Protein AF-A0A955PSD8-F1 (afdb_monomer_lite)

Structure (mmCIF, N/CA/C/O backbone):
data_AF-A0A955PSD8-F1
#
_entry.id   AF-A0A955PSD8-F1
#
loop_
_atom_site.group_PDB
_atom_site.id
_atom_site.type_symbol
_atom_site.label_atom_id
_atom_site.label_alt_id
_atom_site.label_comp_id
_atom_site.label_asym_id
_atom_site.label_entity_id
_atom_site.label_seq_id
_atom_site.pdbx_PDB_ins_code
_atom_site.Cartn_x
_atom_site.Cartn_y
_atom_site.Cartn_z
_atom_site.occupancy
_atom_site.B_iso_or_equiv
_atom_site.auth_seq_id
_atom_site.auth_comp_id
_atom_site.auth_asym_id
_atom_site.auth_atom_id
_atom_site.pdbx_PDB_model_num
ATOM 1 N N . THR A 1 1 ? -25.213 -19.215 15.672 1.00 67.38 1 THR A N 1
ATOM 2 C CA . THR A 1 1 ? -23.769 -19.024 15.917 1.00 67.38 1 THR A CA 1
ATOM 3 C C . THR A 1 1 ? -23.087 -19.105 14.577 1.00 67.38 1 THR A C 1
ATOM 5 O O . THR A 1 1 ? -23.352 -20.063 13.866 1.00 67.38 1 THR A O 1
ATOM 8 N N . LEU A 1 2 ? -22.331 -18.077 14.195 1.00 78.50 2 LEU A N 1
ATOM 9 C CA . LEU A 1 2 ? -21.588 -18.073 12.931 1.00 78.50 2 LEU A CA 1
ATOM 10 C C . LEU A 1 2 ? -20.444 -19.087 13.005 1.00 78.50 2 LEU A C 1
ATOM 12 O O . LEU A 1 2 ? -19.857 -19.261 14.077 1.00 78.50 2 LEU A O 1
ATOM 16 N N . SER A 1 3 ? -20.160 -19.769 11.896 1.00 90.25 3 SER A N 1
ATOM 17 C CA . SER A 1 3 ? -18.979 -20.624 11.782 1.00 90.25 3 SER A CA 1
ATOM 18 C C . SER A 1 3 ? -17.701 -19.768 11.772 1.00 90.25 3 SER A C 1
ATOM 20 O O . SER A 1 3 ? -17.752 -18.563 11.522 1.00 90.25 3 SER A O 1
ATOM 22 N N . THR A 1 4 ? -16.535 -20.363 12.049 1.00 86.88 4 THR A N 1
ATOM 23 C CA . THR A 1 4 ? -15.252 -19.648 11.906 1.00 86.88 4 THR A CA 1
ATOM 24 C C . THR A 1 4 ? -15.038 -19.163 10.474 1.00 86.88 4 THR A C 1
ATOM 26 O O . THR A 1 4 ? -14.509 -18.073 10.285 1.00 86.88 4 THR A O 1
ATOM 29 N N . ASP A 1 5 ? -15.485 -19.931 9.481 1.00 91.19 5 ASP A N 1
ATOM 30 C CA . ASP A 1 5 ? -15.382 -19.540 8.076 1.00 91.19 5 ASP A CA 1
ATOM 31 C C . ASP A 1 5 ? -16.287 -18.344 7.765 1.00 91.19 5 ASP A C 1
ATOM 33 O O . ASP A 1 5 ? -15.807 -17.381 7.175 1.00 91.19 5 ASP A O 1
ATOM 37 N N . ASP A 1 6 ? -17.519 -18.324 8.289 1.00 92.44 6 ASP A N 1
ATOM 38 C CA . ASP A 1 6 ? -18.436 -17.187 8.121 1.00 92.44 6 ASP A CA 1
ATOM 39 C C . ASP A 1 6 ? -17.861 -15.905 8.751 1.00 92.44 6 ASP A C 1
ATOM 41 O O . ASP A 1 6 ? -18.087 -14.799 8.264 1.00 92.44 6 ASP A O 1
ATOM 45 N N . LEU A 1 7 ? -17.134 -16.029 9.870 1.00 92.19 7 LEU A N 1
ATOM 46 C CA . LEU A 1 7 ? -16.470 -14.891 10.512 1.00 92.19 7 LEU A CA 1
ATOM 47 C C . LEU A 1 7 ? -15.300 -14.369 9.674 1.00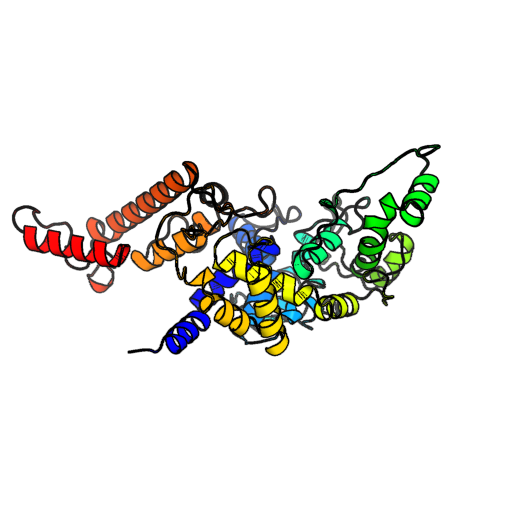 92.19 7 LEU A C 1
ATOM 49 O O . LEU A 1 7 ? -15.106 -13.157 9.610 1.00 92.19 7 LEU A O 1
ATOM 53 N N . ILE A 1 8 ? -14.538 -15.262 9.036 1.00 93.12 8 ILE A N 1
ATOM 54 C CA . ILE A 1 8 ? -13.445 -14.876 8.136 1.00 93.12 8 ILE A CA 1
ATOM 55 C C . ILE A 1 8 ? -14.005 -14.196 6.886 1.00 93.12 8 ILE A C 1
ATOM 57 O O . ILE A 1 8 ? -13.482 -13.158 6.495 1.00 93.12 8 ILE A O 1
ATOM 61 N N . ASP A 1 9 ? -15.083 -14.725 6.304 1.00 92.06 9 ASP A N 1
ATOM 62 C CA . ASP A 1 9 ? -15.763 -14.120 5.151 1.00 92.06 9 ASP A CA 1
ATOM 63 C C . ASP A 1 9 ? -16.210 -12.700 5.475 1.00 92.06 9 ASP A C 1
ATOM 65 O O . ASP A 1 9 ? -15.810 -11.745 4.815 1.00 92.06 9 ASP A O 1
ATOM 69 N N . ARG A 1 10 ? -16.947 -12.545 6.581 1.00 92.31 10 ARG A N 1
ATOM 70 C CA . ARG A 1 10 ? -17.401 -11.232 7.043 1.00 92.31 10 ARG A CA 1
ATOM 71 C C . ARG A 1 10 ? -16.252 -10.267 7.309 1.00 92.31 10 ARG A C 1
ATOM 73 O O . ARG A 1 10 ? -16.415 -9.085 7.056 1.00 92.31 10 ARG A O 1
ATOM 80 N N . TYR A 1 11 ? -15.126 -10.748 7.837 1.00 90.25 11 TYR A N 1
ATOM 81 C CA . TYR A 1 11 ? -13.941 -9.922 8.069 1.00 90.25 11 TYR A CA 1
ATOM 82 C C . TYR A 1 11 ? -13.300 -9.446 6.758 1.00 90.25 11 TYR A C 1
ATOM 84 O O . TYR A 1 11 ? -12.910 -8.287 6.668 1.00 90.25 11 TYR A O 1
ATOM 92 N N . LEU A 1 12 ? -13.194 -10.318 5.751 1.00 91.94 12 LEU A N 1
ATOM 93 C CA . LEU A 1 12 ? -12.554 -10.006 4.467 1.00 91.94 12 LEU A CA 1
ATOM 94 C C . LEU A 1 12 ? -13.450 -9.199 3.511 1.00 91.94 12 LEU A C 1
ATOM 96 O O . LEU A 1 12 ? -12.930 -8.589 2.575 1.00 91.94 12 LEU A O 1
ATOM 100 N N . ASP A 1 13 ? -14.764 -9.201 3.742 1.00 90.81 13 ASP A N 1
ATOM 101 C CA . ASP A 1 13 ? -15.753 -8.446 2.962 1.00 90.81 13 ASP A CA 1
ATOM 102 C C . ASP A 1 13 ? -16.192 -7.131 3.629 1.00 90.81 13 ASP A C 1
ATOM 104 O O . ASP A 1 13 ? -16.971 -6.379 3.046 1.00 90.81 13 ASP A O 1
ATOM 108 N N . ASP A 1 14 ? -15.701 -6.834 4.836 1.00 89.94 14 ASP A N 1
ATOM 109 C CA . ASP A 1 14 ? -16.001 -5.587 5.543 1.00 89.94 14 ASP A CA 1
ATOM 110 C C . ASP A 1 14 ? -15.347 -4.387 4.842 1.00 89.94 14 ASP A C 1
ATOM 112 O O . ASP A 1 14 ? -14.150 -4.397 4.566 1.00 89.94 14 ASP A O 1
ATOM 116 N N . GLU A 1 15 ? -16.088 -3.308 4.594 1.00 86.31 15 GLU A N 1
ATOM 117 C CA . GLU A 1 15 ? -15.533 -2.116 3.935 1.00 86.31 15 GLU A CA 1
ATOM 118 C C . GLU A 1 15 ? -14.378 -1.486 4.728 1.00 86.31 15 GLU A C 1
ATOM 120 O O . GLU A 1 15 ? -13.398 -1.013 4.147 1.00 86.31 15 GLU A O 1
ATOM 125 N N . ARG A 1 16 ? -14.414 -1.577 6.064 1.00 83.88 16 ARG A N 1
ATOM 126 C CA . ARG A 1 16 ? -13.328 -1.102 6.938 1.00 83.88 16 ARG A CA 1
ATOM 127 C C . ARG A 1 16 ? -12.046 -1.905 6.735 1.00 83.88 16 ARG A C 1
ATOM 129 O O . ARG A 1 16 ? -10.949 -1.392 6.957 1.00 83.88 16 ARG A O 1
ATOM 136 N N . PHE A 1 17 ? -12.155 -3.158 6.286 1.00 86.31 17 PHE A N 1
ATOM 137 C CA . PHE A 1 17 ? -10.991 -3.957 5.921 1.00 86.31 17 PHE A CA 1
ATOM 138 C C . PHE A 1 17 ? -10.273 -3.368 4.704 1.00 86.31 17 PHE A C 1
ATOM 140 O O . PHE A 1 17 ? -9.043 -3.357 4.677 1.00 86.31 17 PHE A O 1
ATOM 147 N N . TYR A 1 18 ? -11.004 -2.804 3.737 1.00 86.94 18 TYR A N 1
ATOM 148 C CA . TYR A 1 18 ? -10.400 -2.188 2.557 1.00 86.94 18 TYR A CA 1
ATOM 149 C C . TYR A 1 18 ? -9.597 -0.930 2.892 1.00 86.94 18 TYR A C 1
ATOM 151 O O . TYR A 1 18 ? -8.554 -0.719 2.275 1.00 86.94 18 TYR A O 1
ATOM 159 N N . HIS A 1 19 ? -9.998 -0.136 3.889 1.00 83.31 19 HIS A N 1
ATOM 160 C CA . HIS A 1 19 ? -9.171 0.977 4.380 1.00 83.31 19 HIS A CA 1
ATOM 161 C C . HIS A 1 19 ? -7.833 0.479 4.933 1.00 83.31 19 HIS A C 1
ATOM 163 O O . HIS A 1 19 ? -6.774 0.973 4.553 1.00 83.31 19 HIS A O 1
ATOM 169 N N . ARG A 1 20 ? -7.852 -0.608 5.714 1.00 88.19 20 ARG A N 1
ATOM 170 C CA . ARG A 1 20 ? -6.625 -1.236 6.222 1.00 88.19 20 ARG A CA 1
ATOM 171 C C . ARG A 1 20 ? -5.693 -1.729 5.110 1.00 88.19 20 ARG A C 1
ATOM 173 O O . ARG A 1 20 ? -4.477 -1.762 5.304 1.00 88.19 20 ARG A O 1
ATOM 180 N N . LEU A 1 21 ? -6.231 -2.110 3.949 1.00 90.62 21 LEU A N 1
ATOM 181 C CA . LEU A 1 21 ? -5.410 -2.514 2.805 1.00 90.62 21 LEU A CA 1
ATOM 182 C C . LEU A 1 21 ? -4.532 -1.379 2.277 1.00 90.62 21 LEU A C 1
ATOM 184 O O . LEU A 1 21 ? -3.450 -1.681 1.782 1.00 90.62 21 LEU A O 1
ATOM 188 N N . LEU A 1 22 ? -4.947 -0.114 2.403 1.00 90.62 22 LEU A N 1
ATOM 189 C CA . LEU A 1 22 ? -4.124 1.030 1.996 1.00 90.62 22 LEU A CA 1
ATOM 190 C C . LEU A 1 22 ? -2.846 1.091 2.829 1.00 90.62 22 LEU A C 1
ATOM 192 O O . LEU A 1 22 ? -1.756 1.158 2.269 1.00 90.62 22 LEU A O 1
ATOM 196 N N . TRP A 1 23 ? -2.962 0.955 4.151 1.00 89.44 23 TRP A N 1
ATOM 197 C CA . TRP A 1 23 ? -1.804 0.963 5.047 1.00 89.44 23 TRP A CA 1
ATOM 198 C C . TRP A 1 23 ? -0.890 -0.241 4.813 1.00 89.44 23 TRP A C 1
ATOM 200 O O . TRP A 1 23 ? 0.327 -0.089 4.779 1.00 89.44 23 TRP A O 1
ATOM 210 N N . ILE A 1 24 ? -1.467 -1.429 4.587 1.00 91.69 24 ILE A N 1
ATOM 211 C CA . ILE A 1 24 ? -0.695 -2.631 4.235 1.00 91.69 24 ILE A CA 1
ATOM 212 C C . ILE A 1 24 ? 0.040 -2.434 2.904 1.00 91.69 24 ILE A C 1
ATOM 214 O O . ILE A 1 24 ? 1.204 -2.809 2.788 1.00 91.69 24 ILE A O 1
ATOM 218 N N . ALA A 1 25 ? -0.625 -1.866 1.896 1.00 93.75 25 ALA A N 1
ATOM 219 C CA . ALA A 1 25 ? -0.018 -1.575 0.603 1.00 93.75 25 ALA A CA 1
ATOM 220 C C . ALA A 1 25 ? 1.124 -0.561 0.749 1.00 93.75 25 ALA A C 1
ATOM 222 O O . ALA A 1 25 ? 2.202 -0.725 0.169 1.00 93.75 25 ALA A O 1
ATOM 223 N N . ASN A 1 26 ? 0.915 0.461 1.575 1.00 92.88 26 ASN A N 1
ATOM 224 C CA . ASN A 1 26 ? 1.884 1.520 1.776 1.00 92.88 26 ASN A CA 1
ATOM 225 C C . ASN A 1 26 ? 3.161 1.026 2.473 1.00 92.88 26 ASN A C 1
ATOM 227 O O . ASN A 1 26 ? 4.227 1.563 2.188 1.00 92.88 26 ASN A O 1
ATOM 231 N N . ASP A 1 27 ? 3.111 -0.072 3.246 1.00 90.06 27 ASP A N 1
ATOM 232 C CA . ASP A 1 27 ? 4.296 -0.673 3.891 1.00 90.06 27 ASP A CA 1
ATOM 233 C C . ASP A 1 27 ? 5.377 -1.096 2.884 1.00 90.06 27 ASP A C 1
ATOM 235 O O . ASP A 1 27 ? 6.525 -1.370 3.249 1.00 90.06 27 ASP A O 1
ATOM 239 N N . PHE A 1 28 ? 5.017 -1.200 1.604 1.00 90.75 28 PHE A N 1
ATOM 240 C CA . PHE A 1 28 ? 5.953 -1.531 0.542 1.00 90.75 28 PHE A CA 1
ATOM 241 C C . PHE A 1 28 ? 5.915 -0.593 -0.659 1.00 90.75 28 PHE A C 1
ATOM 243 O O . PHE A 1 28 ? 6.935 -0.492 -1.340 1.00 90.75 28 PHE A O 1
ATOM 250 N N . PHE A 1 29 ? 4.805 0.103 -0.911 1.00 93.44 29 PHE A N 1
ATOM 251 C CA . PHE A 1 29 ? 4.760 1.151 -1.928 1.00 93.44 29 PHE A CA 1
ATOM 252 C C . PHE A 1 29 ? 5.408 2.453 -1.466 1.00 93.44 29 PHE A C 1
ATOM 254 O O . PHE A 1 29 ? 6.065 3.088 -2.285 1.00 93.44 29 PHE A O 1
ATOM 261 N N . LEU A 1 30 ? 5.283 2.810 -0.181 1.00 92.00 30 LEU A N 1
ATOM 262 C CA . LEU A 1 30 ? 5.828 4.035 0.414 1.00 92.00 30 LEU A CA 1
ATOM 263 C C . LEU A 1 30 ? 5.440 5.292 -0.380 1.00 92.00 30 LEU A C 1
ATOM 265 O O . LEU A 1 30 ? 6.282 6.161 -0.619 1.00 92.00 30 LEU A O 1
ATOM 269 N N . THR A 1 31 ? 4.189 5.347 -0.844 1.00 91.06 31 THR A N 1
ATOM 270 C CA . THR A 1 31 ? 3.674 6.427 -1.694 1.00 91.06 31 THR A CA 1
ATOM 271 C C . THR A 1 31 ? 2.659 7.325 -1.009 1.00 91.06 31 THR A C 1
ATOM 273 O O . THR A 1 31 ? 2.415 8.382 -1.558 1.00 91.06 31 THR A O 1
ATOM 276 N N . GLU A 1 32 ? 2.123 6.982 0.168 1.00 85.25 32 GLU A N 1
ATOM 277 C CA . GLU A 1 32 ? 1.126 7.802 0.897 1.00 85.25 32 GLU A CA 1
ATOM 278 C C . GLU A 1 32 ? 1.527 9.277 1.024 1.00 85.25 32 GLU A C 1
ATOM 280 O O . GLU A 1 32 ? 0.676 10.153 0.935 1.00 85.25 32 GLU A O 1
ATOM 285 N N . ARG A 1 33 ? 2.828 9.560 1.166 1.00 75.44 33 ARG A N 1
ATOM 286 C CA . ARG A 1 33 ? 3.358 10.921 1.131 1.00 75.44 33 ARG A CA 1
ATOM 287 C C . ARG A 1 33 ? 4.103 11.190 -0.172 1.00 75.44 33 ARG A C 1
ATOM 289 O O . ARG A 1 33 ? 5.203 10.669 -0.385 1.00 75.44 33 ARG A O 1
ATOM 296 N N . ILE A 1 34 ? 3.543 12.049 -1.017 1.00 75.75 34 ILE A N 1
ATOM 297 C CA . ILE A 1 34 ? 4.226 12.608 -2.188 1.00 75.75 34 ILE A CA 1
ATOM 298 C C . ILE A 1 34 ? 4.418 14.098 -1.965 1.00 75.75 34 ILE A C 1
ATOM 300 O O . ILE A 1 34 ? 3.450 14.847 -1.930 1.00 75.75 34 ILE A O 1
ATOM 304 N N . ASP A 1 35 ? 5.673 14.530 -1.875 1.00 68.38 35 ASP A N 1
ATOM 305 C CA . ASP A 1 35 ? 5.969 15.953 -1.942 1.00 68.38 35 ASP A CA 1
ATOM 306 C C . ASP A 1 35 ? 5.868 16.395 -3.400 1.00 68.38 35 ASP A C 1
ATOM 308 O O . ASP A 1 35 ? 6.478 15.795 -4.295 1.00 68.38 35 ASP A O 1
ATOM 312 N N . VAL A 1 36 ? 5.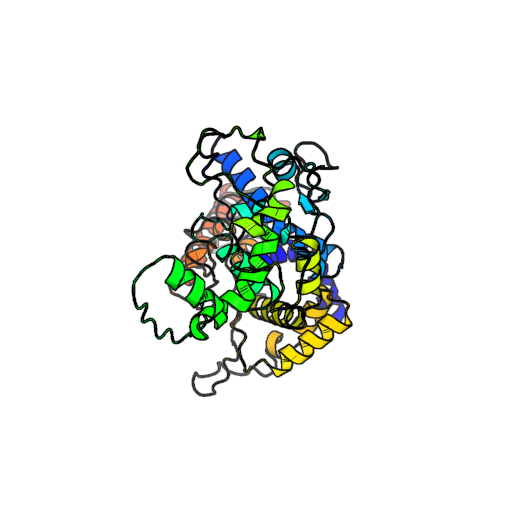120 17.469 -3.640 1.00 67.12 36 VAL A N 1
ATOM 313 C CA . VAL A 1 36 ? 4.987 18.079 -4.964 1.00 67.12 36 VAL A CA 1
ATOM 314 C C . VAL A 1 36 ? 5.682 19.448 -4.954 1.00 67.12 36 VAL A C 1
ATOM 316 O O . VAL A 1 36 ? 5.037 20.483 -5.088 1.00 67.12 36 VAL A O 1
ATOM 319 N N . PRO A 1 37 ? 7.026 19.496 -4.812 1.00 59.47 37 PRO A N 1
ATOM 320 C CA . PRO A 1 37 ? 7.764 20.738 -4.554 1.00 59.47 37 PRO A CA 1
ATOM 321 C C . PRO A 1 37 ? 7.639 21.785 -5.668 1.00 59.47 37 PRO A C 1
ATOM 323 O O . PRO A 1 37 ? 7.927 22.953 -5.448 1.00 59.47 37 PRO A O 1
ATOM 326 N N . PHE A 1 38 ? 7.214 21.387 -6.871 1.00 60.03 38 PHE A N 1
ATOM 327 C CA . PHE A 1 38 ? 6.959 22.304 -7.987 1.00 60.03 38 PHE A CA 1
ATOM 328 C C . PHE A 1 38 ? 5.650 23.095 -7.846 1.00 60.03 38 PHE A C 1
ATOM 330 O O . PHE A 1 38 ? 5.445 24.047 -8.594 1.00 60.03 38 PHE A O 1
ATOM 337 N N . PHE A 1 39 ? 4.779 22.691 -6.918 1.00 62.19 39 PHE A N 1
ATOM 338 C CA . PHE A 1 39 ? 3.471 23.298 -6.668 1.00 62.19 39 PHE A CA 1
ATOM 339 C C . PHE A 1 39 ? 3.352 23.890 -5.264 1.00 62.19 39 PHE A C 1
ATOM 341 O O . PHE A 1 39 ? 2.296 24.432 -4.946 1.00 62.19 39 PHE A O 1
ATOM 348 N N . GLN A 1 40 ? 4.430 23.846 -4.471 1.00 57.59 40 GLN A N 1
ATOM 349 C CA . GLN A 1 40 ? 4.555 24.661 -3.266 1.00 57.59 40 GLN A CA 1
ATOM 350 C C . GLN A 1 40 ? 4.348 26.118 -3.700 1.00 57.59 40 GLN A C 1
ATOM 352 O O . GLN A 1 40 ? 5.059 26.598 -4.582 1.00 57.59 40 GLN A O 1
ATOM 357 N N . ASP A 1 41 ? 3.319 26.774 -3.163 1.00 63.78 41 ASP A N 1
ATOM 358 C CA . ASP A 1 41 ? 2.820 28.118 -3.519 1.00 63.78 41 ASP A CA 1
ATOM 359 C C . ASP A 1 41 ? 1.849 28.225 -4.718 1.00 63.78 41 ASP A C 1
ATOM 361 O O . ASP A 1 41 ? 1.321 29.311 -4.981 1.00 63.78 41 ASP A O 1
ATOM 365 N N . ALA A 1 42 ? 1.567 27.145 -5.457 1.00 64.56 42 ALA A N 1
ATOM 366 C CA . ALA A 1 42 ? 0.576 27.171 -6.545 1.00 64.56 42 ALA A CA 1
ATOM 367 C C . ALA A 1 42 ? -0.872 27.104 -6.025 1.00 64.56 42 ALA A C 1
ATOM 369 O O . ALA A 1 42 ? -1.807 27.522 -6.716 1.00 64.56 42 ALA A O 1
ATOM 370 N N . PHE A 1 43 ? -1.047 26.594 -4.805 1.00 66.31 43 PHE A N 1
ATOM 371 C CA . PHE A 1 43 ? -2.327 26.297 -4.176 1.00 66.31 43 PHE A CA 1
ATOM 372 C C . PHE A 1 43 ? -2.316 26.729 -2.700 1.00 66.31 43 PHE A C 1
ATOM 374 O O . PHE A 1 43 ? -1.241 26.837 -2.117 1.00 66.31 43 PHE A O 1
ATOM 381 N N . PRO A 1 44 ? -3.479 27.007 -2.079 1.00 69.00 44 PRO A N 1
ATOM 382 C CA . PRO A 1 44 ? -3.564 27.134 -0.625 1.00 69.00 44 PRO A CA 1
ATOM 383 C C . PRO A 1 44 ? -3.148 25.825 0.064 1.00 69.00 44 PRO A C 1
ATOM 385 O O . PRO A 1 44 ? -3.491 24.759 -0.444 1.00 69.00 44 PRO A O 1
ATOM 388 N N . ASP A 1 45 ? -2.500 25.914 1.229 1.00 68.81 45 ASP A N 1
ATOM 389 C CA . ASP A 1 45 ? -1.935 24.773 1.976 1.00 68.81 45 ASP A CA 1
ATOM 390 C C . ASP A 1 45 ? -2.911 23.588 2.132 1.00 68.81 45 ASP A C 1
ATOM 392 O O . ASP A 1 45 ? -2.553 22.444 1.872 1.00 68.81 45 ASP A O 1
ATOM 396 N N . GLU A 1 46 ? -4.173 23.858 2.488 1.00 64.88 46 GLU A N 1
ATOM 397 C CA . GLU A 1 46 ? -5.214 22.826 2.652 1.00 64.88 46 GLU A CA 1
ATOM 398 C C . GLU A 1 46 ? -5.465 22.034 1.357 1.00 64.88 46 GLU A C 1
ATOM 400 O O . GLU A 1 46 ? -5.635 20.817 1.378 1.00 64.88 46 GLU A O 1
ATOM 405 N N . MET A 1 47 ? -5.442 22.720 0.213 1.00 70.88 47 MET A N 1
ATOM 406 C CA . MET A 1 47 ? -5.639 22.097 -1.093 1.00 70.88 47 MET A CA 1
ATOM 407 C C . MET A 1 47 ? -4.375 21.369 -1.565 1.00 70.88 47 MET A C 1
ATOM 409 O O . MET A 1 47 ? -4.474 20.359 -2.257 1.00 70.88 47 MET A O 1
ATOM 413 N N . GLU A 1 48 ? -3.186 21.850 -1.186 1.00 75.81 48 GLU A N 1
ATOM 414 C CA . GLU A 1 48 ? -1.922 21.152 -1.448 1.00 75.81 48 GLU A CA 1
ATOM 415 C C . GLU A 1 48 ? -1.883 19.796 -0.734 1.00 75.81 48 GLU A C 1
ATOM 417 O O . GLU A 1 48 ? -1.505 18.794 -1.339 1.00 75.81 48 GLU A O 1
ATOM 422 N N . ASP A 1 49 ? -2.338 19.748 0.516 1.00 76.75 49 ASP A N 1
ATOM 423 C CA . ASP A 1 49 ? -2.416 18.526 1.310 1.00 76.75 49 ASP A CA 1
ATOM 424 C C . ASP A 1 49 ? -3.405 17.495 0.741 1.00 76.75 49 ASP A C 1
ATOM 426 O O . ASP A 1 49 ? -3.077 16.308 0.651 1.00 76.75 49 ASP A O 1
ATOM 430 N N . GLU A 1 50 ? -4.599 17.935 0.327 1.00 79.69 50 GLU A N 1
ATOM 431 C CA . GLU A 1 50 ? -5.597 17.070 -0.317 1.00 79.69 50 GLU A CA 1
ATOM 432 C C . GLU A 1 50 ? -5.058 16.489 -1.632 1.00 79.69 50 GLU A C 1
ATOM 434 O O . GLU A 1 50 ? -5.148 15.282 -1.880 1.00 79.69 50 GLU A O 1
ATOM 439 N N . ILE A 1 51 ? -4.433 17.337 -2.457 1.00 84.31 51 ILE A N 1
ATOM 440 C CA . ILE A 1 51 ? -3.789 16.909 -3.699 1.00 84.31 51 ILE A CA 1
ATOM 441 C C . ILE A 1 51 ? -2.683 15.905 -3.378 1.00 84.31 51 ILE A C 1
ATOM 443 O O . ILE A 1 51 ? -2.690 14.812 -3.935 1.00 84.31 51 ILE A O 1
ATOM 447 N N . ALA A 1 52 ? -1.757 16.222 -2.472 1.00 83.50 52 ALA A N 1
ATOM 448 C CA . ALA A 1 52 ? -0.633 15.354 -2.128 1.00 83.50 52 ALA A CA 1
ATOM 449 C C . ALA A 1 52 ? -1.089 13.969 -1.639 1.00 83.50 52 ALA A C 1
ATOM 451 O O . ALA A 1 52 ? -0.515 12.957 -2.056 1.00 83.50 52 ALA A O 1
ATOM 452 N N . ALA A 1 53 ? -2.143 13.917 -0.817 1.00 84.69 53 ALA A N 1
ATOM 453 C CA . ALA A 1 53 ? -2.757 12.671 -0.371 1.00 84.69 53 ALA A CA 1
ATOM 454 C C . ALA A 1 53 ? -3.343 11.878 -1.550 1.00 84.69 53 ALA A C 1
ATOM 456 O O . ALA A 1 53 ? -2.988 10.715 -1.750 1.00 84.69 53 ALA A O 1
ATOM 457 N N . SER A 1 54 ? -4.164 12.518 -2.388 1.00 90.44 54 SER A N 1
ATOM 458 C CA . SER A 1 54 ? -4.766 11.882 -3.567 1.00 90.44 54 SER A CA 1
ATOM 459 C C . SER A 1 54 ? -3.700 11.371 -4.555 1.00 90.44 54 SER A C 1
ATOM 461 O O . SER A 1 54 ? -3.752 10.225 -5.010 1.00 90.44 54 SER A O 1
ATOM 463 N N . LEU A 1 55 ? -2.641 12.149 -4.812 1.00 89.94 55 LEU A N 1
ATOM 464 C CA . LEU A 1 55 ? -1.494 11.703 -5.609 1.00 89.94 55 LEU A CA 1
ATOM 465 C C . LEU A 1 55 ? -0.850 10.455 -4.995 1.00 89.94 55 LEU A C 1
ATOM 467 O O . LEU A 1 55 ? -0.627 9.465 -5.698 1.00 89.94 55 LEU A O 1
ATOM 471 N N . GLY A 1 56 ? -0.547 10.491 -3.698 1.00 90.50 56 GLY A N 1
ATOM 472 C CA . GLY A 1 56 ? 0.131 9.407 -2.991 1.00 90.50 56 GLY A CA 1
ATOM 473 C C . GLY A 1 56 ? -0.650 8.102 -2.917 1.00 90.50 56 GLY A C 1
ATOM 474 O O . GLY A 1 56 ? -0.066 7.008 -2.937 1.00 90.50 56 GLY A O 1
ATOM 475 N N . GLU A 1 57 ? -1.973 8.211 -2.896 1.00 93.00 57 GLU A N 1
ATOM 476 C CA . GLU A 1 57 ? -2.880 7.081 -2.812 1.00 93.00 57 GLU A CA 1
ATOM 477 C C . GLU A 1 57 ? -3.071 6.335 -4.138 1.00 93.00 57 GLU A C 1
ATOM 479 O O . GLU A 1 57 ? -3.475 5.177 -4.083 1.00 93.00 57 GLU A O 1
ATOM 484 N N . GLU A 1 58 ? -2.721 6.891 -5.308 1.00 95.06 58 GLU A N 1
ATOM 485 C CA . GLU A 1 58 ? -2.951 6.238 -6.617 1.00 95.06 58 GLU A CA 1
ATOM 486 C C . GLU A 1 58 ? -2.500 4.751 -6.654 1.00 95.06 58 GLU A C 1
ATOM 488 O O . GLU A 1 58 ? -3.320 3.877 -6.979 1.00 95.06 58 GLU A O 1
ATOM 493 N N . PRO A 1 59 ? -1.258 4.380 -6.260 1.00 96.19 59 PRO A N 1
ATOM 494 C CA . PRO A 1 59 ? -0.840 2.974 -6.254 1.00 96.19 59 PRO A CA 1
ATOM 495 C C . PRO A 1 59 ? -1.561 2.138 -5.187 1.00 96.19 59 PRO A C 1
ATOM 497 O O . PRO A 1 59 ? -1.857 0.958 -5.407 1.00 96.19 59 PRO A O 1
ATOM 500 N N . LEU A 1 60 ? -1.860 2.746 -4.035 1.00 95.88 60 LEU A N 1
ATOM 501 C CA . LEU A 1 60 ? -2.524 2.101 -2.899 1.00 95.88 60 LEU A CA 1
ATOM 502 C C . LEU A 1 60 ? -3.984 1.781 -3.235 1.00 95.88 60 LEU A C 1
ATOM 504 O O . LEU A 1 60 ? -4.495 0.709 -2.910 1.00 95.88 60 LEU A O 1
ATOM 508 N N . ARG A 1 61 ? -4.643 2.682 -3.958 1.00 96.25 61 ARG A N 1
ATOM 509 C CA . ARG A 1 61 ? -6.027 2.553 -4.399 1.00 96.25 61 ARG A CA 1
ATOM 510 C C . ARG A 1 61 ? -6.161 1.529 -5.507 1.00 96.25 61 ARG A C 1
ATOM 512 O O . ARG A 1 61 ? -7.142 0.793 -5.503 1.00 96.25 61 ARG A O 1
ATOM 519 N N . LEU A 1 62 ? -5.169 1.368 -6.389 1.00 97.75 62 LEU A N 1
ATOM 520 C CA . LEU A 1 62 ? -5.173 0.234 -7.323 1.00 97.75 62 LEU A CA 1
ATOM 521 C C . LEU A 1 62 ? -5.061 -1.097 -6.576 1.00 97.75 62 LEU A C 1
ATOM 523 O O . LEU A 1 62 ? -5.778 -2.040 -6.913 1.00 97.75 62 LEU A O 1
ATOM 527 N N . PHE A 1 63 ? -4.200 -1.178 -5.557 1.00 97.75 63 PHE A N 1
ATOM 528 C CA . PHE A 1 63 ? -4.125 -2.359 -4.697 1.00 97.75 63 PHE A CA 1
ATOM 529 C C . PHE A 1 63 ? -5.483 -2.654 -4.053 1.00 97.75 63 PHE A C 1
ATOM 531 O O . PHE A 1 63 ? -6.007 -3.756 -4.205 1.00 97.75 63 PHE A O 1
ATOM 538 N N . GLN A 1 64 ? -6.089 -1.655 -3.407 1.00 96.38 64 GLN A N 1
ATOM 539 C CA . GLN A 1 64 ? -7.411 -1.766 -2.793 1.00 96.38 64 GLN A CA 1
ATOM 540 C C . GLN A 1 64 ? -8.478 -2.203 -3.810 1.00 96.38 64 GLN A C 1
ATOM 542 O O . GLN A 1 64 ? -9.222 -3.142 -3.538 1.00 96.38 64 GLN A O 1
ATOM 547 N N . TYR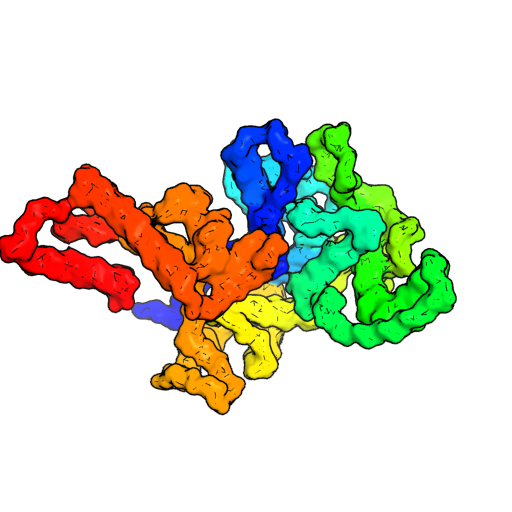 A 1 65 ? -8.516 -1.579 -4.992 1.00 96.75 65 TYR A N 1
ATOM 548 C CA . TYR A 1 65 ? -9.480 -1.863 -6.056 1.00 96.75 65 TYR A CA 1
ATOM 549 C C . TYR A 1 65 ? -9.396 -3.313 -6.535 1.00 96.75 65 TYR A C 1
ATOM 551 O O . TYR A 1 65 ? -10.422 -3.975 -6.688 1.00 96.75 65 TYR A O 1
ATOM 559 N N . LEU A 1 66 ? -8.182 -3.827 -6.760 1.00 97.56 66 LEU A N 1
ATOM 560 C CA . LEU A 1 66 ? -7.989 -5.216 -7.177 1.00 97.56 66 LEU A CA 1
ATOM 561 C C . LEU A 1 66 ? -8.535 -6.191 -6.128 1.00 97.56 66 LEU A C 1
ATOM 563 O O . LEU A 1 66 ? -9.163 -7.181 -6.487 1.00 97.56 66 LEU A O 1
ATOM 567 N N . VAL A 1 67 ? -8.343 -5.901 -4.842 1.00 96.56 67 VAL A N 1
ATOM 568 C CA . VAL A 1 67 ? -8.790 -6.783 -3.755 1.00 96.56 67 VAL A CA 1
ATOM 569 C C . VAL A 1 67 ? -10.297 -6.687 -3.522 1.00 96.56 67 VAL A C 1
ATOM 571 O O . VAL A 1 67 ? -10.950 -7.717 -3.355 1.00 96.56 67 VAL A O 1
ATOM 574 N N . SER A 1 68 ? -10.869 -5.481 -3.533 1.00 94.75 68 SER A N 1
ATOM 575 C CA . SER A 1 68 ? -12.306 -5.276 -3.310 1.00 94.75 68 SER A CA 1
ATOM 576 C C . SER A 1 68 ? -13.167 -5.857 -4.434 1.00 94.75 68 SER A C 1
ATOM 578 O O . SER A 1 68 ? -14.281 -6.306 -4.177 1.00 94.75 68 SER A O 1
ATOM 580 N N . HIS A 1 69 ? -12.628 -5.930 -5.654 1.00 95.31 69 HIS A N 1
ATOM 581 C CA . HIS A 1 69 ? -13.291 -6.522 -6.821 1.00 95.31 69 HIS A CA 1
ATOM 582 C C . HIS A 1 69 ? -12.902 -7.984 -7.076 1.00 95.31 69 HIS A C 1
ATOM 584 O O . HIS A 1 69 ? -13.269 -8.530 -8.117 1.00 95.31 69 HIS A O 1
ATOM 590 N N . ASP A 1 70 ? -12.152 -8.605 -6.161 1.00 96.12 70 ASP A N 1
ATOM 591 C CA . ASP A 1 70 ? -11.669 -9.982 -6.283 1.00 96.12 70 ASP A CA 1
ATOM 592 C C . ASP A 1 70 ? -10.987 -10.255 -7.641 1.00 96.12 70 ASP A C 1
ATOM 594 O O . ASP A 1 70 ? -11.323 -11.174 -8.392 1.00 96.12 70 ASP A O 1
ATOM 598 N N . LEU A 1 71 ? -10.030 -9.393 -7.989 1.00 97.94 71 LEU A N 1
ATOM 599 C CA . LEU A 1 71 ? -9.191 -9.469 -9.183 1.00 97.94 71 LEU A CA 1
ATOM 600 C C . LEU A 1 71 ? -7.783 -9.992 -8.828 1.00 97.94 71 LEU A C 1
ATOM 602 O O . LEU A 1 71 ? -7.347 -9.872 -7.679 1.00 97.94 71 LEU A O 1
ATOM 606 N N . PRO A 1 72 ? -7.033 -10.557 -9.797 1.00 98.25 72 PRO A N 1
ATOM 607 C CA . PRO A 1 72 ? -5.666 -11.006 -9.549 1.00 98.25 72 PRO A CA 1
ATOM 608 C C . PRO A 1 72 ? -4.771 -9.829 -9.140 1.00 98.25 72 PRO A C 1
ATOM 610 O O . PRO A 1 72 ? -4.721 -8.813 -9.842 1.00 98.25 72 PRO A O 1
ATOM 613 N N . ILE A 1 73 ? -3.981 -9.973 -8.068 1.00 98.00 73 ILE A N 1
ATOM 614 C CA . ILE A 1 73 ? -3.083 -8.887 -7.634 1.00 98.00 73 ILE A CA 1
ATOM 615 C C . ILE A 1 73 ? -1.936 -8.637 -8.627 1.00 98.00 73 ILE A C 1
ATOM 617 O O . ILE A 1 73 ? -1.290 -7.592 -8.584 1.00 98.00 73 ILE A O 1
ATOM 621 N N . THR A 1 74 ? -1.691 -9.551 -9.573 1.00 98.44 74 THR A N 1
ATOM 622 C CA . THR A 1 74 ? -0.779 -9.320 -10.709 1.00 98.44 74 THR A CA 1
ATOM 623 C C . THR A 1 74 ? -1.193 -8.105 -11.548 1.00 98.44 74 THR A C 1
ATOM 625 O O . THR A 1 74 ? -0.354 -7.513 -12.235 1.00 98.44 74 THR A O 1
ATOM 628 N N . GLY A 1 75 ? -2.450 -7.654 -11.429 1.00 98.50 75 GLY A N 1
ATOM 629 C CA . GLY A 1 75 ? -2.934 -6.370 -11.933 1.00 98.50 75 GLY A CA 1
ATOM 630 C C . GLY A 1 75 ? -2.108 -5.165 -11.465 1.00 98.50 75 GLY A C 1
ATOM 631 O O . GLY A 1 75 ? -1.984 -4.203 -12.215 1.00 98.50 75 GLY A O 1
ATOM 632 N N . LEU A 1 76 ? -1.427 -5.234 -10.315 1.00 98.12 76 LEU A N 1
ATOM 633 C CA . LEU A 1 76 ? -0.499 -4.185 -9.868 1.00 98.12 76 LEU A CA 1
ATOM 634 C C . LEU A 1 76 ? 0.591 -3.864 -10.897 1.00 98.12 76 LEU A C 1
ATOM 636 O O . LEU A 1 76 ? 1.054 -2.730 -10.962 1.00 98.12 76 LEU A O 1
ATOM 640 N N . ALA A 1 77 ? 1.004 -4.851 -11.693 1.00 98.25 77 ALA A N 1
ATOM 641 C CA . ALA A 1 77 ? 2.010 -4.683 -12.736 1.00 98.25 77 ALA A CA 1
ATOM 642 C C . ALA A 1 77 ? 1.416 -4.725 -14.152 1.00 98.25 77 ALA A C 1
ATOM 644 O O . ALA A 1 77 ? 2.097 -4.357 -15.104 1.00 98.25 77 ALA A O 1
ATOM 645 N N . THR A 1 78 ? 0.175 -5.190 -14.324 1.00 98.50 78 THR A N 1
ATOM 646 C CA . THR A 1 78 ? -0.382 -5.543 -15.646 1.00 98.50 78 THR A CA 1
ATOM 647 C C . THR A 1 78 ? -1.721 -4.894 -15.973 1.00 98.50 78 THR A C 1
ATOM 649 O O . THR A 1 78 ? -2.168 -5.012 -17.115 1.00 98.50 78 THR A O 1
ATOM 652 N N . ALA A 1 79 ? -2.364 -4.215 -15.017 1.00 98.44 79 ALA A N 1
ATOM 653 C CA . ALA A 1 79 ? -3.668 -3.607 -15.236 1.00 98.44 79 ALA A CA 1
ATOM 654 C C . ALA A 1 79 ? -3.604 -2.623 -16.418 1.00 98.44 79 ALA A C 1
ATOM 656 O O . ALA A 1 79 ? -2.721 -1.760 -16.449 1.00 98.44 79 ALA A O 1
ATOM 657 N N . PRO A 1 80 ? -4.531 -2.722 -17.387 1.00 97.88 80 PRO A N 1
ATOM 658 C CA . PRO A 1 80 ? -4.582 -1.822 -18.535 1.00 97.88 80 PRO A CA 1
ATOM 659 C C . PRO A 1 80 ? -5.291 -0.495 -18.205 1.00 97.88 80 PRO A C 1
ATOM 661 O O . PRO A 1 80 ? -5.827 0.141 -19.103 1.00 97.88 80 PRO A O 1
ATOM 664 N N . TYR A 1 81 ? -5.326 -0.113 -16.929 1.00 97.81 81 TYR A N 1
ATOM 665 C CA . TYR A 1 81 ? -6.017 1.053 -16.389 1.00 97.81 81 TYR A CA 1
ATOM 666 C C . TYR A 1 81 ? -5.298 1.549 -15.126 1.00 97.81 81 TYR A C 1
ATOM 668 O O . TYR A 1 81 ? -4.515 0.810 -14.521 1.00 97.81 81 TYR A O 1
ATOM 676 N N . THR A 1 82 ? -5.630 2.766 -14.700 1.00 96.56 82 THR A N 1
ATOM 677 C CA . THR A 1 82 ? -5.371 3.279 -13.348 1.00 96.56 82 THR A CA 1
ATOM 678 C C . THR A 1 82 ? -6.690 3.400 -12.577 1.00 96.56 82 THR A C 1
ATOM 680 O O . THR A 1 82 ? -7.765 3.123 -13.120 1.00 96.56 82 THR A O 1
ATOM 683 N N . VAL A 1 83 ? -6.620 3.784 -11.309 1.00 97.25 83 VAL A N 1
ATOM 684 C CA . VAL A 1 83 ? -7.788 4.239 -10.554 1.00 97.25 83 VAL A CA 1
ATOM 685 C C . VAL A 1 83 ? -7.555 5.657 -10.070 1.00 97.25 83 VAL A C 1
ATOM 687 O O . VAL A 1 83 ? -6.438 5.992 -9.687 1.00 97.25 83 VAL A O 1
ATOM 690 N N . ALA A 1 84 ? -8.592 6.482 -10.118 1.00 97.00 84 ALA A N 1
ATOM 691 C CA . ALA A 1 84 ? -8.510 7.884 -9.736 1.00 97.00 84 ALA A CA 1
ATOM 692 C C . ALA A 1 84 ? -9.813 8.351 -9.091 1.00 97.00 84 ALA A C 1
ATOM 694 O O . ALA A 1 84 ? -10.886 7.859 -9.449 1.00 97.00 84 ALA A O 1
ATOM 695 N N . ASP A 1 85 ? -9.698 9.296 -8.165 1.00 95.75 85 ASP A N 1
ATOM 696 C CA . ASP A 1 85 ? -10.773 10.204 -7.770 1.00 95.75 85 ASP A CA 1
ATOM 697 C C . ASP A 1 85 ? -10.783 11.442 -8.697 1.00 95.75 85 ASP A C 1
ATOM 699 O O . ASP A 1 85 ? -9.991 11.545 -9.646 1.00 95.75 85 ASP A O 1
ATOM 703 N N . SER A 1 86 ? -11.684 12.396 -8.444 1.00 94.94 86 SER A N 1
ATOM 704 C CA . SER A 1 86 ? -11.733 13.631 -9.232 1.00 94.94 86 SER A CA 1
ATOM 705 C C . SER A 1 86 ? -10.482 14.501 -9.051 1.00 94.94 86 SER A C 1
ATOM 707 O O . SER A 1 86 ? -10.102 15.190 -10.000 1.00 94.94 86 SER A O 1
ATOM 709 N N . THR A 1 87 ? -9.852 14.498 -7.873 1.00 91.81 87 THR A N 1
ATOM 710 C CA . THR A 1 87 ? -8.689 15.343 -7.553 1.00 91.81 87 THR A CA 1
ATOM 711 C C . THR A 1 87 ? -7.465 14.901 -8.352 1.00 91.81 87 THR A C 1
ATOM 713 O O . THR A 1 87 ? -6.909 15.689 -9.125 1.00 91.81 87 THR A O 1
ATOM 716 N N . LEU A 1 88 ? -7.113 13.615 -8.277 1.00 91.81 88 LEU A N 1
ATOM 717 C CA . LEU A 1 88 ? -6.053 12.998 -9.066 1.00 91.81 88 LEU A CA 1
ATOM 718 C C . LEU A 1 88 ? -6.303 13.173 -10.563 1.00 91.81 88 LEU A C 1
ATOM 720 O O . LEU A 1 88 ? -5.378 13.462 -11.325 1.00 91.81 88 LEU A O 1
ATOM 724 N N . ALA A 1 89 ? -7.552 12.995 -10.997 1.00 93.38 89 ALA A N 1
ATOM 725 C CA . ALA A 1 89 ? -7.868 13.046 -12.410 1.00 93.38 89 ALA A CA 1
ATOM 726 C C . ALA A 1 89 ? -7.753 14.441 -13.016 1.00 93.38 89 ALA A C 1
ATOM 728 O O . ALA A 1 89 ? -7.240 14.576 -14.129 1.00 93.38 89 ALA A O 1
ATOM 729 N N . ASN A 1 90 ? -8.165 15.467 -12.272 1.00 89.31 90 ASN A N 1
ATOM 730 C CA . ASN A 1 90 ? -7.963 16.855 -12.664 1.00 89.31 90 ASN A CA 1
ATOM 731 C C . ASN A 1 90 ? -6.473 17.203 -12.712 1.00 89.31 90 ASN A C 1
ATOM 733 O O . ASN A 1 90 ? -6.029 17.852 -13.658 1.00 89.31 90 ASN A O 1
ATOM 737 N N . PHE A 1 91 ? -5.695 16.729 -11.734 1.00 86.06 91 PHE A N 1
ATOM 738 C CA . PHE A 1 91 ? -4.263 17.008 -11.658 1.00 86.06 91 PHE A CA 1
ATOM 739 C C . PHE A 1 91 ? -3.470 16.351 -12.799 1.00 86.06 91 PHE A C 1
ATOM 741 O O . PHE A 1 91 ? -2.639 16.994 -13.438 1.00 86.06 91 PHE A O 1
ATOM 748 N N . TRP A 1 92 ? -3.755 15.080 -13.097 1.00 86.06 92 TRP A N 1
ATOM 749 C CA . TRP A 1 92 ? -3.037 14.295 -14.106 1.00 86.06 92 TRP A CA 1
ATOM 750 C C . TRP A 1 92 ? -3.744 14.163 -15.453 1.00 86.06 92 TRP A C 1
ATOM 752 O O . TRP A 1 92 ? -3.307 13.366 -16.281 1.00 86.06 92 TRP A O 1
ATOM 762 N N . GLY A 1 93 ? -4.836 14.878 -15.719 1.00 88.75 93 GLY A N 1
ATOM 763 C CA . GLY A 1 93 ? -5.579 14.723 -16.974 1.00 88.75 93 GLY A CA 1
ATOM 764 C C . GLY A 1 93 ? -5.957 13.261 -17.255 1.00 88.75 93 GLY A C 1
ATOM 765 O O . GLY A 1 93 ? -5.590 12.698 -18.293 1.00 88.75 93 GLY A O 1
ATOM 766 N N . ILE A 1 94 ? -6.651 12.637 -16.307 1.00 93.19 94 ILE A N 1
ATOM 767 C CA . ILE A 1 94 ? -7.179 11.269 -16.398 1.00 93.19 94 ILE A CA 1
ATOM 768 C C . ILE A 1 94 ? -8.673 11.342 -16.747 1.00 93.19 94 ILE A C 1
ATOM 770 O O . ILE A 1 94 ? -9.365 12.271 -16.332 1.00 93.19 94 ILE A O 1
ATOM 774 N N . ASP A 1 95 ? -9.188 10.374 -17.507 1.00 94.94 95 ASP A N 1
ATOM 775 C CA . ASP A 1 95 ? -10.613 10.305 -17.850 1.00 94.94 95 ASP A CA 1
ATOM 776 C C . ASP A 1 95 ? -11.474 9.835 -16.659 1.00 94.94 95 ASP A C 1
ATOM 778 O O . ASP A 1 95 ? -11.823 8.667 -16.518 1.00 94.94 95 ASP A O 1
ATOM 782 N N . TYR A 1 96 ? -11.845 10.752 -15.768 1.00 96.50 96 TYR A N 1
ATOM 783 C CA . TYR A 1 96 ? -12.716 10.415 -14.642 1.00 96.50 96 TYR A CA 1
ATOM 784 C C . TYR A 1 96 ? -14.189 10.294 -15.072 1.00 96.50 96 TYR A C 1
ATOM 786 O O . TYR A 1 96 ? -14.744 11.253 -15.611 1.00 96.50 96 TYR A O 1
ATOM 794 N N . PRO A 1 97 ? -14.854 9.141 -14.846 1.00 96.38 97 PRO A N 1
ATOM 795 C CA . PRO A 1 97 ? -16.252 8.947 -15.235 1.00 96.38 97 PRO A CA 1
ATOM 796 C C . PRO A 1 97 ? -17.262 9.409 -14.169 1.00 96.38 97 PRO A C 1
ATOM 798 O O . PRO A 1 97 ? -18.467 9.350 -14.421 1.00 96.38 97 PRO A O 1
ATOM 801 N N . GLY A 1 98 ? -16.798 9.803 -12.978 1.00 94.56 98 GLY A N 1
ATOM 802 C CA . GLY A 1 98 ? -17.639 10.306 -11.891 1.00 94.56 98 GLY A CA 1
ATOM 803 C C . GLY A 1 98 ? -17.940 11.808 -12.008 1.00 94.56 98 GLY A C 1
ATOM 804 O O . GLY A 1 98 ? -17.533 12.454 -12.974 1.00 94.56 98 GLY A O 1
ATOM 805 N N . PRO A 1 99 ? -18.687 12.379 -11.047 1.00 94.25 99 PRO A N 1
ATOM 806 C CA . PRO A 1 99 ? -18.975 13.812 -11.019 1.00 94.25 99 PRO A CA 1
ATOM 807 C C . PRO A 1 99 ? -17.732 14.638 -10.662 1.00 94.25 99 PRO A C 1
ATOM 809 O O . PRO A 1 99 ? -16.883 14.183 -9.899 1.00 94.25 99 PRO A O 1
ATOM 812 N N . ASP A 1 100 ? -17.665 15.881 -11.140 1.00 89.75 100 ASP A N 1
ATOM 813 C CA . ASP A 1 100 ? -16.631 16.834 -10.715 1.00 89.75 100 ASP A CA 1
ATOM 814 C C . ASP A 1 100 ? -16.636 16.982 -9.182 1.00 89.75 100 ASP A C 1
ATOM 816 O O . ASP A 1 100 ? -17.689 17.197 -8.575 1.00 89.75 100 ASP A O 1
ATOM 820 N N . GLY A 1 101 ? -15.464 16.854 -8.555 1.00 88.00 101 GLY A N 1
ATOM 821 C CA . GLY A 1 101 ? -15.318 16.852 -7.094 1.00 88.00 101 GLY A CA 1
ATOM 822 C C . GLY A 1 101 ? -15.723 15.536 -6.416 1.00 88.00 101 GLY A C 1
ATOM 823 O O . GLY A 1 101 ? -15.866 15.495 -5.197 1.00 88.00 101 GLY A O 1
ATOM 824 N N . GLY A 1 102 ? -15.942 14.460 -7.178 1.00 89.69 102 GLY A N 1
ATOM 825 C CA . GLY A 1 102 ? -16.202 13.128 -6.635 1.00 89.69 102 GLY A CA 1
ATOM 826 C C . GLY A 1 102 ? -14.977 12.521 -5.941 1.00 89.69 102 GLY A C 1
ATOM 827 O O . GLY A 1 102 ? -13.882 12.506 -6.502 1.00 89.69 102 GLY A O 1
ATOM 828 N N . SER A 1 103 ? -15.181 11.965 -4.744 1.00 89.81 103 SER A N 1
ATOM 829 C CA . SER A 1 103 ? -14.161 11.258 -3.950 1.00 89.81 103 SER A CA 1
ATOM 830 C C . SER A 1 103 ? -14.113 9.744 -4.211 1.00 89.81 103 SER A C 1
ATOM 832 O O . SER A 1 103 ? -13.307 9.019 -3.627 1.00 89.81 103 SER A O 1
ATOM 834 N N . GLU A 1 104 ? -14.989 9.235 -5.083 1.00 93.00 104 GLU A N 1
ATOM 835 C CA . GLU A 1 104 ? -15.018 7.821 -5.448 1.00 93.00 104 GLU A CA 1
ATOM 836 C C . GLU A 1 104 ? -13.822 7.466 -6.336 1.00 93.00 104 GLU A C 1
ATOM 838 O O . GLU A 1 104 ? -13.607 8.087 -7.378 1.00 93.00 104 GLU A O 1
ATOM 843 N N . TRP A 1 105 ? -13.098 6.410 -5.966 1.00 94.94 105 TRP A N 1
ATOM 844 C CA . TRP A 1 105 ? -11.979 5.877 -6.740 1.00 94.94 105 TRP A CA 1
ATOM 845 C C . TRP A 1 105 ? -12.475 4.932 -7.834 1.00 94.94 105 TRP A C 1
ATOM 847 O O . TRP A 1 105 ? -12.837 3.781 -7.575 1.00 94.94 105 TRP A O 1
ATOM 857 N N . LEU A 1 106 ? -12.482 5.418 -9.073 1.00 97.00 106 LEU A N 1
ATOM 858 C CA . LEU A 1 106 ? -13.037 4.716 -10.230 1.00 97.00 106 LEU A CA 1
ATOM 859 C C . LEU A 1 106 ? -11.935 4.281 -11.195 1.00 97.00 106 LEU A C 1
ATOM 861 O O . LEU A 1 106 ? -10.831 4.814 -11.192 1.00 97.00 106 LEU A O 1
ATOM 865 N N . LYS A 1 107 ? -12.234 3.280 -12.029 1.00 97.69 107 LYS A N 1
ATOM 866 C CA . LYS A 1 107 ? -11.330 2.825 -13.092 1.00 97.69 107 LYS A CA 1
ATOM 867 C C . LYS A 1 107 ? -11.238 3.880 -14.192 1.00 97.69 107 LYS A C 1
ATOM 869 O O . LYS A 1 107 ? -12.258 4.192 -14.805 1.00 97.69 107 LYS A O 1
ATOM 874 N N . CYS A 1 108 ? -10.017 4.310 -14.495 1.00 96.88 108 CYS A N 1
ATOM 875 C CA . CYS A 1 108 ? -9.730 5.370 -15.455 1.00 96.88 108 CYS A CA 1
ATOM 876 C C . CYS A 1 108 ? -8.443 5.090 -16.263 1.00 96.88 108 CYS A C 1
ATOM 878 O O . CYS A 1 108 ? -7.752 4.084 -16.086 1.00 96.88 108 CYS A O 1
ATOM 880 N N . HIS A 1 109 ? -8.093 6.017 -17.143 1.00 96.00 109 HIS A N 1
ATOM 881 C CA . HIS A 1 109 ? -6.985 6.016 -18.078 1.00 96.00 109 HIS A CA 1
ATOM 882 C C . HIS A 1 109 ? -6.416 7.433 -18.225 1.00 96.00 109 HIS A C 1
ATOM 884 O O . HIS A 1 109 ? -7.127 8.416 -18.423 1.00 96.00 109 HIS A O 1
ATOM 890 N N . TYR A 1 110 ? -5.089 7.534 -18.197 1.00 93.62 110 TYR A N 1
ATOM 891 C CA . TYR A 1 110 ? -4.390 8.747 -18.615 1.00 93.62 110 TYR A CA 1
ATOM 892 C C . TYR A 1 110 ? -4.750 9.114 -20.062 1.00 93.62 110 TYR A C 1
ATOM 894 O O . TYR A 1 110 ? -4.737 8.252 -20.946 1.00 93.62 110 TYR A O 1
ATOM 902 N N . MET A 1 111 ? -5.018 10.398 -20.314 1.00 91.25 111 MET A N 1
ATOM 903 C CA . MET A 1 111 ? -5.414 10.895 -21.640 1.00 91.25 111 MET A CA 1
ATOM 904 C C . MET A 1 111 ? -4.232 11.139 -22.599 1.00 91.25 111 MET A C 1
ATOM 906 O O . MET A 1 111 ? -4.425 11.538 -23.747 1.00 91.25 111 MET A O 1
ATOM 910 N N . ASP A 1 112 ? -2.999 10.873 -22.168 1.00 87.31 112 ASP A N 1
ATOM 911 C CA . ASP A 1 112 ? -1.769 11.105 -22.939 1.00 87.31 112 ASP A CA 1
ATOM 912 C C . ASP A 1 112 ? -1.355 9.931 -23.849 1.00 87.31 112 ASP A C 1
ATOM 914 O O . ASP A 1 112 ? -0.265 9.931 -24.422 1.00 87.31 112 ASP A O 1
ATOM 918 N N . ASN A 1 113 ? -2.232 8.936 -24.015 1.00 88.00 113 ASN A N 1
ATOM 919 C CA . ASN A 1 113 ? -2.009 7.726 -24.814 1.00 88.00 113 ASN A CA 1
ATOM 920 C C . ASN A 1 113 ? -0.828 6.849 -24.349 1.00 88.00 113 ASN A C 1
ATOM 922 O O . ASN A 1 113 ? -0.311 6.037 -25.133 1.00 88.00 113 ASN A O 1
ATOM 926 N N . ARG A 1 114 ? -0.404 6.950 -23.081 1.00 91.19 114 ARG A N 1
ATOM 927 C CA . ARG A 1 114 ? 0.562 5.998 -22.519 1.00 91.19 114 ARG A CA 1
ATOM 928 C C . ARG A 1 114 ? -0.019 4.574 -22.472 1.00 91.19 114 ARG A C 1
ATOM 930 O O . ARG A 1 114 ? -1.181 4.383 -22.109 1.00 91.19 114 ARG A O 1
ATOM 937 N N . PRO A 1 115 ? 0.769 3.531 -22.788 1.00 93.56 115 PRO A N 1
ATOM 938 C CA . PRO A 1 115 ? 0.388 2.157 -22.491 1.00 93.56 115 PRO A CA 1
ATOM 939 C C . PRO A 1 115 ? 0.303 1.936 -20.977 1.00 93.56 115 PRO A C 1
ATOM 941 O O . PRO A 1 115 ? 1.263 2.207 -20.254 1.00 93.56 115 PRO A O 1
ATOM 944 N N . HIS A 1 116 ? -0.818 1.393 -20.511 1.00 95.62 116 HIS A N 1
ATOM 945 C CA . HIS A 1 116 ? -1.039 1.094 -19.096 1.00 95.62 116 HIS A CA 1
ATOM 946 C C . HIS A 1 116 ? -0.429 -0.241 -18.674 1.00 95.62 116 HIS A C 1
ATOM 948 O O . HIS A 1 116 ? -0.513 -1.231 -19.402 1.00 95.62 116 HIS A O 1
ATOM 954 N N . SER A 1 117 ? 0.178 -0.260 -17.491 1.00 97.56 117 SER A N 1
ATOM 955 C CA . SER A 1 117 ? 0.814 -1.428 -16.880 1.00 97.56 117 SER A CA 1
ATOM 956 C C . SER A 1 117 ? 0.766 -1.327 -15.349 1.00 97.56 117 SER A C 1
ATOM 958 O O . SER A 1 117 ? 1.796 -1.398 -14.673 1.00 97.56 117 SER A O 1
ATOM 960 N N . GLY A 1 118 ? -0.434 -1.111 -14.804 1.00 97.38 118 GLY A N 1
ATOM 961 C CA . GLY A 1 118 ? -0.659 -0.870 -13.378 1.00 97.38 118 GLY A CA 1
ATOM 962 C C . GLY A 1 118 ? 0.235 0.246 -12.830 1.00 97.38 118 GLY A C 1
ATOM 963 O O . GLY A 1 118 ? 0.403 1.292 -13.460 1.00 97.38 118 GLY A O 1
ATOM 964 N N . VAL A 1 119 ? 0.878 -0.007 -11.689 1.00 96.94 119 VAL A N 1
ATOM 965 C CA . VAL A 1 119 ? 1.755 0.955 -10.998 1.00 96.94 119 VAL A CA 1
ATOM 966 C C . VAL A 1 119 ? 2.930 1.415 -11.861 1.00 96.94 119 VAL A C 1
ATOM 968 O O . VAL A 1 119 ? 3.409 2.536 -11.718 1.00 96.94 119 VAL A O 1
ATOM 971 N N . LEU A 1 120 ? 3.378 0.599 -12.819 1.00 96.56 120 LEU A N 1
ATOM 972 C CA . LEU A 1 120 ? 4.527 0.940 -13.660 1.00 96.56 120 LEU A CA 1
ATOM 973 C C . LEU A 1 120 ? 4.260 2.130 -14.593 1.00 96.56 120 LEU A C 1
ATOM 975 O O . LEU A 1 120 ? 5.217 2.740 -15.068 1.00 96.56 120 LEU A O 1
ATOM 979 N N . SER A 1 121 ? 2.993 2.452 -14.869 1.00 94.88 121 SER A N 1
ATOM 980 C CA . SER A 1 121 ? 2.571 3.573 -15.725 1.00 94.88 121 SER A CA 1
ATOM 981 C C . SER A 1 121 ? 1.959 4.754 -14.961 1.00 94.88 121 SER A C 1
ATOM 983 O O . SER A 1 121 ? 1.591 5.748 -15.589 1.00 94.88 121 SER A O 1
ATOM 985 N N . MET A 1 122 ? 1.847 4.657 -13.634 1.00 93.50 122 MET A N 1
ATOM 986 C CA . MET A 1 122 ? 1.256 5.682 -12.766 1.00 93.50 122 MET A CA 1
ATOM 987 C C . MET A 1 122 ? 2.213 6.840 -12.536 1.00 93.50 122 MET A C 1
ATOM 989 O O . MET A 1 122 ? 3.353 6.608 -12.141 1.00 93.50 122 MET A O 1
ATOM 993 N N . GLN A 1 123 ? 1.765 8.078 -12.740 1.00 88.12 123 GLN A N 1
ATOM 994 C CA . GLN A 1 123 ? 2.603 9.265 -12.588 1.00 88.12 123 GLN A CA 1
ATOM 995 C C . GLN A 1 123 ? 3.052 9.459 -11.133 1.00 88.12 123 GLN A C 1
ATOM 997 O O . GLN A 1 123 ? 4.219 9.792 -10.896 1.00 88.12 123 GLN A O 1
ATOM 1002 N N . SER A 1 124 ? 2.185 9.143 -10.170 1.00 88.69 124 SER A N 1
ATOM 1003 C CA . SER A 1 124 ? 2.475 9.265 -8.742 1.00 88.69 124 SER A CA 1
ATOM 1004 C C . SER A 1 124 ? 3.684 8.439 -8.294 1.00 88.69 124 SER A C 1
ATOM 1006 O O . SER A 1 124 ? 4.520 8.929 -7.535 1.00 88.69 124 SER A O 1
ATOM 1008 N N . PHE A 1 125 ? 3.883 7.231 -8.840 1.00 90.44 125 PHE A N 1
ATOM 1009 C CA . PHE A 1 125 ? 5.076 6.423 -8.542 1.00 90.44 125 PHE A CA 1
ATOM 1010 C C . PHE A 1 125 ? 6.371 7.146 -8.938 1.00 90.44 125 PHE A C 1
ATOM 1012 O O . PHE A 1 125 ? 7.366 7.123 -8.210 1.00 90.44 125 PHE A O 1
ATOM 1019 N N . TYR A 1 126 ? 6.374 7.808 -10.095 1.00 88.00 126 TYR A N 1
ATOM 1020 C CA . TYR A 1 126 ? 7.560 8.511 -10.570 1.00 88.00 126 TYR A CA 1
ATOM 1021 C C . TYR A 1 126 ? 7.812 9.776 -9.758 1.00 88.00 126 TYR A C 1
ATOM 1023 O O . TYR A 1 126 ? 8.986 10.101 -9.560 1.00 88.00 126 TYR A O 1
ATOM 1031 N N . PHE A 1 127 ? 6.750 10.472 -9.322 1.00 84.12 127 PHE A N 1
ATOM 1032 C CA . PHE A 1 127 ? 6.842 11.677 -8.486 1.00 84.12 127 PHE A CA 1
ATOM 1033 C C . PHE A 1 127 ? 7.385 11.347 -7.111 1.00 84.12 127 PHE A C 1
ATOM 1035 O O . PHE A 1 127 ? 8.332 11.992 -6.665 1.00 84.12 127 PHE A O 1
ATOM 1042 N N . ARG A 1 128 ? 6.885 10.264 -6.510 1.00 86.62 128 ARG A N 1
ATOM 1043 C CA . ARG A 1 128 ? 7.415 9.766 -5.247 1.00 86.62 128 ARG A CA 1
AT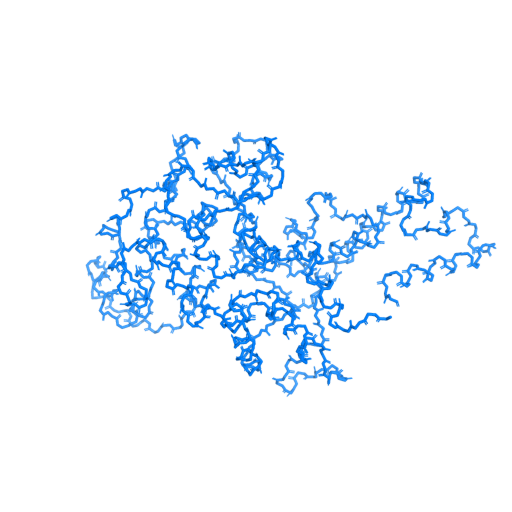OM 1044 C C . ARG A 1 128 ? 8.896 9.420 -5.349 1.00 86.62 128 ARG A C 1
ATOM 1046 O O . ARG A 1 128 ? 9.709 9.838 -4.530 1.00 86.62 128 ARG A O 1
ATOM 1053 N N . PHE A 1 129 ? 9.256 8.634 -6.358 1.00 86.88 129 PHE A N 1
ATOM 1054 C CA . PHE A 1 129 ? 10.616 8.145 -6.522 1.00 86.88 129 PHE A CA 1
ATOM 1055 C C . PHE A 1 129 ? 11.325 8.937 -7.606 1.00 86.88 129 PHE A C 1
ATOM 1057 O O . PHE A 1 129 ? 11.388 8.497 -8.747 1.00 86.88 129 PHE A O 1
ATOM 1064 N N . GLY A 1 130 ? 11.885 10.101 -7.276 1.00 82.06 130 GLY A N 1
ATOM 1065 C CA . GLY A 1 130 ? 12.639 10.925 -8.225 1.00 82.06 130 GLY A CA 1
ATOM 1066 C C . GLY A 1 130 ? 13.818 10.198 -8.899 1.00 82.06 130 GLY A C 1
ATOM 1067 O O . GLY A 1 130 ? 14.352 9.202 -8.407 1.00 82.06 130 GLY A O 1
ATOM 1068 N N . SER A 1 131 ? 14.257 10.710 -10.051 1.00 82.62 131 SER A N 1
ATOM 1069 C CA . SER A 1 131 ? 15.467 10.240 -10.739 1.00 82.62 131 SER A CA 1
ATOM 1070 C C . SER A 1 131 ? 16.318 11.422 -11.193 1.00 82.62 131 SER A C 1
ATOM 1072 O O . SER A 1 131 ? 15.803 12.464 -11.581 1.00 82.62 131 SER A O 1
ATOM 1074 N N . THR A 1 132 ? 17.638 11.239 -11.199 1.00 80.25 132 THR A N 1
ATOM 1075 C CA . THR A 1 132 ? 18.620 12.234 -11.655 1.00 80.25 132 THR A CA 1
ATOM 1076 C C . THR A 1 132 ? 19.364 11.750 -12.898 1.00 80.25 132 THR A C 1
ATOM 1078 O O . THR A 1 132 ? 19.325 10.563 -13.235 1.00 80.25 132 THR A O 1
ATOM 1081 N N . ALA A 1 133 ? 20.106 12.648 -13.555 1.00 76.00 133 ALA A N 1
ATOM 1082 C CA . ALA A 1 133 ? 20.970 12.297 -14.686 1.00 76.00 133 ALA A CA 1
ATOM 1083 C C . ALA A 1 133 ? 22.042 11.245 -14.327 1.00 76.00 133 ALA A C 1
ATOM 1085 O O . ALA A 1 133 ? 22.446 10.462 -15.184 1.00 76.00 133 ALA A O 1
ATOM 1086 N N . ALA A 1 134 ? 22.472 11.194 -13.061 1.00 76.38 134 ALA A N 1
ATOM 1087 C CA . ALA A 1 134 ? 23.409 10.185 -12.569 1.00 76.38 134 ALA A CA 1
ATOM 1088 C C . ALA A 1 134 ? 22.712 8.854 -12.235 1.00 76.38 134 ALA A C 1
ATOM 1090 O O . ALA A 1 134 ? 23.237 7.781 -12.535 1.00 76.38 134 ALA A O 1
ATOM 1091 N N . ASN A 1 135 ? 21.515 8.904 -11.634 1.00 80.56 135 ASN A N 1
ATOM 1092 C CA . ASN A 1 135 ? 20.772 7.702 -11.254 1.00 80.56 135 ASN A CA 1
ATOM 1093 C C . ASN A 1 135 ? 20.156 6.987 -12.466 1.00 80.56 135 ASN A C 1
ATOM 1095 O O . ASN A 1 135 ? 20.088 5.762 -12.458 1.00 80.56 135 ASN A O 1
ATOM 1099 N N . LYS A 1 136 ? 19.758 7.724 -13.512 1.00 84.56 136 LYS A N 1
ATOM 1100 C CA . LYS A 1 136 ? 19.218 7.175 -14.767 1.00 84.56 136 LYS A CA 1
ATOM 1101 C C . LYS A 1 136 ? 18.104 6.138 -14.546 1.00 84.56 136 LYS A C 1
ATOM 1103 O O . LYS A 1 136 ? 18.087 5.122 -15.222 1.00 84.56 136 LYS A O 1
ATOM 1108 N N . GLN A 1 137 ? 17.172 6.378 -13.622 1.00 88.19 137 GLN A N 1
ATOM 1109 C CA . GLN A 1 137 ? 16.070 5.475 -13.243 1.00 88.19 137 GLN A CA 1
ATOM 1110 C C . GLN A 1 137 ? 16.453 4.241 -12.400 1.00 88.19 137 GLN A C 1
ATOM 1112 O O . GLN A 1 137 ? 15.573 3.453 -12.057 1.00 88.19 137 GLN A O 1
ATOM 1117 N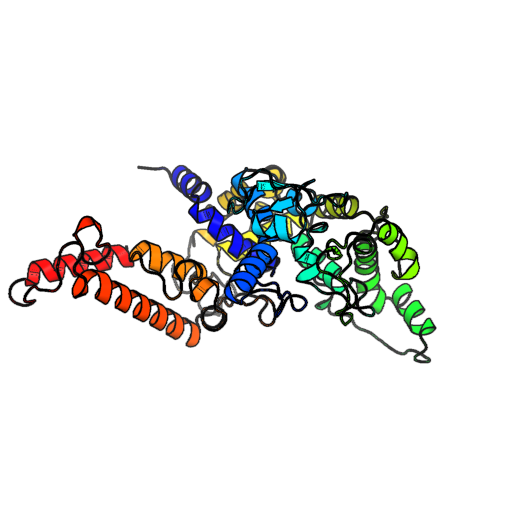 N . ARG A 1 138 ? 17.722 4.039 -12.016 1.00 89.94 138 ARG A N 1
ATOM 1118 C CA . ARG A 1 138 ? 18.155 2.871 -11.213 1.00 89.94 138 ARG A CA 1
ATOM 1119 C C . ARG A 1 138 ? 17.476 2.782 -9.853 1.00 89.94 138 ARG A C 1
ATOM 1121 O O . ARG A 1 138 ? 17.196 1.683 -9.388 1.00 89.94 138 ARG A O 1
ATOM 1128 N N . GLY A 1 139 ? 17.214 3.926 -9.220 1.00 90.50 139 GLY A N 1
ATOM 1129 C CA . GLY A 1 139 ? 16.475 3.995 -7.959 1.00 90.50 139 GLY A CA 1
ATOM 1130 C C . GLY A 1 139 ? 15.059 3.457 -8.134 1.00 90.50 139 GLY A C 1
ATOM 1131 O O . GLY A 1 139 ? 14.648 2.559 -7.407 1.00 90.50 139 GLY A O 1
ATOM 1132 N N . ARG A 1 140 ? 14.359 3.919 -9.176 1.00 92.31 140 ARG A N 1
ATOM 1133 C CA . ARG A 1 140 ? 13.002 3.464 -9.506 1.00 92.31 140 ARG A CA 1
ATOM 1134 C C . ARG A 1 140 ? 12.960 1.976 -9.860 1.00 92.31 140 ARG A C 1
ATOM 1136 O O . ARG A 1 140 ? 12.103 1.252 -9.362 1.00 92.31 140 ARG A O 1
ATOM 1143 N N . ALA A 1 141 ? 13.924 1.502 -10.650 1.00 94.06 141 ALA A N 1
ATOM 1144 C CA . ALA A 1 141 ? 14.061 0.083 -10.967 1.00 94.06 141 ALA A CA 1
ATOM 1145 C C . ALA A 1 141 ? 14.286 -0.764 -9.699 1.00 94.06 141 ALA A C 1
ATOM 1147 O O . ALA A 1 141 ? 13.654 -1.807 -9.552 1.00 94.06 141 ALA A O 1
ATOM 1148 N N . ASN A 1 142 ? 15.112 -0.289 -8.758 1.00 94.19 142 ASN A N 1
ATOM 1149 C CA . ASN A 1 142 ? 15.329 -0.957 -7.473 1.00 94.19 142 ASN A CA 1
ATOM 1150 C C . ASN A 1 142 ? 14.055 -0.965 -6.610 1.00 94.19 142 ASN A C 1
ATOM 1152 O O . ASN A 1 142 ? 13.767 -1.959 -5.954 1.00 94.19 142 ASN A O 1
ATOM 1156 N N . HIS A 1 143 ? 13.256 0.107 -6.617 1.00 93.81 143 HIS A N 1
ATOM 1157 C CA . HIS A 1 143 ? 11.958 0.111 -5.932 1.00 93.81 143 HIS A CA 1
ATOM 1158 C C . HIS A 1 143 ? 10.996 -0.926 -6.523 1.00 93.81 143 HIS A C 1
ATOM 1160 O O . HIS A 1 143 ? 10.410 -1.697 -5.766 1.00 93.81 143 HIS A O 1
ATOM 1166 N N . ILE A 1 144 ? 10.899 -1.028 -7.852 1.00 95.81 144 ILE A N 1
ATOM 1167 C CA . ILE A 1 144 ? 10.084 -2.052 -8.527 1.00 95.81 144 ILE A CA 1
ATOM 1168 C C . ILE A 1 144 ? 10.526 -3.464 -8.114 1.00 95.81 144 ILE A C 1
ATOM 1170 O O . ILE A 1 144 ? 9.697 -4.274 -7.704 1.00 95.81 144 ILE A O 1
ATOM 1174 N N . THR A 1 145 ? 11.823 -3.779 -8.177 1.00 96.12 145 THR A N 1
ATOM 1175 C CA . THR A 1 145 ? 12.308 -5.126 -7.826 1.00 96.12 145 THR A CA 1
ATOM 1176 C C . THR A 1 145 ? 12.152 -5.430 -6.340 1.00 96.12 145 THR A C 1
ATOM 1178 O O . THR A 1 145 ? 11.822 -6.562 -5.984 1.00 96.12 145 THR A O 1
ATOM 1181 N N . ARG A 1 146 ? 12.296 -4.429 -5.462 1.00 94.81 146 ARG A N 1
ATOM 1182 C CA . ARG A 1 146 ? 11.977 -4.565 -4.035 1.00 94.81 146 ARG A CA 1
ATOM 1183 C C . ARG A 1 146 ? 10.509 -4.916 -3.843 1.00 94.81 146 ARG A C 1
ATOM 1185 O O . ARG A 1 146 ? 10.218 -5.911 -3.183 1.00 94.81 146 ARG A O 1
ATOM 1192 N N . ILE A 1 147 ? 9.598 -4.125 -4.410 1.00 95.12 147 ILE A N 1
ATOM 1193 C CA . ILE A 1 147 ? 8.148 -4.292 -4.251 1.00 95.12 147 ILE A CA 1
ATOM 1194 C C . ILE A 1 147 ? 7.727 -5.682 -4.716 1.00 95.12 147 ILE A C 1
ATOM 1196 O O . ILE A 1 147 ? 7.178 -6.449 -3.925 1.00 95.12 147 ILE A O 1
ATOM 1200 N N . PHE A 1 148 ? 8.049 -6.018 -5.964 1.00 97.38 148 PHE A N 1
ATOM 1201 C CA . PHE A 1 148 ? 7.491 -7.183 -6.638 1.00 97.38 148 PHE A CA 1
ATOM 1202 C C . PHE A 1 148 ? 8.271 -8.479 -6.416 1.00 97.38 148 PHE A C 1
ATOM 1204 O O . PHE A 1 148 ? 7.682 -9.541 -6.559 1.00 97.38 148 PHE A O 1
ATOM 1211 N N . LEU A 1 149 ? 9.568 -8.422 -6.089 1.00 96.31 149 LEU A N 1
ATOM 1212 C CA . LEU A 1 149 ? 10.448 -9.604 -6.112 1.00 96.31 149 LEU A CA 1
ATOM 1213 C C . LEU A 1 149 ? 11.264 -9.802 -4.825 1.00 96.31 149 LEU A C 1
ATOM 1215 O O . LEU A 1 149 ? 12.075 -10.724 -4.768 1.00 96.31 149 LEU A O 1
ATOM 1219 N N . ASP A 1 150 ? 11.091 -8.935 -3.817 1.00 93.38 150 ASP A N 1
ATOM 1220 C CA . ASP A 1 150 ? 11.927 -8.876 -2.603 1.00 93.38 150 ASP A CA 1
ATOM 1221 C C . ASP A 1 150 ? 13.433 -8.754 -2.918 1.00 93.38 150 ASP A C 1
ATOM 1223 O O . ASP A 1 150 ? 14.288 -9.234 -2.176 1.00 93.38 150 ASP A O 1
ATOM 1227 N N . ASP A 1 151 ? 13.775 -8.125 -4.050 1.00 92.88 151 ASP A N 1
ATOM 1228 C CA . ASP A 1 151 ? 15.152 -8.006 -4.529 1.00 92.88 151 ASP A CA 1
ATOM 1229 C C . ASP A 1 151 ? 15.646 -6.560 -4.415 1.00 92.88 151 ASP A C 1
ATOM 1231 O O . ASP A 1 151 ? 15.306 -5.699 -5.232 1.00 92.88 151 ASP A O 1
ATOM 1235 N N . ASN A 1 152 ? 16.440 -6.300 -3.370 1.00 91.94 152 ASN A N 1
ATOM 1236 C CA . ASN A 1 152 ? 17.031 -4.995 -3.087 1.00 91.94 152 ASN A CA 1
ATOM 1237 C C . ASN A 1 152 ? 18.496 -4.932 -3.532 1.00 91.94 152 ASN A C 1
ATOM 1239 O O . ASN A 1 152 ? 19.406 -5.315 -2.792 1.00 91.94 152 ASN A O 1
ATOM 1243 N N . HIS A 1 153 ? 18.743 -4.375 -4.715 1.00 89.88 153 HIS A N 1
ATOM 1244 C CA . HIS A 1 153 ? 20.084 -4.191 -5.268 1.00 89.88 153 HIS A CA 1
ATOM 1245 C C . HIS A 1 153 ? 20.971 -3.289 -4.411 1.00 89.88 153 HIS A C 1
ATOM 1247 O O . HIS A 1 153 ? 22.187 -3.460 -4.426 1.00 89.88 153 HIS A O 1
ATOM 1253 N N . PHE A 1 154 ? 20.393 -2.359 -3.645 1.00 86.81 154 PHE A N 1
ATOM 1254 C CA . PHE A 1 154 ? 21.156 -1.403 -2.828 1.00 86.81 154 PHE A CA 1
ATOM 1255 C C . PHE A 1 154 ? 21.603 -1.976 -1.479 1.00 86.81 154 PHE A C 1
ATOM 1257 O O . PHE A 1 154 ? 22.421 -1.367 -0.797 1.00 86.81 154 PHE A O 1
ATOM 1264 N N . GLN A 1 155 ? 21.101 -3.153 -1.103 1.00 85.44 155 GLN A N 1
ATOM 1265 C CA . GLN A 1 155 ? 21.516 -3.874 0.105 1.00 85.44 155 GLN A CA 1
ATOM 1266 C C . GLN A 1 155 ? 22.337 -5.130 -0.209 1.00 85.44 155 GLN A C 1
ATOM 1268 O O . GLN A 1 155 ? 22.664 -5.902 0.693 1.00 85.44 155 GLN A O 1
ATOM 1273 N N . ARG A 1 156 ? 22.696 -5.355 -1.480 1.00 82.56 156 ARG A N 1
ATOM 1274 C CA . ARG A 1 156 ? 23.540 -6.488 -1.859 1.00 82.56 156 ARG A CA 1
ATOM 1275 C C . ARG A 1 156 ? 24.950 -6.292 -1.324 1.00 82.56 156 ARG A C 1
ATOM 1277 O O . ARG A 1 156 ? 25.597 -5.281 -1.585 1.00 82.56 156 ARG A O 1
ATOM 1284 N N . ASN A 1 157 ? 25.448 -7.308 -0.629 1.00 74.94 157 ASN A N 1
ATOM 1285 C CA . ASN A 1 157 ? 26.838 -7.340 -0.211 1.00 74.94 157 ASN A CA 1
ATOM 1286 C C . ASN A 1 157 ? 27.710 -7.715 -1.418 1.00 74.94 157 ASN A C 1
ATOM 1288 O O . ASN A 1 157 ? 27.742 -8.874 -1.832 1.00 74.94 157 ASN A O 1
ATOM 1292 N N . VAL A 1 158 ? 28.366 -6.721 -2.016 1.00 69.25 158 VAL A N 1
ATOM 1293 C CA . VAL A 1 158 ? 29.259 -6.902 -3.165 1.00 69.25 158 VAL A CA 1
ATOM 1294 C C . VAL A 1 158 ? 30.686 -6.536 -2.777 1.00 69.25 158 VAL A C 1
ATOM 1296 O O . VAL A 1 158 ? 30.961 -5.442 -2.287 1.00 69.25 158 VAL A O 1
ATOM 1299 N N . SER A 1 159 ? 31.626 -7.448 -3.016 1.00 67.44 159 SER A N 1
ATOM 1300 C CA . SER A 1 159 ? 33.051 -7.141 -2.908 1.00 67.44 159 SER A CA 1
ATOM 1301 C C . SER A 1 159 ? 33.495 -6.412 -4.172 1.00 67.44 159 SER A C 1
ATOM 1303 O O . SER A 1 159 ? 33.688 -7.021 -5.223 1.00 67.44 159 SER A O 1
ATOM 1305 N N . LEU A 1 160 ? 33.630 -5.092 -4.079 1.00 64.38 160 LEU A N 1
ATOM 1306 C CA . LEU A 1 160 ? 34.155 -4.270 -5.163 1.00 64.38 160 LEU A CA 1
ATOM 1307 C C . LEU A 1 160 ? 35.675 -4.159 -5.013 1.00 64.38 160 LEU A C 1
ATOM 1309 O O . LEU A 1 160 ? 36.179 -3.280 -4.316 1.00 64.38 160 LEU A O 1
ATOM 1313 N N . GLU A 1 161 ? 36.430 -5.033 -5.680 1.00 57.97 161 GLU A N 1
ATOM 1314 C CA . GLU A 1 161 ? 37.856 -4.777 -5.914 1.00 57.97 161 GLU A CA 1
ATOM 1315 C C . GLU A 1 161 ? 37.992 -3.688 -6.984 1.00 57.97 161 GLU A C 1
ATOM 1317 O O . GLU A 1 161 ? 38.102 -3.948 -8.183 1.00 57.97 161 GLU A O 1
ATOM 1322 N N . PHE A 1 162 ? 37.923 -2.432 -6.548 1.00 58.81 162 PHE A N 1
ATOM 1323 C CA . PHE A 1 162 ? 37.969 -1.286 -7.442 1.00 58.81 162 PHE A CA 1
ATOM 1324 C C . PHE A 1 162 ? 39.404 -0.764 -7.566 1.00 58.81 162 PHE A C 1
ATOM 1326 O O . PHE A 1 162 ? 39.888 0.011 -6.744 1.00 58.81 162 PHE A O 1
ATOM 1333 N N . ARG A 1 163 ? 40.107 -1.189 -8.619 1.00 54.78 163 ARG A N 1
ATOM 1334 C CA . ARG A 1 163 ? 41.294 -0.487 -9.125 1.00 54.78 163 ARG A CA 1
ATOM 1335 C C . ARG A 1 163 ? 41.018 -0.033 -10.550 1.00 54.78 163 ARG A C 1
ATOM 1337 O O . ARG A 1 163 ? 41.377 -0.722 -11.501 1.00 54.78 163 ARG A O 1
ATOM 1344 N N . LEU A 1 164 ? 40.380 1.127 -10.701 1.00 56.62 164 LEU A N 1
ATOM 1345 C CA . LEU A 1 164 ? 40.422 1.820 -11.986 1.00 56.62 164 LEU A CA 1
ATOM 1346 C C . LEU A 1 164 ? 41.869 2.239 -12.233 1.00 56.62 164 LEU A C 1
ATOM 1348 O O . LEU A 1 164 ? 42.471 2.917 -11.402 1.00 56.62 164 LEU A O 1
ATOM 1352 N N . ALA A 1 165 ? 42.439 1.806 -13.357 1.00 55.16 165 ALA A N 1
ATOM 1353 C CA . ALA A 1 165 ? 43.801 2.172 -13.728 1.00 55.16 165 ALA A CA 1
ATOM 1354 C C . ALA A 1 165 ? 43.941 3.696 -13.861 1.00 55.16 165 ALA A C 1
ATOM 1356 O O . ALA A 1 165 ? 44.965 4.248 -13.477 1.00 55.16 165 ALA A O 1
ATOM 1357 N N . ASN A 1 166 ? 42.892 4.363 -14.354 1.00 53.88 166 ASN A N 1
ATOM 1358 C CA . ASN A 1 166 ? 42.732 5.809 -14.396 1.00 53.88 166 ASN A CA 1
ATOM 1359 C C . ASN A 1 166 ? 41.229 6.100 -14.222 1.00 53.88 166 ASN A C 1
ATOM 1361 O O . ASN A 1 166 ? 40.413 5.383 -14.785 1.00 53.88 166 ASN A O 1
ATOM 1365 N N . ASN A 1 167 ? 40.821 7.126 -13.472 1.00 60.84 167 ASN A N 1
ATOM 1366 C CA . ASN A 1 167 ? 39.399 7.477 -13.270 1.00 60.84 167 ASN A CA 1
ATOM 1367 C C . ASN A 1 167 ? 38.748 8.092 -14.534 1.00 60.84 167 ASN A C 1
ATOM 1369 O O . ASN A 1 167 ? 38.097 9.133 -14.466 1.00 60.84 167 ASN A O 1
ATOM 1373 N N . ARG A 1 168 ? 38.978 7.507 -15.713 1.00 67.25 168 ARG A N 1
ATOM 1374 C CA . ARG A 1 168 ? 38.383 7.930 -16.980 1.00 67.25 168 ARG A CA 1
ATOM 1375 C C . ARG A 1 168 ? 36.986 7.339 -17.109 1.00 67.25 168 ARG A C 1
ATOM 1377 O O . ARG A 1 168 ? 36.757 6.188 -16.754 1.00 67.25 168 ARG A O 1
ATOM 1384 N N . GLU A 1 169 ? 36.074 8.107 -17.690 1.00 64.94 169 GLU A N 1
ATOM 1385 C CA . GLU A 1 169 ? 34.685 7.693 -17.927 1.00 64.94 169 GLU A CA 1
ATOM 1386 C C . GLU A 1 169 ? 34.584 6.397 -18.755 1.00 64.94 169 GLU A C 1
ATOM 1388 O O . GLU A 1 169 ? 33.772 5.527 -18.454 1.00 64.94 169 GLU A O 1
ATOM 1393 N N . SER A 1 170 ? 35.489 6.197 -19.720 1.00 66.81 170 SER A N 1
ATOM 1394 C CA . SER A 1 170 ? 35.585 4.953 -20.497 1.00 66.81 170 SER A CA 1
ATOM 1395 C C . SER A 1 170 ? 35.936 3.723 -19.654 1.00 66.81 170 SER A C 1
ATOM 1397 O O . SER A 1 170 ? 35.491 2.618 -19.957 1.00 66.81 170 SER A O 1
ATOM 1399 N N . ASP A 1 171 ? 36.742 3.900 -18.605 1.00 69.19 171 ASP A N 1
ATOM 1400 C CA . ASP A 1 171 ? 37.182 2.804 -17.738 1.00 69.19 171 ASP A CA 1
ATOM 1401 C C . ASP A 1 171 ? 36.041 2.394 -16.785 1.00 69.19 171 ASP A C 1
ATOM 1403 O O . ASP A 1 171 ? 35.898 1.214 -16.460 1.00 69.19 171 ASP A O 1
ATOM 1407 N N . LEU A 1 172 ? 35.172 3.346 -16.421 1.00 70.75 172 LEU A N 1
ATOM 1408 C CA . LEU A 1 172 ? 33.927 3.117 -15.680 1.00 70.75 172 LEU A CA 1
ATOM 1409 C C . LEU A 1 172 ? 32.870 2.376 -16.517 1.00 70.75 172 LEU A C 1
ATOM 1411 O O . LEU A 1 172 ? 32.346 1.369 -16.045 1.00 70.75 172 LEU A O 1
ATOM 1415 N N . ASP A 1 173 ? 32.596 2.810 -17.756 1.00 72.06 173 ASP A N 1
ATOM 1416 C CA . ASP A 1 173 ? 31.637 2.124 -18.650 1.00 72.06 173 ASP A CA 1
ATOM 1417 C C . ASP A 1 173 ? 32.087 0.685 -18.976 1.00 72.06 173 ASP A C 1
ATOM 1419 O O . ASP A 1 173 ? 31.286 -0.249 -19.034 1.00 72.06 173 ASP A O 1
ATOM 1423 N N . ASN A 1 174 ? 33.397 0.463 -19.108 1.00 74.44 174 ASN A N 1
ATOM 1424 C CA . ASN A 1 174 ? 33.958 -0.877 -19.263 1.00 74.44 174 ASN A CA 1
ATOM 1425 C C . ASN A 1 174 ? 33.763 -1.716 -17.981 1.00 74.44 174 ASN A C 1
ATOM 1427 O O . ASN A 1 174 ? 33.293 -2.855 -18.038 1.00 74.44 174 ASN A O 1
ATOM 1431 N N . ALA A 1 175 ? 34.031 -1.143 -16.804 1.00 73.56 175 ALA A N 1
ATOM 1432 C CA . ALA A 1 175 ? 33.853 -1.844 -15.536 1.00 73.56 175 ALA A CA 1
ATOM 1433 C C . ALA A 1 175 ? 32.403 -2.316 -15.322 1.00 73.56 175 ALA A C 1
ATOM 1435 O O . ALA A 1 175 ? 32.192 -3.486 -15.008 1.00 73.56 175 ALA A O 1
ATOM 1436 N N . VAL A 1 176 ? 31.392 -1.478 -15.567 1.00 74.75 176 VAL A N 1
ATOM 1437 C CA . VAL A 1 176 ? 29.975 -1.867 -15.378 1.00 74.75 176 VAL A CA 1
ATOM 1438 C C . VAL A 1 176 ? 29.496 -2.959 -16.343 1.00 74.75 176 VAL A C 1
ATOM 1440 O O . VAL A 1 176 ? 28.535 -3.677 -16.051 1.00 74.75 176 VAL A O 1
ATOM 1443 N N . ARG A 1 177 ? 30.190 -3.142 -17.472 1.00 75.56 177 ARG A N 1
ATOM 1444 C CA . ARG A 1 177 ? 29.869 -4.163 -18.481 1.00 75.56 177 ARG A CA 1
ATOM 1445 C C . ARG A 1 177 ? 30.607 -5.482 -18.288 1.00 75.56 177 ARG A C 1
ATOM 1447 O O . ARG A 1 177 ? 30.055 -6.515 -18.662 1.00 75.56 177 ARG A O 1
ATOM 1454 N N . TYR A 1 178 ? 31.822 -5.460 -17.742 1.00 76.25 178 TYR A N 1
ATOM 1455 C CA . TYR A 1 178 ? 32.700 -6.636 -17.741 1.00 76.25 178 TYR A CA 1
ATOM 1456 C C . TYR A 1 178 ? 33.289 -6.990 -16.372 1.00 76.25 178 TYR A C 1
ATOM 1458 O O . TYR A 1 178 ? 33.708 -8.132 -16.186 1.00 76.25 178 TYR A O 1
ATOM 1466 N N . ASN A 1 179 ? 33.310 -6.070 -15.400 1.00 76.12 179 ASN A N 1
ATOM 1467 C CA . ASN A 1 179 ? 33.756 -6.392 -14.047 1.00 76.12 179 ASN A CA 1
ATOM 1468 C C . ASN A 1 179 ? 32.671 -7.225 -13.330 1.00 76.12 179 ASN A C 1
ATOM 1470 O O . ASN A 1 179 ? 31.542 -6.745 -13.186 1.00 76.12 179 ASN A O 1
ATOM 1474 N N . PRO A 1 180 ? 32.985 -8.439 -12.837 1.00 75.12 180 PRO A N 1
ATOM 1475 C CA . PRO A 1 180 ? 32.010 -9.299 -12.162 1.00 75.12 180 PRO A CA 1
ATOM 1476 C C . PRO A 1 180 ? 31.323 -8.647 -10.952 1.00 75.12 180 PRO A C 1
ATOM 1478 O O . PRO A 1 180 ? 30.136 -8.881 -10.730 1.00 75.12 180 PRO A O 1
ATOM 1481 N N . GLY A 1 181 ? 32.033 -7.795 -10.204 1.00 73.31 181 GLY A N 1
ATOM 1482 C CA . GLY A 1 181 ? 31.481 -7.074 -9.055 1.00 73.31 181 GLY A CA 1
ATOM 1483 C C . GLY A 1 181 ? 30.437 -6.030 -9.455 1.00 73.31 181 GLY A C 1
ATOM 1484 O O . GLY A 1 181 ? 29.404 -5.909 -8.802 1.00 73.31 181 GLY A O 1
ATOM 1485 N N . CYS A 1 182 ? 30.648 -5.321 -10.567 1.00 77.12 182 CYS A N 1
ATOM 1486 C CA . CYS A 1 182 ? 29.676 -4.353 -11.083 1.00 77.12 182 CYS A CA 1
ATOM 1487 C C . CYS A 1 182 ? 28.495 -5.046 -11.782 1.00 77.12 182 CYS A C 1
ATOM 1489 O O . CYS A 1 182 ? 27.340 -4.639 -11.623 1.00 77.12 182 CYS A O 1
ATOM 1491 N N . LEU A 1 183 ? 28.763 -6.140 -12.506 1.00 78.31 183 LEU A N 1
ATOM 1492 C CA . LEU A 1 183 ? 27.736 -6.947 -13.167 1.00 78.31 183 LEU A CA 1
ATOM 1493 C C . LEU A 1 183 ? 26.714 -7.523 -12.191 1.00 78.31 183 LEU A C 1
ATOM 1495 O O . LEU A 1 183 ? 25.550 -7.659 -12.570 1.00 78.31 183 LEU A O 1
ATOM 1499 N N . ALA A 1 184 ? 27.117 -7.800 -10.947 1.00 76.19 184 ALA A N 1
ATOM 1500 C CA . ALA A 1 184 ? 26.221 -8.284 -9.903 1.00 76.19 184 ALA A CA 1
ATOM 1501 C C . ALA A 1 184 ? 24.947 -7.433 -9.792 1.00 76.19 184 ALA A C 1
ATOM 1503 O O . ALA A 1 184 ? 23.866 -7.987 -9.623 1.00 76.19 184 ALA A O 1
ATOM 1504 N N . CYS A 1 185 ? 25.043 -6.110 -9.961 1.00 79.50 185 CYS A N 1
ATOM 1505 C CA . CYS A 1 185 ? 23.879 -5.225 -9.981 1.00 79.50 185 CYS A CA 1
ATOM 1506 C C . CYS A 1 185 ? 23.476 -4.835 -11.411 1.00 79.50 185 CYS A C 1
ATOM 1508 O O . CYS A 1 185 ? 22.319 -5.027 -11.795 1.00 79.50 185 CYS A O 1
ATOM 1510 N N . HIS A 1 186 ? 24.422 -4.364 -12.231 1.00 81.81 186 HIS A N 1
ATOM 1511 C CA . HIS A 1 186 ? 24.122 -3.782 -13.546 1.00 81.81 186 HIS A CA 1
ATOM 1512 C C . HIS A 1 186 ? 23.523 -4.787 -14.542 1.00 81.81 186 HIS A C 1
ATOM 1514 O O . HIS A 1 186 ? 22.745 -4.393 -15.407 1.00 81.81 186 HIS A O 1
ATOM 1520 N N . ALA A 1 187 ? 23.813 -6.089 -14.429 1.00 78.31 187 ALA A N 1
ATOM 1521 C CA . ALA A 1 187 ? 23.241 -7.085 -15.341 1.00 78.31 187 ALA A CA 1
ATOM 1522 C C . ALA A 1 187 ? 21.717 -7.232 -15.198 1.00 78.31 187 ALA A C 1
ATOM 1524 O O . ALA A 1 187 ? 21.040 -7.549 -16.173 1.00 78.31 187 ALA A O 1
ATOM 1525 N N . SER A 1 188 ? 21.184 -7.006 -13.994 1.00 81.31 188 SER A N 1
ATOM 1526 C CA . SER A 1 188 ? 19.748 -7.137 -13.711 1.00 81.31 188 SER A CA 1
ATOM 1527 C C . SER A 1 188 ? 19.029 -5.790 -13.691 1.00 81.31 188 SER A C 1
ATOM 1529 O O . SER A 1 188 ? 17.926 -5.689 -14.219 1.00 81.31 188 SER A O 1
ATOM 1531 N N . LEU A 1 189 ? 19.667 -4.748 -13.150 1.00 88.81 189 LEU A N 1
ATOM 1532 C CA . LEU A 1 189 ? 19.035 -3.447 -12.937 1.00 88.81 189 LEU A CA 1
ATOM 1533 C C . LEU A 1 189 ? 18.974 -2.588 -14.214 1.00 88.81 189 LEU A C 1
ATOM 1535 O O . LEU A 1 189 ? 17.931 -2.008 -14.505 1.00 88.81 189 LEU A O 1
ATOM 1539 N N . GLU A 1 190 ? 20.046 -2.547 -15.018 1.00 86.50 190 GLU A N 1
ATOM 1540 C CA . GLU A 1 190 ? 20.103 -1.715 -16.241 1.00 86.50 190 GLU A CA 1
ATOM 1541 C C . GLU A 1 190 ? 19.085 -2.144 -17.300 1.00 86.50 190 GLU A C 1
ATOM 1543 O O . GLU A 1 190 ? 18.539 -1.315 -18.026 1.00 86.50 190 GLU A O 1
ATOM 1548 N N . GLY A 1 191 ? 18.808 -3.447 -17.391 1.00 89.56 191 GLY A N 1
ATOM 1549 C CA . GLY A 1 191 ? 17.796 -3.956 -18.310 1.00 89.56 191 GLY A CA 1
ATOM 1550 C C . GLY A 1 191 ? 16.402 -3.426 -17.970 1.00 89.56 191 GLY A C 1
ATOM 1551 O O . GLY A 1 191 ? 15.644 -3.058 -18.868 1.00 89.56 191 GLY A O 1
ATOM 1552 N N . ILE A 1 192 ? 16.076 -3.350 -16.676 1.00 93.81 192 ILE A N 1
ATOM 1553 C CA . ILE A 1 192 ? 14.782 -2.862 -16.187 1.00 93.81 192 ILE A CA 1
ATOM 1554 C C . ILE A 1 192 ? 14.671 -1.357 -16.433 1.00 93.81 192 ILE A C 1
ATOM 1556 O O . ILE A 1 192 ? 13.662 -0.908 -16.975 1.00 93.81 192 ILE A O 1
ATOM 1560 N N . VAL A 1 193 ? 15.740 -0.607 -16.144 1.00 91.81 193 VAL A N 1
ATOM 1561 C CA . VAL A 1 193 ? 15.861 0.842 -16.378 1.00 91.81 193 VAL A CA 1
ATOM 1562 C C . VAL A 1 193 ? 15.437 1.260 -17.790 1.00 91.81 193 VAL A C 1
ATOM 1564 O O . VAL A 1 193 ? 14.804 2.307 -17.954 1.00 91.81 193 VAL A O 1
ATOM 1567 N N . GLY A 1 194 ? 15.748 0.454 -18.809 1.00 90.19 194 GLY A N 1
ATOM 1568 C CA . GLY A 1 194 ? 15.378 0.738 -20.197 1.00 90.19 194 GLY A CA 1
ATOM 1569 C C . GLY A 1 194 ? 13.868 0.903 -20.420 1.00 90.19 194 GLY A C 1
ATOM 1570 O O . GLY A 1 194 ? 13.463 1.723 -21.238 1.00 90.19 194 GLY A O 1
ATOM 1571 N N . HIS A 1 195 ? 13.031 0.206 -19.645 1.00 92.75 195 HIS A N 1
ATOM 1572 C CA . HIS A 1 195 ? 11.569 0.270 -19.771 1.00 92.75 195 HIS A CA 1
ATOM 1573 C C . HIS A 1 195 ? 10.964 1.569 -19.235 1.00 92.75 195 HIS A C 1
ATOM 1575 O O . HIS A 1 195 ? 9.840 1.923 -19.575 1.00 92.75 195 HIS A O 1
ATOM 1581 N N . MET A 1 196 ? 11.707 2.271 -18.379 1.00 91.19 196 MET A N 1
ATOM 1582 C CA . MET A 1 196 ? 11.225 3.428 -17.622 1.00 91.19 196 MET A CA 1
ATOM 1583 C C . MET A 1 196 ? 11.582 4.757 -18.289 1.00 91.19 196 MET A C 1
ATOM 1585 O O . MET A 1 196 ? 11.188 5.815 -17.813 1.00 91.19 196 MET A O 1
ATOM 1589 N N . GLN A 1 197 ? 12.343 4.730 -19.384 1.00 87.19 197 GLN A N 1
ATOM 1590 C CA . GLN A 1 197 ? 12.799 5.936 -20.080 1.00 87.19 197 GLN A CA 1
ATOM 1591 C C . GLN A 1 197 ? 11.680 6.809 -20.682 1.00 87.19 197 GLN A C 1
ATOM 1593 O O . GLN A 1 197 ? 11.866 8.032 -20.715 1.00 87.19 197 GLN A O 1
ATOM 1598 N N . PRO A 1 198 ? 10.523 6.253 -21.108 1.00 87.62 198 PRO A N 1
ATOM 1599 C CA . PRO A 1 198 ? 9.354 7.056 -21.463 1.00 87.62 198 PRO A CA 1
ATOM 1600 C C . PRO A 1 198 ? 8.824 7.904 -20.309 1.00 87.62 198 PRO A C 1
ATOM 1602 O O . PRO A 1 198 ? 8.323 8.992 -20.556 1.00 87.62 198 PRO A O 1
ATOM 1605 N N . MET A 1 199 ? 8.962 7.432 -19.068 1.00 86.56 199 MET A N 1
ATOM 1606 C CA . MET A 1 199 ? 8.439 8.094 -17.878 1.00 86.56 199 MET A CA 1
ATOM 1607 C C . MET A 1 199 ? 9.480 9.049 -17.304 1.00 86.56 199 MET A C 1
ATOM 1609 O O . MET A 1 199 ? 10.461 8.662 -16.653 1.00 86.56 199 MET A O 1
ATOM 1613 N N . GLN A 1 200 ? 9.275 10.330 -17.566 1.00 71.88 200 GLN A N 1
ATOM 1614 C CA . GLN A 1 200 ? 10.117 11.388 -17.041 1.00 71.88 200 GLN A CA 1
ATOM 1615 C C . GLN A 1 200 ? 9.435 12.133 -15.913 1.00 71.88 200 GLN A C 1
ATOM 1617 O O . GLN A 1 200 ? 8.243 12.016 -15.700 1.00 71.88 200 GLN A O 1
ATOM 1622 N N . ILE A 1 201 ? 10.240 12.856 -15.153 1.00 65.38 201 ILE A N 1
ATOM 1623 C CA . ILE A 1 201 ? 9.804 14.058 -14.452 1.00 65.38 201 ILE A CA 1
ATOM 1624 C C . ILE A 1 201 ? 10.704 15.136 -15.021 1.00 65.38 201 ILE A C 1
ATOM 1626 O O . ILE A 1 201 ? 11.862 14.826 -15.336 1.00 65.38 201 ILE A O 1
ATOM 1630 N N . GLY A 1 202 ? 10.169 16.334 -15.253 1.00 53.62 202 GLY A N 1
ATOM 1631 C CA . GLY A 1 202 ? 10.956 17.463 -15.744 1.00 53.62 202 GLY A CA 1
ATOM 1632 C C . GLY A 1 202 ? 12.285 17.593 -14.981 1.00 53.62 202 GLY A C 1
ATOM 1633 O O . GLY A 1 202 ? 12.404 17.105 -13.850 1.00 53.62 202 GLY A O 1
ATOM 1634 N N . PRO A 1 203 ? 13.335 18.157 -15.602 1.00 41.84 203 PRO A N 1
ATOM 1635 C CA . PRO A 1 203 ? 14.634 18.263 -14.955 1.00 41.84 203 PRO A CA 1
ATOM 1636 C C . PRO A 1 203 ? 14.477 18.937 -13.589 1.00 41.84 203 PRO A C 1
ATOM 1638 O O . PRO A 1 203 ? 13.921 20.027 -13.483 1.00 41.84 203 PRO A O 1
ATOM 1641 N N . VAL A 1 204 ? 14.976 18.270 -12.546 1.00 40.16 204 VAL A N 1
ATOM 1642 C CA . VAL A 1 204 ? 15.102 18.846 -11.205 1.00 40.16 204 VAL A CA 1
ATOM 1643 C C . VAL A 1 204 ? 15.881 20.158 -11.348 1.00 40.16 204 VAL A C 1
ATOM 1645 O O . VAL A 1 204 ? 17.084 20.124 -11.608 1.00 40.16 204 VAL A O 1
ATOM 1648 N N . GLY A 1 205 ? 15.186 21.297 -11.250 1.00 37.84 205 GLY A N 1
ATOM 1649 C CA . GLY A 1 205 ? 15.779 22.636 -11.316 1.00 37.84 205 GLY A CA 1
ATOM 1650 C C . GLY A 1 205 ? 15.281 23.581 -12.417 1.00 37.84 205 GLY A C 1
ATOM 1651 O O . GLY A 1 205 ? 15.782 24.701 -12.461 1.00 37.84 205 GLY A O 1
ATOM 1652 N N . ASP A 1 206 ? 14.329 23.197 -13.276 1.00 40.91 206 ASP A N 1
ATOM 1653 C CA . ASP A 1 206 ? 13.716 24.138 -14.230 1.00 40.91 206 ASP A CA 1
ATOM 1654 C C . ASP A 1 206 ? 12.287 24.500 -13.803 1.00 40.91 206 ASP A C 1
ATOM 1656 O O . ASP A 1 206 ? 11.314 23.844 -14.166 1.00 40.91 206 ASP A O 1
ATOM 1660 N N . SER A 1 207 ? 12.163 25.549 -12.988 1.00 43.16 207 SER A N 1
ATOM 1661 C CA . SER A 1 207 ? 10.890 26.084 -12.482 1.00 43.16 207 SER A CA 1
ATOM 1662 C C . SER A 1 207 ? 10.084 26.850 -13.545 1.00 43.16 207 SER A C 1
ATOM 1664 O O . SER A 1 207 ? 9.244 27.675 -13.194 1.00 43.16 207 SER A O 1
ATOM 1666 N N . THR A 1 208 ? 10.400 26.680 -14.833 1.00 43.53 208 THR A N 1
ATOM 1667 C CA . THR A 1 208 ? 9.779 27.432 -15.936 1.00 43.53 208 THR A CA 1
ATOM 1668 C C . THR A 1 208 ? 8.758 26.629 -16.741 1.00 43.53 208 THR A C 1
ATOM 1670 O O . THR A 1 208 ? 8.123 27.201 -17.626 1.00 43.53 208 THR A O 1
ATOM 1673 N N . GLN A 1 209 ? 8.567 25.337 -16.450 1.00 48.03 209 GLN A N 1
ATOM 1674 C CA . GLN A 1 209 ? 7.538 24.531 -17.115 1.00 48.03 209 GLN A CA 1
ATOM 1675 C C . GLN A 1 209 ? 6.164 24.785 -16.488 1.00 48.03 209 GLN A C 1
ATOM 1677 O O . GLN A 1 209 ? 6.003 24.710 -15.271 1.00 48.03 209 GLN A O 1
ATOM 1682 N N . GLU A 1 210 ? 5.179 25.121 -17.325 1.00 47.09 210 GLU A N 1
ATOM 1683 C CA . GLU A 1 210 ? 3.799 25.338 -16.892 1.00 47.09 210 GLU A CA 1
ATOM 1684 C C . GLU A 1 210 ? 3.171 24.019 -16.414 1.00 47.09 210 GLU A C 1
ATOM 1686 O O . GLU A 1 210 ? 3.488 22.948 -16.927 1.00 47.09 210 GLU A O 1
ATOM 1691 N N . MET A 1 211 ? 2.219 24.096 -15.477 1.00 48.00 211 MET A N 1
ATOM 1692 C CA . MET A 1 211 ? 1.441 22.957 -14.952 1.00 48.00 211 MET A CA 1
ATOM 1693 C C . MET A 1 211 ? 0.883 22.028 -16.054 1.00 48.00 211 MET A C 1
ATOM 1695 O O . MET A 1 211 ? 0.791 20.818 -15.864 1.00 48.00 211 MET A O 1
ATOM 1699 N N . ASN A 1 212 ? 0.588 22.580 -17.236 1.00 48.31 212 ASN A N 1
ATOM 1700 C CA . ASN A 1 212 ? 0.078 21.849 -18.399 1.00 48.31 212 ASN A CA 1
ATOM 1701 C C . ASN A 1 212 ? 1.087 20.869 -19.037 1.00 48.31 212 ASN A C 1
ATOM 1703 O O . ASN A 1 212 ? 0.670 19.989 -19.789 1.00 48.31 212 ASN A O 1
ATOM 1707 N N . ASP A 1 213 ? 2.385 20.980 -18.737 1.00 53.06 213 ASP A N 1
ATOM 1708 C CA . ASP A 1 213 ? 3.429 20.094 -19.271 1.00 53.06 213 ASP A CA 1
ATOM 1709 C C . ASP A 1 213 ? 3.671 18.845 -18.398 1.00 53.06 213 ASP A C 1
ATOM 1711 O O . ASP A 1 213 ? 4.449 17.964 -18.770 1.00 53.06 213 ASP A O 1
ATOM 1715 N N . PHE A 1 214 ? 3.004 18.721 -17.243 1.00 58.81 214 PHE A N 1
ATOM 1716 C CA . PHE A 1 214 ? 3.337 17.712 -16.227 1.00 58.81 214 PHE A CA 1
ATOM 1717 C C . PHE A 1 214 ? 2.742 16.306 -16.436 1.00 58.81 214 PHE A C 1
ATOM 1719 O O . PHE A 1 214 ? 2.860 15.451 -15.558 1.00 58.81 214 PHE A O 1
ATOM 1726 N N . ASN A 1 215 ? 2.236 15.987 -17.631 1.00 58.12 215 ASN A N 1
ATOM 1727 C CA . ASN A 1 215 ? 1.883 14.615 -18.018 1.00 58.12 215 ASN A CA 1
ATOM 1728 C C . ASN A 1 215 ? 3.009 13.961 -18.833 1.00 58.12 215 ASN A C 1
ATOM 1730 O O . ASN A 1 215 ? 3.000 13.882 -20.059 1.00 58.12 215 ASN A O 1
ATOM 1734 N N . VAL A 1 216 ? 4.054 13.538 -18.131 1.00 69.00 216 VAL A N 1
ATOM 1735 C CA . VAL A 1 216 ? 5.416 13.400 -18.680 1.00 69.00 216 VAL A CA 1
ATOM 1736 C C . VAL A 1 216 ? 5.753 11.995 -19.204 1.00 69.00 216 VAL A C 1
ATOM 1738 O O . VAL A 1 216 ? 6.909 11.554 -19.162 1.00 69.00 216 VAL A O 1
ATOM 1741 N N . TYR A 1 217 ? 4.757 11.302 -19.771 1.00 83.56 217 TYR A N 1
ATOM 1742 C CA . TYR A 1 217 ? 5.010 10.155 -20.642 1.00 83.56 217 TYR A CA 1
ATOM 1743 C C . TYR A 1 217 ? 5.450 10.637 -22.030 1.00 83.56 217 TYR A C 1
ATOM 1745 O O . TYR A 1 217 ? 4.730 11.318 -22.755 1.00 83.56 217 TYR A O 1
ATOM 1753 N N . SER A 1 218 ? 6.655 10.248 -22.440 1.00 82.94 218 SER A N 1
ATOM 1754 C CA . SER A 1 218 ? 7.224 10.608 -23.734 1.00 82.94 218 SER A CA 1
ATOM 1755 C C . SER A 1 218 ? 7.291 9.400 -24.661 1.00 82.94 218 SER A C 1
ATOM 1757 O O . SER A 1 218 ? 8.108 8.499 -24.462 1.00 82.94 218 SER A O 1
ATOM 1759 N N . HIS A 1 219 ? 6.533 9.432 -25.761 1.00 80.38 219 HIS A N 1
ATOM 1760 C CA . HIS A 1 219 ? 6.674 8.443 -26.838 1.00 80.38 219 HIS A CA 1
ATOM 1761 C C . HIS A 1 219 ? 8.091 8.429 -27.436 1.00 80.38 219 HIS A C 1
ATOM 1763 O O . HIS A 1 219 ? 8.596 7.369 -27.794 1.00 80.38 219 HIS A O 1
ATOM 1769 N N . GLN A 1 220 ? 8.773 9.580 -27.488 1.00 72.69 220 GLN A N 1
ATOM 1770 C CA . GLN A 1 220 ? 10.182 9.654 -27.906 1.00 72.69 220 GLN A CA 1
ATOM 1771 C C . GLN A 1 220 ? 11.123 9.001 -26.881 1.00 72.69 220 GLN A C 1
ATOM 1773 O O . GLN A 1 220 ? 12.209 8.535 -27.223 1.00 72.69 220 GLN A O 1
ATOM 1778 N N . GLY A 1 221 ? 10.703 8.929 -25.615 1.00 76.94 221 GLY A N 1
ATOM 1779 C CA . GLY A 1 221 ? 11.429 8.247 -24.552 1.00 76.94 221 GLY A CA 1
ATOM 1780 C C . GLY A 1 221 ? 11.532 6.730 -24.733 1.00 76.94 221 GLY A C 1
ATOM 1781 O O . GLY A 1 221 ? 12.401 6.128 -24.108 1.00 76.94 221 GLY A O 1
ATOM 1782 N N . LEU A 1 222 ? 10.741 6.121 -25.628 1.00 80.44 222 LEU A N 1
ATOM 1783 C CA . LEU A 1 222 ? 10.831 4.687 -25.948 1.00 80.44 222 LEU A CA 1
ATOM 1784 C C . LEU A 1 222 ? 12.186 4.286 -26.534 1.00 80.44 222 LEU A C 1
ATOM 1786 O O . LEU A 1 222 ? 12.615 3.160 -26.322 1.00 80.44 222 LEU A O 1
ATOM 1790 N N . GLU A 1 223 ? 12.883 5.199 -27.213 1.00 83.62 223 GLU A N 1
ATOM 1791 C CA . GLU A 1 223 ? 14.223 4.945 -27.765 1.00 83.62 223 GLU A CA 1
ATOM 1792 C C . GLU A 1 223 ? 15.338 5.601 -26.942 1.00 83.62 223 GLU A C 1
ATOM 1794 O O . GLU A 1 223 ? 16.524 5.406 -27.204 1.00 83.62 223 GLU A O 1
ATOM 1799 N N . ARG A 1 224 ? 14.992 6.363 -25.897 1.00 82.31 224 ARG A N 1
ATOM 1800 C CA . ARG A 1 224 ? 15.973 7.097 -25.082 1.00 82.31 224 ARG A CA 1
ATOM 1801 C C . ARG A 1 224 ? 16.925 6.172 -24.324 1.00 82.31 224 ARG A C 1
ATOM 1803 O O . ARG A 1 224 ? 18.045 6.580 -24.015 1.00 82.31 224 ARG A O 1
ATOM 1810 N N . TRP A 1 225 ? 16.534 4.921 -24.078 1.00 82.50 225 TRP A N 1
ATOM 1811 C CA . TRP A 1 225 ? 17.438 3.921 -23.508 1.00 82.50 225 TRP A CA 1
ATOM 1812 C C . TRP A 1 225 ? 18.707 3.750 -24.355 1.00 82.50 225 TRP A C 1
ATOM 1814 O O . TRP A 1 225 ? 19.766 3.519 -23.787 1.00 82.50 225 TRP A O 1
ATOM 1824 N N . GLN A 1 226 ? 18.649 3.958 -25.677 1.00 83.56 226 GLN A N 1
ATOM 1825 C CA . GLN A 1 226 ? 19.821 3.865 -26.558 1.00 83.56 226 GLN A CA 1
ATOM 1826 C C . GLN A 1 226 ? 20.884 4.931 -26.254 1.00 83.56 226 GLN A C 1
ATOM 1828 O O . GLN A 1 226 ? 22.061 4.738 -26.547 1.00 83.56 226 GLN A O 1
ATOM 1833 N N . LEU A 1 227 ? 20.465 6.062 -25.680 1.00 78.25 227 LEU A N 1
ATOM 1834 C CA . LEU A 1 227 ? 21.329 7.200 -25.367 1.00 78.25 227 LEU A CA 1
ATOM 1835 C C . LEU A 1 227 ? 21.784 7.203 -23.906 1.00 78.25 227 LEU A C 1
ATOM 1837 O O . LEU A 1 227 ? 22.852 7.724 -23.593 1.00 78.25 227 LEU A O 1
ATOM 1841 N N . ILE A 1 228 ? 20.952 6.677 -23.002 1.00 75.25 228 ILE A N 1
ATOM 1842 C CA . ILE A 1 228 ? 21.130 6.856 -21.557 1.00 75.25 228 ILE A CA 1
ATOM 1843 C C . ILE A 1 228 ? 21.472 5.544 -20.850 1.00 75.25 228 ILE A C 1
ATOM 1845 O O . ILE A 1 228 ? 22.308 5.559 -19.940 1.00 75.25 228 ILE A O 1
ATOM 1849 N N . SER A 1 229 ? 20.845 4.434 -21.243 1.00 74.88 229 SER A N 1
ATOM 1850 C CA . SER A 1 229 ? 21.011 3.135 -20.588 1.00 74.88 229 SER A CA 1
ATOM 1851 C C . SER A 1 229 ? 22.296 2.451 -21.047 1.00 74.88 229 SER A C 1
ATOM 1853 O O . SER A 1 229 ? 22.671 2.493 -22.215 1.00 74.88 229 SER A O 1
ATOM 1855 N N . GLU A 1 230 ? 22.977 1.777 -20.123 1.00 76.69 230 GLU A N 1
ATOM 1856 C CA . GLU A 1 230 ? 24.235 1.074 -20.427 1.00 76.69 230 GLU A CA 1
ATOM 1857 C C . GLU A 1 230 ? 23.993 -0.282 -21.110 1.00 76.69 230 GLU A C 1
ATOM 1859 O O . GLU A 1 230 ? 24.917 -0.902 -21.647 1.00 76.69 230 GLU A O 1
ATOM 1864 N N . ARG A 1 231 ? 22.741 -0.762 -21.092 1.00 81.62 231 ARG A N 1
ATOM 1865 C CA . ARG A 1 231 ? 22.316 -2.047 -21.654 1.00 81.62 231 ARG A CA 1
ATOM 1866 C C . ARG A 1 231 ? 20.993 -1.914 -22.402 1.00 81.62 231 ARG A C 1
ATOM 1868 O O . ARG A 1 231 ? 20.187 -1.030 -22.124 1.00 81.62 231 ARG A O 1
ATOM 1875 N N . VAL A 1 232 ? 20.766 -2.855 -23.318 1.00 88.38 232 VAL A N 1
ATOM 1876 C CA . VAL A 1 232 ? 19.464 -3.038 -23.969 1.00 88.38 232 VAL A CA 1
ATOM 1877 C C . VAL A 1 232 ? 18.391 -3.415 -22.934 1.00 88.38 232 VAL A C 1
ATOM 1879 O O . VAL A 1 232 ? 18.699 -4.161 -21.990 1.00 88.38 232 VAL A O 1
ATOM 1882 N N . PRO A 1 233 ? 17.138 -2.954 -23.109 1.00 91.44 233 PRO A N 1
ATOM 1883 C CA . PRO A 1 233 ? 16.042 -3.330 -22.235 1.00 91.44 233 PRO A CA 1
ATOM 1884 C C . PRO A 1 233 ? 15.919 -4.848 -22.107 1.00 91.44 233 PRO A C 1
ATOM 1886 O O . PRO A 1 233 ? 15.904 -5.595 -23.088 1.00 91.44 233 PRO A O 1
ATOM 1889 N N . SER A 1 234 ? 15.876 -5.317 -20.867 1.00 92.75 234 SER A N 1
ATOM 1890 C CA . SER A 1 234 ? 15.817 -6.739 -20.537 1.00 92.75 234 SER A CA 1
ATOM 1891 C C . SER A 1 234 ? 15.349 -6.948 -19.100 1.00 92.75 234 SER A C 1
ATOM 1893 O O . SER A 1 234 ? 15.345 -6.028 -18.290 1.00 92.75 234 SER A O 1
ATOM 1895 N N . TYR A 1 235 ? 14.953 -8.168 -18.766 1.00 94.19 235 TYR A N 1
ATOM 1896 C CA . TYR A 1 235 ? 14.542 -8.548 -17.420 1.00 94.19 235 TYR A CA 1
ATOM 1897 C C . TYR A 1 235 ? 15.388 -9.724 -16.953 1.00 94.19 235 TYR A C 1
ATOM 1899 O O . TYR A 1 235 ? 15.238 -10.832 -17.462 1.00 94.19 235 TYR A O 1
ATOM 1907 N N . TYR A 1 236 ? 16.341 -9.471 -16.049 1.00 91.25 236 TYR A N 1
ATOM 1908 C CA . TYR A 1 236 ? 17.323 -10.474 -15.602 1.00 91.25 236 TYR A CA 1
ATOM 1909 C C . TYR A 1 236 ? 17.981 -11.233 -16.777 1.00 91.25 236 TYR A C 1
ATOM 1911 O O . TYR A 1 236 ? 18.153 -12.448 -16.748 1.00 91.25 236 TYR A O 1
ATOM 1919 N N . GLY A 1 237 ? 18.324 -10.504 -17.846 1.00 87.50 237 GLY A N 1
ATOM 1920 C CA . GLY A 1 237 ? 18.921 -11.057 -19.067 1.00 87.50 237 GLY A CA 1
ATOM 1921 C C . GLY A 1 237 ? 17.926 -11.569 -20.116 1.00 87.50 237 GLY A C 1
ATOM 1922 O O . GLY A 1 237 ? 18.330 -11.785 -21.258 1.00 87.50 237 GLY A O 1
ATOM 1923 N N . ARG A 1 238 ? 16.631 -11.702 -19.795 1.00 92.25 238 ARG A N 1
ATOM 1924 C CA . ARG A 1 238 ? 15.575 -11.989 -20.780 1.00 92.25 238 ARG A CA 1
ATOM 1925 C C . ARG A 1 238 ? 15.365 -10.761 -21.677 1.00 92.25 238 ARG A C 1
ATOM 1927 O O . ARG A 1 238 ? 15.037 -9.703 -21.140 1.00 92.25 238 ARG A O 1
ATOM 1934 N N . PRO A 1 239 ? 15.528 -10.859 -23.009 1.00 93.00 239 PRO A N 1
ATOM 1935 C CA . PRO A 1 239 ? 15.325 -9.722 -23.907 1.00 93.00 239 PRO A CA 1
ATOM 1936 C C . PRO A 1 239 ? 13.919 -9.117 -23.802 1.00 93.00 239 PRO A C 1
ATOM 1938 O O . PRO A 1 239 ? 12.946 -9.825 -23.525 1.00 93.00 239 PRO A O 1
ATOM 1941 N N . SER A 1 240 ? 13.815 -7.811 -24.043 1.00 92.94 240 SER A N 1
ATOM 1942 C CA . SER A 1 240 ? 12.558 -7.061 -24.016 1.00 92.94 240 SER A CA 1
ATOM 1943 C C . SER A 1 240 ? 12.513 -6.000 -25.116 1.00 92.94 240 SER A C 1
ATOM 1945 O O . SER A 1 240 ? 13.545 -5.618 -25.662 1.00 92.94 240 SER A O 1
ATOM 1947 N N . ASP A 1 241 ? 11.312 -5.509 -25.416 1.00 91.56 241 ASP A N 1
ATOM 1948 C CA . ASP A 1 241 ? 11.065 -4.407 -26.350 1.00 91.56 241 ASP A CA 1
ATOM 1949 C C . ASP A 1 241 ? 11.109 -3.019 -25.685 1.00 91.56 241 ASP A C 1
ATOM 1951 O O . ASP A 1 241 ? 10.789 -2.021 -26.325 1.00 91.56 241 ASP A O 1
ATOM 1955 N N . GLY A 1 242 ? 11.477 -2.945 -24.400 1.00 89.94 242 GLY A N 1
ATOM 1956 C CA . GLY A 1 242 ? 11.586 -1.684 -23.663 1.00 89.94 242 GLY A CA 1
ATOM 1957 C C . GLY A 1 242 ? 10.249 -1.060 -23.266 1.00 89.94 242 GLY A C 1
ATOM 1958 O O . GLY A 1 242 ? 10.232 0.080 -22.816 1.00 89.94 242 GLY A O 1
ATOM 1959 N N . LYS A 1 243 ? 9.125 -1.778 -23.383 1.00 93.06 243 LYS A N 1
ATOM 1960 C CA . LYS A 1 243 ? 7.815 -1.269 -22.950 1.00 93.06 243 LYS A CA 1
ATOM 1961 C C . LYS A 1 243 ? 7.494 -1.639 -21.507 1.00 93.06 243 LYS A C 1
ATOM 1963 O O . LYS A 1 243 ? 7.700 -2.780 -21.092 1.00 93.06 243 LYS A O 1
ATOM 1968 N N . LEU A 1 244 ? 6.873 -0.712 -20.776 1.00 94.88 244 LEU A N 1
ATOM 1969 C CA . LEU A 1 244 ? 6.368 -0.958 -19.418 1.00 94.88 244 LEU A CA 1
ATOM 1970 C C . LEU A 1 244 ? 5.438 -2.178 -19.359 1.00 94.88 244 LEU A C 1
ATOM 1972 O O . LEU A 1 244 ? 5.577 -2.997 -18.463 1.00 94.88 244 LEU A O 1
ATOM 1976 N N . THR A 1 245 ? 4.582 -2.364 -20.366 1.00 97.00 245 THR A N 1
ATOM 1977 C CA . THR A 1 245 ? 3.665 -3.514 -20.471 1.00 97.00 245 THR A CA 1
ATOM 1978 C C . THR A 1 245 ? 4.379 -4.862 -20.563 1.00 97.00 245 THR A C 1
ATOM 1980 O O . THR A 1 245 ? 3.891 -5.860 -20.031 1.00 97.00 245 THR A O 1
ATOM 1983 N N . THR A 1 246 ? 5.541 -4.917 -21.218 1.00 97.19 246 THR A N 1
ATOM 1984 C CA . THR A 1 246 ? 6.373 -6.127 -21.276 1.00 97.19 246 THR A CA 1
ATOM 1985 C C . THR A 1 246 ? 7.033 -6.391 -19.926 1.00 97.19 246 THR A C 1
ATOM 1987 O O . THR A 1 246 ? 7.010 -7.525 -19.450 1.00 97.19 246 THR A O 1
ATOM 1990 N N . LEU A 1 247 ? 7.556 -5.345 -19.273 1.00 97.25 247 LEU A N 1
ATOM 1991 C CA . LEU A 1 247 ? 8.097 -5.449 -17.915 1.00 97.25 247 LEU A CA 1
ATOM 1992 C C . LEU A 1 247 ? 7.029 -5.921 -16.919 1.00 97.25 247 LEU A C 1
ATOM 1994 O O . LEU A 1 247 ? 7.302 -6.808 -16.117 1.00 97.25 247 LEU A O 1
ATOM 1998 N N . GLY A 1 248 ? 5.815 -5.380 -17.008 1.00 98.12 248 GLY A N 1
ATOM 1999 C CA . GLY A 1 248 ? 4.683 -5.757 -16.171 1.00 98.12 248 GLY A CA 1
ATOM 2000 C C . GLY A 1 248 ? 4.344 -7.239 -16.258 1.00 98.12 248 GLY A C 1
ATOM 2001 O O . GLY A 1 248 ? 4.217 -7.908 -15.235 1.00 98.12 248 GLY A O 1
ATOM 2002 N N . LYS A 1 249 ? 4.290 -7.781 -17.480 1.00 98.31 249 LYS A N 1
ATOM 2003 C CA . LYS A 1 249 ? 4.106 -9.223 -17.707 1.00 98.31 249 LYS A CA 1
ATOM 2004 C C . LYS A 1 249 ? 5.254 -10.039 -17.130 1.00 98.31 249 LYS A C 1
ATOM 2006 O O . LYS A 1 249 ? 5.011 -11.019 -16.445 1.00 98.31 249 LYS A O 1
ATOM 2011 N N . TYR A 1 250 ? 6.499 -9.621 -17.353 1.00 98.12 250 TYR A N 1
ATOM 2012 C CA . TYR A 1 250 ? 7.655 -10.321 -16.793 1.00 98.12 250 TYR A CA 1
ATOM 2013 C C . TYR A 1 250 ? 7.663 -10.338 -15.263 1.00 98.12 250 TYR A C 1
ATOM 2015 O O . TYR A 1 250 ? 8.055 -11.347 -14.694 1.00 98.12 250 TYR A O 1
ATOM 2023 N N . LEU A 1 251 ? 7.216 -9.263 -14.609 1.00 98.12 251 LEU A N 1
ATOM 2024 C CA . LEU A 1 251 ? 7.066 -9.215 -13.155 1.00 98.12 251 LEU A CA 1
ATOM 2025 C C . LEU A 1 251 ? 5.942 -10.130 -12.663 1.00 98.12 251 LEU A C 1
ATOM 2027 O O . LEU A 1 251 ? 6.150 -10.854 -11.698 1.00 98.12 251 LEU A O 1
ATOM 2031 N N . ALA A 1 252 ? 4.781 -10.109 -13.322 1.00 97.69 252 ALA A N 1
ATOM 2032 C CA . ALA A 1 252 ? 3.645 -10.959 -12.967 1.00 97.69 252 ALA A CA 1
ATOM 2033 C C . ALA A 1 252 ? 3.928 -12.457 -13.179 1.00 97.69 252 ALA A C 1
ATOM 2035 O O . ALA A 1 252 ? 3.478 -13.281 -12.390 1.00 97.69 252 ALA A O 1
ATOM 2036 N N . ASP A 1 253 ? 4.693 -12.796 -14.219 1.00 97.38 253 ASP A N 1
ATOM 2037 C CA . ASP A 1 253 ? 5.084 -14.170 -14.548 1.00 97.38 253 ASP A CA 1
ATOM 2038 C C . ASP A 1 253 ? 6.272 -14.676 -13.702 1.00 97.38 253 ASP A C 1
ATOM 2040 O O . ASP A 1 253 ? 6.615 -15.861 -13.768 1.00 97.38 253 ASP A O 1
ATOM 2044 N N . ASP A 1 254 ? 6.957 -13.805 -12.951 1.00 97.62 254 ASP A N 1
ATOM 2045 C CA . ASP A 1 254 ? 8.127 -14.208 -12.172 1.00 97.62 254 ASP A CA 1
ATOM 2046 C C . ASP A 1 254 ? 7.697 -15.019 -10.936 1.00 97.62 254 ASP A C 1
ATOM 2048 O O . ASP A 1 254 ? 6.902 -14.536 -10.128 1.00 97.62 254 ASP A O 1
ATOM 2052 N N . PRO A 1 255 ? 8.245 -16.228 -10.712 1.00 94.50 255 PRO A N 1
ATOM 2053 C CA . PRO A 1 255 ? 7.857 -17.070 -9.579 1.00 94.50 255 PRO A CA 1
ATOM 2054 C C . PRO A 1 255 ? 8.173 -16.449 -8.211 1.00 94.50 255 PRO A C 1
ATOM 2056 O O . PRO A 1 255 ? 7.643 -16.899 -7.198 1.00 94.50 255 PRO A O 1
ATOM 2059 N N . ARG A 1 256 ? 9.033 -15.423 -8.147 1.00 96.62 256 ARG A N 1
ATOM 2060 C CA . ARG A 1 256 ? 9.276 -14.669 -6.912 1.00 96.62 256 ARG A CA 1
ATOM 2061 C C . ARG A 1 256 ? 8.083 -13.795 -6.537 1.00 96.62 256 ARG A C 1
ATOM 2063 O O . ARG A 1 256 ? 7.909 -13.546 -5.352 1.00 96.62 256 ARG A O 1
ATOM 2070 N N . PHE A 1 257 ? 7.249 -13.378 -7.494 1.00 97.88 257 PHE A N 1
ATOM 2071 C CA . PHE A 1 257 ? 6.113 -12.488 -7.247 1.00 97.88 257 PHE A CA 1
ATOM 2072 C C . PHE A 1 257 ? 5.168 -13.031 -6.173 1.00 97.88 257 PHE A C 1
ATOM 2074 O O . PHE A 1 257 ? 4.893 -12.349 -5.183 1.00 97.88 257 PHE A O 1
ATOM 2081 N N . SER A 1 258 ? 4.693 -14.269 -6.336 1.00 97.00 258 SER A N 1
ATOM 2082 C CA . SER A 1 258 ? 3.750 -14.880 -5.393 1.00 97.00 258 SER A CA 1
ATOM 2083 C C . SER A 1 258 ? 4.364 -15.045 -4.007 1.00 97.00 258 SER A C 1
ATOM 2085 O O . SER A 1 258 ? 3.726 -14.693 -3.016 1.00 97.00 258 SER A O 1
ATOM 2087 N N . TYR A 1 259 ? 5.620 -15.488 -3.936 1.00 96.19 259 TYR A N 1
ATOM 2088 C CA . TYR A 1 259 ? 6.333 -15.655 -2.675 1.00 96.19 259 TYR A CA 1
ATOM 2089 C C . TYR A 1 259 ? 6.535 -14.314 -1.958 1.00 96.19 259 TYR A C 1
ATOM 2091 O O . TYR A 1 259 ? 6.293 -14.203 -0.755 1.00 96.19 259 TYR A O 1
ATOM 2099 N N . THR A 1 260 ? 6.936 -13.270 -2.690 1.00 96.38 260 THR A N 1
ATOM 2100 C CA . THR A 1 260 ? 7.115 -11.920 -2.147 1.00 96.38 260 THR A CA 1
ATOM 2101 C C . THR A 1 260 ? 5.798 -11.366 -1.617 1.00 96.38 260 THR A C 1
ATOM 2103 O O . THR A 1 260 ? 5.767 -10.860 -0.496 1.00 96.38 260 THR A O 1
ATOM 2106 N N . MET A 1 261 ? 4.700 -11.488 -2.368 1.00 96.38 261 MET A N 1
ATOM 2107 C CA . MET A 1 261 ? 3.390 -11.023 -1.903 1.00 96.38 261 MET A CA 1
ATOM 2108 C C . MET A 1 261 ? 2.907 -11.814 -0.683 1.00 96.38 261 MET A C 1
ATOM 2110 O O . MET A 1 261 ? 2.466 -11.202 0.289 1.00 96.38 261 MET A O 1
ATOM 2114 N N . ALA A 1 262 ? 3.070 -13.141 -0.670 1.00 96.62 262 ALA A N 1
ATOM 2115 C CA . ALA A 1 262 ? 2.748 -13.978 0.487 1.00 96.62 262 ALA A CA 1
ATOM 2116 C C . ALA A 1 262 ? 3.520 -13.547 1.741 1.00 96.62 262 ALA A C 1
ATOM 2118 O O . ALA A 1 262 ? 2.922 -13.355 2.800 1.00 96.62 262 ALA A O 1
ATOM 2119 N N . LYS A 1 263 ? 4.831 -13.307 1.612 1.00 95.31 263 LYS A N 1
ATOM 2120 C CA . LYS A 1 263 ? 5.681 -12.819 2.705 1.00 95.31 263 LYS A CA 1
ATOM 2121 C C . LYS A 1 263 ? 5.237 -11.450 3.221 1.00 95.31 263 LYS A C 1
ATOM 2123 O O . LYS A 1 263 ? 5.156 -11.262 4.434 1.00 95.31 263 LYS A O 1
ATOM 2128 N N . ARG A 1 264 ? 4.930 -10.509 2.323 1.00 93.88 264 ARG A N 1
ATOM 2129 C CA . ARG A 1 264 ? 4.459 -9.160 2.686 1.00 93.88 264 ARG A CA 1
ATOM 2130 C C . ARG A 1 264 ? 3.133 -9.209 3.433 1.00 93.88 264 ARG A C 1
ATOM 2132 O O . ARG A 1 264 ? 3.019 -8.609 4.497 1.00 93.88 264 ARG A O 1
ATOM 2139 N N . MET A 1 265 ? 2.160 -9.954 2.909 1.00 95.38 265 MET A N 1
ATOM 2140 C CA . MET A 1 265 ? 0.851 -10.086 3.548 1.00 95.38 265 MET A CA 1
ATOM 2141 C C . MET A 1 265 ? 0.951 -10.789 4.895 1.00 95.38 265 MET A C 1
ATOM 2143 O O . MET A 1 265 ? 0.342 -10.331 5.857 1.00 95.38 265 MET A O 1
ATOM 2147 N N . LEU A 1 266 ? 1.753 -11.856 4.995 1.00 94.19 266 LEU A N 1
ATOM 2148 C CA . LEU A 1 266 ? 1.968 -12.536 6.266 1.00 94.19 266 LEU A CA 1
ATOM 2149 C C . LEU A 1 266 ? 2.540 -11.564 7.301 1.00 94.19 266 LEU A C 1
ATOM 2151 O O . LEU A 1 266 ? 1.924 -11.395 8.349 1.00 94.19 266 LEU A O 1
ATOM 2155 N N . GLY A 1 267 ? 3.645 -10.879 6.982 1.00 90.81 267 GLY A N 1
ATOM 2156 C CA . GLY A 1 267 ? 4.299 -9.930 7.890 1.00 90.81 267 GLY A CA 1
ATOM 2157 C C . GLY A 1 267 ? 3.380 -8.795 8.336 1.00 90.81 267 GLY A C 1
ATOM 2158 O O . GLY A 1 267 ? 3.290 -8.506 9.529 1.00 90.81 267 GLY A O 1
ATOM 2159 N N . ALA A 1 268 ? 2.611 -8.225 7.407 1.00 91.00 268 ALA A N 1
ATOM 2160 C CA . ALA A 1 268 ? 1.630 -7.190 7.716 1.00 91.00 268 ALA A CA 1
ATOM 2161 C C . ALA A 1 268 ? 0.482 -7.708 8.606 1.00 91.00 268 ALA A C 1
ATOM 2163 O O . ALA A 1 268 ? -0.003 -7.004 9.489 1.00 91.00 268 ALA A O 1
ATOM 2164 N N . MET A 1 269 ? 0.033 -8.950 8.424 1.00 90.31 269 MET A N 1
ATOM 2165 C CA . MET A 1 269 ? -1.073 -9.512 9.208 1.00 90.31 269 MET A CA 1
ATOM 2166 C C . MET A 1 269 ? -0.638 -10.027 10.584 1.00 90.31 269 MET A C 1
ATOM 2168 O O . MET A 1 269 ? -1.434 -9.986 11.527 1.00 90.31 269 MET A O 1
ATOM 2172 N N . VAL A 1 270 ? 0.604 -10.498 10.724 1.00 87.75 270 VAL A N 1
ATOM 2173 C CA . VAL A 1 270 ? 1.165 -10.876 12.030 1.00 87.75 270 VAL A CA 1
ATOM 2174 C C . VAL A 1 270 ? 1.789 -9.695 12.770 1.00 87.75 270 VAL A C 1
ATOM 2176 O O . VAL A 1 270 ? 1.972 -9.804 13.971 1.00 87.75 270 VAL A O 1
ATOM 2179 N N . GLN A 1 271 ? 2.003 -8.551 12.106 1.00 86.25 271 GLN A N 1
ATOM 2180 C CA . GLN A 1 271 ? 2.689 -7.376 12.664 1.00 86.25 271 GLN A CA 1
ATOM 2181 C C . GLN A 1 271 ? 4.111 -7.717 13.117 1.00 86.25 271 GLN A C 1
ATOM 2183 O O . GLN A 1 271 ? 4.526 -7.413 14.238 1.00 86.25 271 GLN A O 1
ATOM 2188 N N . GLY A 1 272 ? 4.854 -8.373 12.223 1.00 80.00 272 GLY A N 1
ATOM 2189 C CA . GLY A 1 272 ? 6.153 -8.932 12.548 1.00 80.00 272 GLY A CA 1
ATOM 2190 C C . GLY A 1 272 ? 7.073 -9.189 11.377 1.00 80.00 272 GLY A C 1
ATOM 2191 O O . GLY A 1 272 ? 6.675 -9.215 10.211 1.00 80.00 272 GLY A O 1
ATOM 2192 N N . LEU A 1 273 ? 8.337 -9.411 11.732 1.00 74.94 273 LEU A N 1
ATOM 2193 C CA . LEU A 1 273 ? 9.342 -9.872 10.793 1.00 74.94 273 LEU A CA 1
ATOM 2194 C C . LEU A 1 273 ? 9.050 -11.327 10.435 1.00 74.94 273 LEU A C 1
ATOM 2196 O O . LEU A 1 273 ? 8.877 -12.166 11.311 1.00 74.94 273 LEU A O 1
ATOM 2200 N N . VAL A 1 274 ? 9.009 -11.595 9.135 1.00 82.38 274 VAL A N 1
ATOM 2201 C CA . VAL A 1 274 ? 8.921 -12.945 8.584 1.00 82.38 274 VAL A CA 1
ATOM 2202 C C . VAL A 1 274 ? 10.305 -13.325 8.096 1.00 82.38 274 VAL A C 1
ATOM 2204 O O . VAL A 1 274 ? 10.847 -12.670 7.193 1.00 82.38 274 VAL A O 1
ATOM 2207 N N . ASP A 1 275 ? 10.873 -14.369 8.683 1.00 78.50 275 ASP A N 1
ATOM 2208 C CA . ASP A 1 275 ? 12.221 -14.814 8.375 1.00 78.50 275 ASP A CA 1
ATOM 2209 C C . ASP A 1 275 ? 12.248 -16.273 7.882 1.00 78.50 275 ASP A C 1
ATOM 2211 O O . ASP A 1 275 ? 11.277 -16.804 7.338 1.00 78.50 275 ASP A O 1
ATOM 2215 N N . HIS A 1 276 ? 13.421 -16.898 7.925 1.00 80.75 276 HIS A N 1
ATOM 2216 C CA . HIS A 1 276 ? 13.608 -18.287 7.528 1.00 80.75 276 HIS A CA 1
ATOM 2217 C C . HIS A 1 276 ? 12.817 -19.314 8.362 1.00 80.75 276 HIS A C 1
ATOM 2219 O O . HIS A 1 276 ? 12.594 -20.419 7.861 1.00 80.75 276 HIS A O 1
ATOM 2225 N N . HIS A 1 277 ? 12.384 -18.981 9.580 1.00 81.81 277 HIS A N 1
ATOM 2226 C CA . HIS A 1 277 ? 11.593 -19.851 10.448 1.00 81.81 277 HIS A CA 1
ATOM 2227 C C . HIS A 1 277 ? 10.196 -20.125 9.870 1.00 81.81 277 HIS A C 1
ATOM 2229 O O . HIS A 1 277 ? 9.691 -21.241 9.987 1.00 81.81 277 HIS A O 1
ATOM 2235 N N . GLU A 1 278 ? 9.607 -19.166 9.150 1.00 88.19 278 GLU A N 1
ATOM 2236 C CA . GLU A 1 278 ? 8.286 -19.300 8.521 1.00 88.19 278 GLU A CA 1
ATOM 2237 C C . GLU A 1 278 ? 8.346 -19.894 7.107 1.00 88.19 278 GLU A C 1
ATOM 2239 O O . GLU A 1 278 ? 7.339 -19.922 6.396 1.00 88.19 278 GLU A O 1
ATOM 2244 N N . ARG A 1 279 ? 9.509 -20.384 6.661 1.00 90.94 279 ARG A N 1
ATOM 2245 C CA . ARG A 1 279 ? 9.713 -20.831 5.275 1.00 90.94 279 ARG A CA 1
ATOM 2246 C C . ARG A 1 279 ? 8.703 -21.886 4.817 1.00 90.94 279 ARG A C 1
ATOM 2248 O O . ARG A 1 279 ? 8.256 -21.824 3.675 1.00 90.94 279 ARG A O 1
ATOM 2255 N N . GLU A 1 280 ? 8.363 -22.854 5.665 1.00 93.25 280 GLU A N 1
ATOM 2256 C CA . GLU A 1 280 ? 7.397 -23.906 5.314 1.00 93.25 280 GLU A CA 1
ATOM 2257 C C . GLU A 1 280 ? 5.997 -23.328 5.084 1.00 93.25 280 GLU A C 1
ATOM 2259 O O . GLU A 1 280 ? 5.385 -23.602 4.050 1.00 93.25 280 GLU A O 1
ATOM 2264 N N . LEU A 1 281 ? 5.545 -22.451 5.988 1.00 94.38 281 LEU A N 1
ATOM 2265 C CA . LEU A 1 281 ? 4.283 -21.728 5.849 1.00 94.38 281 LEU A CA 1
ATOM 2266 C C . LEU A 1 281 ? 4.287 -20.855 4.588 1.00 94.38 281 LEU A C 1
ATOM 2268 O O . LEU A 1 281 ? 3.321 -20.863 3.837 1.00 94.38 281 LEU A O 1
ATOM 2272 N N . LEU A 1 282 ? 5.379 -20.145 4.297 1.00 96.25 282 LEU A N 1
ATOM 2273 C CA . LEU A 1 282 ? 5.476 -19.322 3.088 1.00 96.25 282 LEU A CA 1
ATOM 2274 C C . LEU A 1 282 ? 5.375 -20.140 1.798 1.00 96.25 282 LEU A C 1
ATOM 2276 O O . LEU A 1 282 ? 4.759 -19.677 0.844 1.00 96.25 282 LEU A O 1
ATOM 2280 N N . VAL A 1 283 ? 5.942 -21.348 1.754 1.00 96.62 283 VAL A N 1
ATOM 2281 C CA . VAL A 1 283 ? 5.808 -22.246 0.593 1.00 96.62 283 VAL A CA 1
ATOM 2282 C C . VAL A 1 283 ? 4.362 -22.718 0.418 1.00 96.62 283 VAL A C 1
ATOM 2284 O O . VAL A 1 283 ? 3.891 -22.855 -0.714 1.00 96.62 283 VAL A O 1
ATOM 2287 N N . GLU A 1 284 ? 3.649 -22.966 1.516 1.00 97.75 284 GLU A N 1
ATOM 2288 C CA . GLU A 1 284 ? 2.222 -23.291 1.480 1.00 97.75 284 GLU A CA 1
ATOM 2289 C C . GLU A 1 284 ? 1.388 -22.102 0.991 1.00 97.75 284 GLU A C 1
ATOM 2291 O O . GLU A 1 284 ? 0.612 -22.251 0.047 1.00 97.75 284 GLU A O 1
ATOM 2296 N N . LEU A 1 285 ? 1.594 -20.918 1.571 1.00 98.06 285 LEU A N 1
ATOM 2297 C CA . LEU A 1 285 ? 0.897 -19.690 1.190 1.00 98.06 285 LEU A CA 1
ATOM 2298 C C . LEU A 1 285 ? 1.163 -19.312 -0.272 1.00 98.06 285 LEU A C 1
ATOM 2300 O O . LEU A 1 285 ? 0.232 -18.964 -0.990 1.00 98.06 285 LEU A O 1
ATOM 2304 N N . ASP A 1 286 ? 2.406 -19.439 -0.739 1.00 97.62 286 ASP A N 1
ATOM 2305 C CA . ASP A 1 286 ? 2.781 -19.247 -2.143 1.00 97.62 286 ASP A CA 1
ATOM 2306 C C . ASP A 1 286 ? 2.017 -20.201 -3.076 1.00 97.62 286 ASP A C 1
ATOM 2308 O O . ASP A 1 286 ? 1.546 -19.791 -4.137 1.00 97.62 286 ASP A O 1
ATOM 2312 N N . ARG A 1 287 ? 1.839 -21.469 -2.675 1.00 98.00 287 ARG A N 1
ATOM 2313 C CA . ARG A 1 287 ? 1.032 -22.432 -3.436 1.00 98.00 287 ARG A CA 1
ATOM 2314 C C . ARG A 1 287 ? -0.435 -22.030 -3.468 1.00 98.00 287 ARG A C 1
ATOM 2316 O O . ARG A 1 287 ? -0.979 -21.939 -4.562 1.00 98.00 287 ARG A O 1
ATOM 2323 N N . VAL A 1 288 ? -1.038 -21.764 -2.307 1.00 98.00 288 VAL A N 1
ATOM 2324 C CA . VAL A 1 288 ? -2.436 -21.310 -2.212 1.00 98.00 288 VAL A CA 1
ATOM 2325 C C . VAL A 1 288 ? -2.659 -20.109 -3.118 1.00 98.00 288 VAL A C 1
ATOM 2327 O O . VAL A 1 288 ? -3.627 -20.074 -3.867 1.00 98.00 288 VAL A O 1
ATOM 2330 N N . PHE A 1 289 ? -1.729 -19.158 -3.091 1.00 97.88 289 PHE A N 1
ATOM 2331 C CA . PHE A 1 289 ? -1.864 -17.921 -3.831 1.00 97.88 289 PHE A CA 1
ATOM 2332 C C . PHE A 1 289 ? -1.775 -18.101 -5.349 1.00 97.88 289 PHE A C 1
ATOM 2334 O O . PHE A 1 289 ? -2.514 -17.466 -6.094 1.00 97.88 289 PHE A O 1
ATOM 2341 N N . ARG A 1 290 ? -0.896 -18.985 -5.830 1.00 97.56 290 ARG A N 1
ATOM 2342 C CA . ARG A 1 290 ? -0.831 -19.334 -7.258 1.00 97.56 290 ARG A CA 1
ATOM 2343 C C . ARG A 1 290 ? -2.051 -20.145 -7.701 1.00 97.56 290 ARG A C 1
ATOM 2345 O O . ARG A 1 290 ? -2.581 -19.895 -8.779 1.00 97.56 290 ARG A O 1
ATOM 2352 N N . ASP A 1 291 ? -2.500 -21.088 -6.875 1.00 98.25 291 ASP A N 1
ATOM 2353 C CA . ASP A 1 291 ? -3.651 -21.950 -7.171 1.00 98.25 291 ASP A CA 1
ATOM 2354 C C . ASP A 1 291 ? -4.973 -21.159 -7.169 1.00 98.25 291 ASP A C 1
ATOM 2356 O O . ASP A 1 291 ? -5.911 -21.533 -7.873 1.00 98.25 291 ASP A O 1
ATOM 2360 N N . SER A 1 292 ? -5.033 -20.043 -6.433 1.00 97.75 292 SER A N 1
ATOM 2361 C CA . SER A 1 292 ? -6.156 -19.102 -6.436 1.00 97.75 292 SER A CA 1
ATOM 2362 C C . SER A 1 292 ? -6.075 -18.034 -7.530 1.00 97.75 292 SER A C 1
ATOM 2364 O O . SER A 1 292 ? -6.755 -17.021 -7.426 1.00 97.75 292 SER A O 1
ATOM 2366 N N . ASP A 1 293 ? -5.244 -18.200 -8.567 1.00 97.69 293 ASP A N 1
ATOM 2367 C CA . ASP A 1 293 ? -5.049 -17.176 -9.611 1.00 97.69 293 ASP A CA 1
ATOM 2368 C C . ASP A 1 293 ? -4.692 -15.799 -9.008 1.00 97.69 293 ASP A C 1
ATOM 2370 O O . ASP A 1 293 ? -5.210 -14.752 -9.393 1.00 97.69 293 ASP A O 1
ATOM 2374 N N . PHE A 1 294 ? -3.819 -15.792 -7.998 1.00 98.31 294 PHE A N 1
ATOM 2375 C CA . PHE A 1 294 ? -3.332 -14.589 -7.323 1.00 98.31 294 PHE A CA 1
ATOM 2376 C C . PHE A 1 294 ? -4.437 -13.730 -6.676 1.00 98.31 294 PHE A C 1
ATOM 2378 O O . PHE A 1 294 ? -4.290 -12.506 -6.569 1.00 98.31 294 PHE A O 1
ATOM 2385 N N . ARG A 1 295 ? -5.539 -14.346 -6.220 1.00 98.00 295 ARG A N 1
ATOM 2386 C CA . ARG A 1 295 ? -6.567 -13.669 -5.411 1.00 98.00 295 ARG A CA 1
ATOM 2387 C C . ARG A 1 295 ? -6.091 -13.454 -3.983 1.00 98.00 295 ARG A C 1
ATOM 2389 O O . ARG A 1 295 ? -5.769 -14.396 -3.256 1.00 98.00 295 ARG A O 1
ATOM 2396 N N . LEU A 1 296 ? -6.037 -12.186 -3.571 1.00 96.88 296 LEU A N 1
ATOM 2397 C CA . LEU A 1 296 ? -5.467 -11.809 -2.278 1.00 96.88 296 LEU A CA 1
ATOM 2398 C C . LEU A 1 296 ? -6.341 -12.254 -1.100 1.00 96.88 296 LEU A C 1
ATOM 2400 O O . LEU A 1 296 ? -5.804 -12.649 -0.067 1.00 96.88 296 LEU A O 1
ATOM 2404 N N . LYS A 1 297 ? -7.672 -12.244 -1.262 1.00 96.25 297 LYS A N 1
ATOM 2405 C CA . LYS A 1 297 ? -8.610 -12.699 -0.225 1.00 96.25 297 LYS A CA 1
ATOM 2406 C C . LYS A 1 297 ? -8.371 -14.164 0.153 1.00 96.25 297 LYS A C 1
ATOM 2408 O O . LYS A 1 297 ? -8.398 -14.490 1.338 1.00 96.25 297 LYS A O 1
ATOM 2413 N N . ASP A 1 298 ? -8.041 -15.027 -0.808 1.00 97.56 298 ASP A N 1
ATOM 2414 C CA . ASP A 1 298 ? -7.715 -16.435 -0.540 1.00 97.56 298 ASP A CA 1
ATOM 2415 C C . ASP A 1 298 ? -6.396 -16.603 0.221 1.00 97.56 298 ASP A C 1
ATOM 2417 O O . ASP A 1 298 ? -6.326 -17.363 1.191 1.00 97.56 298 ASP A O 1
ATOM 2421 N N . LEU A 1 299 ? -5.365 -15.841 -0.155 1.00 97.81 299 LEU A N 1
ATOM 2422 C CA . LEU A 1 299 ? -4.104 -15.797 0.587 1.00 97.81 299 LEU A CA 1
ATOM 2423 C C . LEU A 1 299 ? -4.330 -15.313 2.031 1.00 97.81 299 LEU A C 1
ATOM 2425 O O . LEU A 1 299 ? -3.852 -15.935 2.979 1.00 97.81 299 LEU A O 1
ATOM 2429 N N . MET A 1 300 ? -5.100 -14.241 2.221 1.00 96.25 300 MET A N 1
ATOM 2430 C CA . MET A 1 300 ? -5.415 -13.694 3.545 1.00 96.25 300 MET A CA 1
ATOM 2431 C C . MET A 1 300 ? -6.239 -14.667 4.389 1.00 96.25 300 MET A C 1
ATOM 2433 O O . MET A 1 300 ? -5.956 -14.840 5.574 1.00 96.25 300 MET A O 1
ATOM 2437 N N . ARG A 1 301 ? -7.206 -15.364 3.786 1.00 97.06 301 ARG A N 1
ATOM 2438 C CA . ARG A 1 301 ? -7.949 -16.450 4.437 1.00 97.06 301 ARG A CA 1
ATOM 2439 C C . ARG A 1 301 ? -7.008 -17.547 4.925 1.00 97.06 301 ARG A C 1
ATOM 2441 O O . ARG A 1 301 ? -7.142 -17.990 6.065 1.00 97.06 301 ARG A O 1
ATOM 2448 N N . ALA A 1 302 ? -6.058 -17.977 4.095 1.00 97.31 302 ALA A N 1
ATOM 2449 C CA . ALA A 1 302 ? -5.069 -18.979 4.482 1.00 97.31 302 ALA A CA 1
ATOM 2450 C C . ALA A 1 302 ? -4.169 -18.485 5.626 1.00 97.31 302 ALA A C 1
ATOM 2452 O O . ALA A 1 302 ? -3.949 -19.220 6.589 1.00 97.31 302 ALA A O 1
ATOM 2453 N N . ILE A 1 303 ? -3.743 -17.217 5.593 1.00 95.56 303 ILE A N 1
ATOM 2454 C CA . ILE A 1 303 ? -2.992 -16.592 6.691 1.00 95.56 303 ILE A CA 1
ATOM 2455 C C . ILE A 1 303 ? -3.810 -16.619 7.985 1.00 95.56 303 ILE A C 1
ATOM 2457 O O . ILE A 1 303 ? -3.305 -17.103 8.994 1.00 95.56 303 ILE A O 1
ATOM 2461 N N . VAL A 1 304 ? -5.072 -16.175 7.974 1.00 93.69 304 VAL A N 1
ATOM 2462 C CA . VAL A 1 304 ? -5.924 -16.141 9.180 1.00 93.69 304 VAL A CA 1
ATOM 2463 C C . VAL A 1 304 ? -6.153 -17.536 9.767 1.00 93.69 304 VAL A C 1
ATOM 2465 O O . VAL A 1 304 ? -6.273 -17.683 10.983 1.00 93.69 304 VAL A O 1
ATOM 2468 N N . LYS A 1 305 ? -6.187 -18.570 8.921 1.00 93.44 305 LYS A N 1
ATOM 2469 C CA . LYS A 1 305 ? -6.330 -19.968 9.348 1.00 93.44 305 LYS A CA 1
ATOM 2470 C C . LYS A 1 305 ? -5.033 -20.590 9.870 1.00 93.44 305 LYS A C 1
ATOM 2472 O O . LYS A 1 305 ? -5.116 -21.594 10.577 1.00 93.44 305 LYS A O 1
ATOM 2477 N N . SER A 1 306 ? -3.873 -20.011 9.557 1.00 91.75 306 SER A N 1
ATOM 2478 C CA . SER A 1 306 ? -2.572 -20.545 9.967 1.00 91.75 306 SER A CA 1
ATOM 2479 C C . SER A 1 306 ? -2.394 -20.557 11.488 1.00 91.75 306 SER A C 1
ATOM 2481 O O . SER A 1 306 ? -2.875 -19.674 12.207 1.00 91.75 306 SER A O 1
ATOM 2483 N N . ASP A 1 307 ? -1.644 -21.543 11.977 1.00 87.75 307 ASP A N 1
ATOM 2484 C CA . ASP A 1 307 ? -1.317 -21.668 13.399 1.00 87.75 307 ASP A CA 1
ATOM 2485 C C . ASP A 1 307 ? -0.523 -20.463 13.913 1.00 87.75 307 ASP A C 1
ATOM 2487 O O . ASP A 1 307 ? -0.774 -19.997 15.025 1.00 87.75 307 ASP A O 1
ATOM 2491 N N . LEU A 1 308 ? 0.365 -19.908 13.078 1.00 85.19 308 LEU A N 1
ATOM 2492 C CA . LEU A 1 308 ? 1.138 -18.709 13.397 1.00 85.19 308 LEU A CA 1
ATOM 2493 C C . LEU A 1 308 ? 0.221 -17.508 13.648 1.00 85.19 308 LEU A C 1
ATOM 2495 O O . LEU A 1 308 ? 0.327 -16.850 14.679 1.00 85.19 308 LEU A O 1
ATOM 2499 N N . TYR A 1 309 ? -0.722 -17.234 12.740 1.00 87.94 309 TYR A N 1
ATOM 2500 C CA . TYR A 1 309 ? -1.632 -16.102 12.912 1.00 87.94 309 TYR A CA 1
ATOM 2501 C C . TYR A 1 309 ? -2.559 -16.286 14.117 1.00 87.94 309 TYR A C 1
ATOM 2503 O O . TYR A 1 309 ? -2.856 -15.309 14.810 1.00 87.94 309 TYR A O 1
ATOM 2511 N N . ARG A 1 310 ? -3.021 -17.517 14.356 1.00 84.50 310 ARG A N 1
ATOM 2512 C CA . ARG A 1 310 ? -3.924 -17.872 15.459 1.00 84.50 310 ARG A CA 1
ATOM 2513 C C . ARG A 1 310 ? -3.213 -18.026 16.804 1.00 84.50 310 ARG A C 1
ATOM 2515 O O . ARG A 1 310 ? -3.899 -18.254 17.797 1.00 84.50 310 ARG A O 1
ATOM 2522 N N . ALA A 1 311 ? -1.883 -17.918 16.831 1.00 80.19 311 ALA A N 1
ATOM 2523 C CA . ALA A 1 311 ? -1.056 -18.166 18.008 1.00 80.19 311 ALA A CA 1
ATOM 2524 C C . ALA A 1 311 ? -1.344 -19.542 18.650 1.00 80.19 311 ALA A C 1
ATOM 2526 O O . ALA A 1 311 ? -1.412 -19.687 19.872 1.00 80.19 311 ALA A O 1
ATOM 2527 N N . VAL A 1 312 ? -1.542 -20.576 17.824 1.00 72.12 312 VAL A N 1
ATOM 2528 C CA . VAL A 1 312 ? -1.775 -21.940 18.322 1.00 72.12 312 VAL A CA 1
ATOM 2529 C C . VAL A 1 312 ? -0.513 -22.442 19.022 1.00 72.12 312 VAL A C 1
ATOM 2531 O O . VAL A 1 312 ? 0.578 -22.410 18.462 1.00 72.12 312 VAL A O 1
ATOM 2534 N N . GLY A 1 313 ? -0.671 -22.927 20.256 1.00 59.78 313 GLY A N 1
ATOM 2535 C CA . GLY A 1 313 ? 0.435 -23.470 21.049 1.00 59.78 313 GLY A CA 1
ATOM 2536 C C . GLY A 1 313 ? 1.262 -22.426 21.804 1.00 59.78 313 GLY A C 1
ATOM 2537 O O . GLY A 1 313 ? 2.218 -22.808 22.472 1.00 59.78 313 GLY A O 1
ATOM 2538 N N . VAL A 1 314 ? 0.894 -21.140 21.759 1.00 63.03 314 VAL A N 1
ATOM 2539 C CA . VAL A 1 314 ? 1.513 -20.104 22.600 1.00 63.03 314 VAL A CA 1
ATOM 2540 C C . VAL A 1 314 ? 0.921 -20.189 24.002 1.00 63.03 314 VAL A C 1
ATOM 2542 O O . VAL A 1 314 ? -0.176 -19.699 24.258 1.00 63.03 314 VAL A O 1
ATOM 2545 N N . THR A 1 315 ? 1.620 -20.876 24.903 1.00 54.78 315 THR A N 1
ATOM 2546 C CA . THR A 1 315 ? 1.180 -21.063 26.295 1.00 54.78 315 THR A CA 1
ATOM 2547 C C . THR A 1 315 ? 1.900 -20.146 27.280 1.00 54.78 315 THR A C 1
ATOM 2549 O O . THR A 1 315 ? 1.356 -19.873 28.345 1.00 54.78 315 THR A O 1
ATOM 2552 N N . GLU A 1 316 ? 3.088 -19.648 26.927 1.00 53.41 316 GLU A N 1
ATOM 2553 C CA . GLU A 1 316 ? 3.908 -18.736 27.733 1.00 53.41 316 GLU A CA 1
ATOM 2554 C C . GLU A 1 316 ? 4.649 -17.740 26.823 1.00 53.41 316 GLU A C 1
ATOM 2556 O O . GLU A 1 316 ? 4.774 -17.959 25.616 1.00 53.41 316 GLU A O 1
ATOM 2561 N N . LEU A 1 317 ? 5.128 -16.630 27.398 1.00 52.53 317 LEU A N 1
ATOM 2562 C CA . LEU A 1 317 ? 6.041 -15.709 26.717 1.00 52.53 317 LEU A CA 1
ATOM 2563 C C . LEU A 1 317 ? 7.300 -16.488 26.333 1.00 52.53 317 LEU A C 1
ATOM 2565 O O . LEU A 1 317 ? 8.012 -16.944 27.225 1.00 52.53 317 LEU A O 1
ATOM 2569 N N . ALA A 1 318 ? 7.574 -16.640 25.036 1.00 50.19 318 ALA A N 1
ATOM 2570 C CA . ALA A 1 318 ? 8.832 -17.218 24.583 1.00 50.19 318 ALA A CA 1
ATOM 2571 C C . ALA A 1 318 ? 9.988 -16.415 25.201 1.00 50.19 318 ALA A C 1
ATOM 2573 O O . ALA A 1 318 ? 10.122 -15.213 24.958 1.00 50.19 318 ALA A O 1
ATOM 2574 N N . THR A 1 319 ? 10.783 -17.060 26.052 1.00 46.09 319 THR A N 1
ATOM 2575 C CA . THR A 1 319 ? 12.050 -16.502 26.516 1.00 46.09 319 THR A CA 1
ATOM 2576 C C . THR A 1 319 ? 13.020 -16.480 25.336 1.00 46.09 319 THR A C 1
ATOM 2578 O O . THR A 1 319 ? 12.954 -17.337 24.455 1.00 46.09 319 THR A O 1
ATOM 2581 N N . GLU A 1 320 ? 13.913 -15.489 25.296 1.00 49.59 320 GLU A N 1
ATOM 2582 C CA . GLU A 1 320 ? 14.841 -15.217 24.179 1.00 49.59 320 GLU A CA 1
ATOM 2583 C C . GLU A 1 320 ? 15.701 -16.425 23.729 1.00 49.59 320 GLU A C 1
ATOM 2585 O O . GLU A 1 320 ? 16.309 -16.377 22.662 1.00 49.59 320 GLU A O 1
ATOM 2590 N N . ASP A 1 321 ? 15.739 -17.514 24.503 1.00 43.47 321 ASP A N 1
ATOM 2591 C CA . ASP A 1 321 ? 16.669 -18.637 24.350 1.00 43.47 321 ASP A CA 1
ATOM 2592 C C . ASP A 1 321 ? 16.246 -19.731 23.348 1.00 43.47 321 ASP A C 1
ATOM 2594 O O . ASP A 1 321 ? 17.087 -20.532 22.942 1.00 43.47 321 ASP A O 1
ATOM 2598 N N . GLU A 1 322 ? 14.986 -19.802 22.898 1.00 45.81 322 GLU A N 1
ATOM 2599 C CA . GLU A 1 322 ? 14.552 -20.908 22.015 1.00 45.81 322 GLU A CA 1
ATOM 2600 C C . GLU A 1 322 ? 14.657 -20.624 20.510 1.00 45.81 322 GLU A C 1
ATOM 2602 O O . GLU A 1 322 ? 14.220 -21.438 19.695 1.00 45.81 322 GLU A O 1
ATOM 2607 N N . GLY A 1 323 ? 15.237 -19.489 20.097 1.00 47.03 323 GLY A N 1
ATOM 2608 C CA . GLY A 1 323 ? 15.448 -19.169 18.675 1.00 47.03 323 GLY A CA 1
ATOM 2609 C C . GLY A 1 323 ? 14.162 -19.132 17.838 1.00 47.03 323 GLY A C 1
ATOM 2610 O O . GLY A 1 323 ? 14.213 -19.047 16.618 1.00 47.03 323 GLY A O 1
ATOM 2611 N N . ARG A 1 324 ? 13.003 -19.204 18.490 1.00 45.00 324 ARG A N 1
ATOM 2612 C CA . ARG A 1 324 ? 11.680 -19.113 17.904 1.00 45.00 324 ARG A CA 1
ATOM 2613 C C . ARG A 1 324 ? 11.080 -17.859 18.506 1.00 45.00 324 ARG A C 1
ATOM 2615 O O . ARG A 1 324 ? 10.530 -17.888 19.604 1.00 45.00 324 ARG A O 1
ATOM 2622 N N . LEU A 1 325 ? 11.222 -16.742 17.798 1.00 44.62 325 LEU A N 1
ATOM 2623 C CA . LEU A 1 325 ? 10.400 -15.559 18.027 1.00 44.62 325 LEU A CA 1
ATOM 2624 C C . LEU A 1 325 ? 8.966 -15.940 17.651 1.00 44.62 325 LEU A C 1
ATOM 2626 O O . LEU A 1 325 ? 8.441 -15.587 16.603 1.00 44.62 325 LEU A O 1
ATOM 2630 N N . VAL A 1 326 ? 8.322 -16.724 18.509 1.00 46.56 326 VAL A N 1
ATOM 2631 C CA . VAL A 1 326 ? 6.875 -16.820 18.527 1.00 46.56 326 VAL A CA 1
ATOM 2632 C C . VAL A 1 326 ? 6.447 -15.430 18.945 1.00 46.56 326 VAL A C 1
ATOM 2634 O O . VAL A 1 326 ? 6.525 -15.144 20.132 1.00 46.56 326 VAL A O 1
ATOM 2637 N N . GLN A 1 327 ? 6.134 -14.540 17.994 1.00 53.88 327 GLN A N 1
ATOM 2638 C CA . GLN A 1 327 ? 5.679 -13.185 18.307 1.00 53.88 327 GLN A CA 1
ATOM 2639 C C . GLN A 1 327 ? 4.513 -13.304 19.294 1.00 53.88 327 GLN A C 1
ATOM 2641 O O . GLN A 1 327 ? 3.405 -13.646 18.873 1.00 53.88 327 GLN A O 1
ATOM 2646 N N . PRO A 1 328 ? 4.726 -13.072 20.604 1.00 51.41 328 PRO A N 1
ATOM 2647 C CA . PRO A 1 328 ? 3.688 -13.387 21.570 1.00 51.41 328 PRO A CA 1
ATOM 2648 C C . PRO A 1 328 ? 2.580 -12.332 21.506 1.00 51.41 328 PRO A C 1
ATOM 2650 O O . PRO A 1 328 ? 1.456 -12.592 21.925 1.00 51.41 328 PRO A O 1
ATOM 2653 N N . PHE A 1 329 ? 2.874 -11.165 20.917 1.00 63.66 329 PHE A N 1
ATOM 2654 C CA . PHE A 1 329 ? 1.933 -10.072 20.738 1.00 63.66 329 PHE A CA 1
ATOM 2655 C C . PHE A 1 329 ? 2.106 -9.424 19.372 1.00 63.66 329 PHE A C 1
ATOM 2657 O O . PHE A 1 329 ? 3.203 -9.014 18.993 1.00 63.66 329 PHE A O 1
ATOM 2664 N N . LYS A 1 330 ? 0.984 -9.282 18.671 1.00 80.38 330 LYS A N 1
ATOM 2665 C CA . LYS A 1 330 ? 0.871 -8.385 17.525 1.00 80.38 330 LYS A CA 1
ATOM 2666 C C . LYS A 1 330 ? 0.696 -6.984 18.092 1.00 80.38 330 LYS A C 1
ATOM 2668 O O . LYS A 1 330 ? -0.291 -6.726 18.782 1.00 80.38 330 LYS A O 1
ATOM 2673 N N . VAL A 1 331 ? 1.658 -6.100 17.855 1.00 82.38 331 VAL A N 1
ATOM 2674 C CA . VAL A 1 331 ? 1.530 -4.701 18.274 1.00 82.38 331 VAL A CA 1
ATOM 2675 C C . VAL A 1 331 ? 0.514 -4.029 17.354 1.00 82.38 331 VAL A C 1
ATOM 2677 O O . VAL A 1 331 ? 0.588 -4.177 16.134 1.00 82.38 331 VAL A O 1
ATOM 2680 N N . ILE A 1 332 ? -0.464 -3.337 17.938 1.00 87.88 332 ILE A N 1
ATOM 2681 C CA . ILE A 1 332 ? -1.430 -2.555 17.166 1.00 87.88 332 ILE A CA 1
ATOM 2682 C C . ILE A 1 332 ? -0.684 -1.444 16.420 1.00 87.88 332 ILE A C 1
ATOM 2684 O O . ILE A 1 332 ? 0.143 -0.748 17.014 1.00 87.88 332 ILE A O 1
ATOM 2688 N N . THR A 1 333 ? -0.949 -1.305 15.123 1.00 91.12 333 THR A N 1
ATOM 2689 C CA . THR A 1 333 ? -0.399 -0.196 14.328 1.00 91.12 333 THR A CA 1
ATOM 2690 C C . THR A 1 333 ? -1.021 1.135 14.751 1.00 91.12 333 THR A C 1
ATOM 2692 O O . THR A 1 333 ? -2.136 1.127 15.283 1.00 91.12 333 THR A O 1
ATOM 2695 N N . PRO A 1 334 ? -0.350 2.276 14.518 1.00 93.56 334 PRO A N 1
ATOM 2696 C CA . PRO A 1 334 ? -0.929 3.574 14.846 1.00 93.56 334 PRO A CA 1
ATOM 2697 C C . PRO A 1 334 ? -2.268 3.820 14.144 1.00 93.56 334 PRO A C 1
ATOM 2699 O O . PRO A 1 334 ? -3.194 4.325 14.771 1.00 93.56 334 PRO A O 1
ATOM 2702 N N . GLU A 1 335 ? -2.417 3.372 12.901 1.00 91.75 335 GLU A N 1
ATOM 2703 C CA . GLU A 1 335 ? -3.652 3.526 12.137 1.00 91.75 335 GLU A CA 1
ATOM 2704 C C . GLU A 1 335 ? -4.785 2.652 12.697 1.00 91.75 335 GLU A C 1
ATOM 2706 O O . GLU A 1 335 ? -5.916 3.096 12.895 1.00 91.75 335 GLU A O 1
ATOM 2711 N N . GLN A 1 336 ? -4.470 1.411 13.086 1.00 91.00 336 GLN A N 1
ATOM 2712 C CA . GLN A 1 336 ? -5.434 0.581 13.808 1.00 91.00 336 GLN A CA 1
ATOM 2713 C C . GLN A 1 336 ? -5.801 1.166 15.174 1.00 91.00 336 GLN A C 1
ATOM 2715 O O . GLN A 1 336 ? -6.942 0.994 15.594 1.00 91.00 336 GLN A O 1
ATOM 2720 N N . MET A 1 337 ? -4.866 1.816 15.873 1.00 93.12 337 MET A N 1
ATOM 2721 C CA . MET A 1 337 ? -5.150 2.477 17.147 1.00 93.12 337 MET A CA 1
ATOM 2722 C C . MET A 1 337 ? -6.085 3.675 16.946 1.00 93.12 337 MET A C 1
ATOM 2724 O O . MET A 1 337 ? -7.059 3.791 17.682 1.00 93.12 337 MET A O 1
ATOM 2728 N N . ALA A 1 338 ? -5.857 4.494 15.914 1.00 93.12 338 ALA A N 1
ATOM 2729 C CA . ALA A 1 338 ? -6.739 5.604 15.547 1.00 93.12 338 ALA A CA 1
ATOM 2730 C C . ALA A 1 338 ? -8.171 5.123 15.277 1.00 93.12 338 ALA A C 1
ATOM 2732 O O . ALA A 1 338 ? -9.126 5.576 15.908 1.00 93.12 338 ALA A O 1
ATOM 2733 N N . THR A 1 339 ? -8.299 4.118 14.406 1.00 90.94 339 THR A N 1
ATOM 2734 C CA . THR A 1 339 ? -9.583 3.497 14.065 1.00 90.94 339 THR A CA 1
ATOM 2735 C C . THR A 1 339 ? -10.241 2.835 15.278 1.00 90.94 339 THR A C 1
ATOM 2737 O O . THR A 1 339 ? -11.466 2.847 15.402 1.00 90.94 339 THR A O 1
ATOM 2740 N N . LEU A 1 340 ? -9.463 2.232 16.182 1.00 90.06 340 LEU A N 1
ATOM 2741 C CA . LEU A 1 340 ? -9.987 1.648 17.416 1.00 90.06 340 LEU A CA 1
ATOM 2742 C C . LEU A 1 340 ? -10.549 2.731 18.341 1.00 90.06 340 LEU A C 1
ATOM 2744 O O . LEU A 1 340 ? -11.653 2.556 18.849 1.00 90.06 340 LEU A O 1
ATOM 2748 N N . GLY A 1 341 ? -9.821 3.837 18.520 1.00 91.50 341 GLY A N 1
ATOM 2749 C CA . GLY A 1 341 ? -10.278 5.003 19.272 1.00 91.50 341 GLY A CA 1
ATOM 2750 C C . GLY A 1 341 ? -11.623 5.500 18.750 1.00 91.50 341 GLY A C 1
ATOM 2751 O O . GLY A 1 341 ? -12.611 5.447 19.481 1.00 91.50 341 GLY A O 1
ATOM 2752 N N . TYR A 1 342 ? -11.687 5.829 17.458 1.00 91.88 342 TYR A N 1
ATOM 2753 C CA . TYR A 1 342 ? -12.912 6.305 16.813 1.00 91.88 342 TYR A CA 1
ATOM 2754 C C . TYR A 1 342 ? -14.078 5.315 16.932 1.00 91.88 342 TYR A C 1
ATOM 2756 O O . TYR A 1 342 ? -15.179 5.694 17.314 1.00 91.88 342 TYR A O 1
ATOM 2764 N N . ASN A 1 343 ? -13.864 4.021 16.675 1.00 88.94 343 ASN A N 1
ATOM 2765 C CA . ASN A 1 343 ? -14.949 3.037 16.771 1.00 88.94 343 ASN A CA 1
ATOM 2766 C C . ASN A 1 343 ? -15.481 2.847 18.201 1.00 88.94 343 ASN A C 1
ATOM 2768 O O . ASN A 1 343 ? -16.616 2.400 18.368 1.00 88.94 343 ASN A O 1
ATOM 2772 N N . LEU A 1 344 ? -14.664 3.116 19.223 1.00 89.06 344 LEU A N 1
ATOM 2773 C CA . LEU A 1 344 ? -15.054 2.950 20.622 1.00 89.06 344 LEU A CA 1
ATOM 2774 C C . LEU A 1 344 ? -15.698 4.205 21.215 1.00 89.06 344 LEU A C 1
ATOM 2776 O O . LEU A 1 344 ? -16.481 4.075 22.155 1.00 89.06 344 LEU A O 1
ATOM 2780 N N . THR A 1 345 ? -15.370 5.391 20.701 1.00 91.50 345 THR A N 1
ATOM 2781 C CA . THR A 1 345 ? -15.778 6.670 21.307 1.00 91.50 345 THR A CA 1
ATOM 2782 C C . THR A 1 345 ? -16.492 7.626 20.358 1.00 91.50 345 THR A C 1
ATOM 2784 O O . THR A 1 345 ? -17.045 8.618 20.811 1.00 91.50 345 THR A O 1
ATOM 2787 N N . GLY A 1 346 ? -16.473 7.374 19.051 1.00 91.25 346 GLY A N 1
ATOM 2788 C CA . GLY A 1 346 ? -16.931 8.320 18.033 1.00 91.25 346 GLY A CA 1
ATOM 2789 C C . GLY A 1 346 ? -16.010 9.527 17.834 1.00 91.25 346 GLY A C 1
ATOM 2790 O O . GLY A 1 346 ? -16.371 10.419 17.076 1.00 91.25 346 GLY A O 1
ATOM 2791 N N . HIS A 1 347 ? -14.842 9.565 18.486 1.00 92.25 347 HIS A N 1
ATOM 2792 C CA . HIS A 1 347 ? -13.919 10.700 18.443 1.00 92.25 347 HIS A CA 1
ATOM 2793 C C . HIS A 1 347 ? -12.532 10.290 17.945 1.00 92.25 347 HIS A C 1
ATOM 2795 O O . HIS A 1 347 ? -12.010 9.225 18.289 1.00 92.25 347 HIS A O 1
ATOM 2801 N N . THR A 1 348 ? -11.922 11.181 17.171 1.00 92.69 348 THR A N 1
ATOM 2802 C CA . THR A 1 348 ? -10.582 11.030 16.602 1.00 92.69 348 THR A CA 1
ATOM 2803 C C . THR A 1 348 ? -9.641 12.039 17.241 1.00 92.69 348 THR A C 1
ATOM 2805 O O . THR A 1 348 ? -9.988 13.200 17.406 1.00 92.69 348 THR A O 1
ATOM 2808 N N . TRP A 1 349 ? -8.410 11.623 17.553 1.00 93.62 349 TRP A N 1
ATOM 2809 C CA . TRP A 1 349 ? -7.374 12.586 17.917 1.00 93.62 349 TRP A CA 1
ATOM 2810 C C . TRP A 1 349 ? -6.817 13.262 16.659 1.00 93.62 349 TRP A C 1
ATOM 2812 O O . TRP A 1 349 ? -6.163 12.596 15.851 1.00 93.62 349 TRP A O 1
ATOM 2822 N N . GLY A 1 350 ? -7.043 14.570 16.532 1.00 89.12 350 GLY A N 1
ATOM 2823 C CA . GLY A 1 350 ? -6.610 15.375 15.391 1.00 89.12 350 GLY A CA 1
ATOM 2824 C C . GLY A 1 350 ? -7.801 15.873 14.580 1.00 89.12 350 GLY A C 1
ATOM 2825 O O . GLY A 1 350 ? -8.847 16.170 15.147 1.00 89.12 350 GLY A O 1
ATOM 2826 N N . ASP A 1 351 ? -7.617 15.973 13.268 1.00 83.69 351 ASP A N 1
ATOM 2827 C CA . ASP A 1 351 ? -8.702 16.225 12.322 1.00 83.69 351 ASP A CA 1
ATOM 2828 C C . ASP A 1 351 ? -9.445 14.905 12.031 1.00 83.69 351 ASP A C 1
ATOM 2830 O O . ASP A 1 351 ? -8.815 13.843 12.006 1.00 83.69 351 ASP A O 1
ATOM 2834 N N . GLU A 1 352 ? -10.768 14.943 11.843 1.00 79.62 352 GLU A N 1
ATOM 2835 C CA . GLU A 1 352 ? -11.554 13.744 11.510 1.00 79.62 352 GLU A CA 1
ATOM 2836 C C . GLU A 1 352 ? -11.151 13.157 10.154 1.00 79.62 352 GLU A C 1
ATOM 2838 O O . GLU A 1 352 ? -11.047 11.935 10.032 1.00 79.62 352 GLU A O 1
ATOM 2843 N N . ASP A 1 353 ? -10.855 14.012 9.173 1.00 78.62 353 ASP A N 1
ATOM 2844 C CA . ASP A 1 353 ? -10.425 13.604 7.836 1.00 78.62 353 ASP A CA 1
ATOM 2845 C C . ASP A 1 353 ? -8.934 13.232 7.813 1.00 78.62 353 ASP A C 1
ATOM 2847 O O . ASP A 1 353 ? -8.478 12.492 6.938 1.00 78.62 353 ASP A O 1
ATOM 2851 N N . ARG A 1 354 ? -8.153 13.719 8.790 1.00 80.06 354 ARG A N 1
ATOM 2852 C CA . ARG A 1 354 ? -6.713 13.434 8.924 1.00 80.06 354 ARG A CA 1
ATOM 2853 C C . ARG A 1 354 ? -6.323 13.110 10.373 1.00 80.06 354 ARG A C 1
ATOM 2855 O O . ARG A 1 354 ? -5.670 13.924 11.040 1.00 80.06 354 ARG A O 1
ATOM 2862 N N . PRO A 1 355 ? -6.647 11.895 10.861 1.00 90.44 355 PRO A N 1
ATOM 2863 C CA . PRO A 1 355 ? -6.280 11.455 12.202 1.00 90.44 355 PRO A CA 1
ATOM 2864 C C . PRO A 1 355 ? -4.775 11.591 12.467 1.00 90.44 355 PRO A C 1
ATOM 2866 O O . PRO A 1 355 ? -3.946 11.160 11.661 1.00 90.44 355 PRO A O 1
ATOM 2869 N N . SER A 1 356 ? -4.388 12.109 13.637 1.00 92.50 356 SER A N 1
ATOM 2870 C CA . SER A 1 356 ? -2.977 12.372 13.963 1.00 92.50 356 SER A CA 1
ATOM 2871 C C . SER A 1 356 ? -2.100 11.117 13.924 1.00 92.50 356 SER A C 1
ATOM 2873 O O . SER A 1 356 ? -0.946 11.176 13.513 1.00 92.50 356 SER A O 1
ATOM 2875 N N . LEU A 1 357 ? -2.628 9.958 14.325 1.00 93.56 357 LEU A N 1
ATOM 2876 C CA . LEU A 1 357 ? -1.878 8.698 14.262 1.00 93.56 357 LEU A CA 1
ATOM 2877 C C . LEU A 1 357 ? -1.760 8.133 12.835 1.00 93.56 357 LEU A C 1
ATOM 2879 O O . LEU A 1 357 ? -0.899 7.291 12.592 1.00 93.56 357 LEU A O 1
ATOM 2883 N N . GLU A 1 358 ? -2.580 8.595 11.893 1.00 88.81 358 GLU A N 1
ATOM 2884 C CA . GLU A 1 358 ? -2.553 8.142 10.499 1.00 88.81 358 GLU A CA 1
ATOM 2885 C C . GLU A 1 358 ? -1.720 9.060 9.605 1.00 88.81 358 GLU A C 1
ATOM 2887 O O . GLU A 1 358 ? -0.971 8.561 8.765 1.00 88.81 358 GLU A O 1
ATOM 2892 N N . TYR A 1 359 ? -1.787 10.376 9.822 1.00 84.50 359 TYR A N 1
ATOM 2893 C CA . TYR A 1 359 ? -1.230 11.357 8.887 1.00 84.50 359 TYR A CA 1
ATOM 2894 C C . TYR A 1 359 ? -0.150 12.274 9.472 1.00 84.50 359 TYR A C 1
ATOM 2896 O O . TYR A 1 359 ? 0.633 12.809 8.693 1.00 84.50 359 TYR A O 1
ATOM 2904 N N . ASP A 1 360 ? -0.041 12.444 10.798 1.00 88.00 360 ASP A N 1
ATOM 2905 C CA . ASP A 1 360 ? 0.997 13.298 11.401 1.00 88.00 360 ASP A CA 1
ATOM 2906 C C . ASP A 1 360 ? 2.248 12.470 11.761 1.00 88.00 360 ASP A C 1
ATOM 2908 O O . ASP A 1 360 ? 2.223 11.692 12.725 1.00 88.00 360 ASP A O 1
ATOM 2912 N N . PRO A 1 361 ? 3.386 12.645 11.056 1.00 88.06 361 PRO A N 1
ATOM 2913 C CA . PRO A 1 361 ? 4.617 11.906 11.339 1.00 88.06 361 PRO A CA 1
ATOM 2914 C C . PRO A 1 361 ? 5.128 12.100 12.771 1.00 88.06 361 PRO A C 1
ATOM 2916 O O . PRO A 1 361 ? 5.769 11.199 13.321 1.00 88.06 361 PRO A O 1
ATOM 2919 N N . SER A 1 362 ? 4.811 13.237 13.399 1.00 90.00 362 SER A N 1
ATOM 2920 C CA . SER A 1 362 ? 5.197 13.572 14.775 1.00 90.00 362 SER A CA 1
ATOM 2921 C C . SER A 1 362 ? 4.594 12.614 15.798 1.00 90.00 362 SER A C 1
ATOM 2923 O O . SER A 1 362 ? 5.168 12.435 16.872 1.00 90.00 362 SER A O 1
ATOM 2925 N N . TYR A 1 363 ? 3.472 11.970 15.465 1.00 94.00 363 TYR A N 1
ATOM 2926 C CA . TYR A 1 363 ? 2.811 10.979 16.312 1.00 94.00 363 TYR A CA 1
ATOM 2927 C C . TYR A 1 363 ? 2.840 9.576 15.700 1.00 94.00 363 TYR A C 1
ATOM 2929 O O . TYR A 1 363 ? 3.121 8.611 16.418 1.00 94.00 363 TYR A O 1
ATOM 2937 N N . LYS A 1 364 ? 2.658 9.452 14.379 1.00 92.88 364 LYS A N 1
ATOM 2938 C CA . LYS A 1 364 ? 2.714 8.178 13.646 1.00 92.88 364 LYS A CA 1
ATOM 2939 C C . LYS A 1 364 ? 4.050 7.462 13.839 1.00 92.88 364 LYS A C 1
ATOM 2941 O O . LYS A 1 364 ? 4.057 6.278 14.175 1.00 92.88 364 LYS A O 1
ATOM 2946 N N . ILE A 1 365 ? 5.184 8.159 13.690 1.00 93.06 365 ILE A N 1
ATOM 2947 C CA . ILE A 1 365 ? 6.517 7.539 13.814 1.00 93.06 365 ILE A CA 1
ATOM 2948 C C . ILE A 1 365 ? 6.776 7.056 15.253 1.00 93.06 365 ILE A C 1
ATOM 2950 O O . ILE A 1 365 ? 7.102 5.878 15.424 1.00 93.06 365 ILE A O 1
ATOM 2954 N N . PRO A 1 366 ? 6.598 7.877 16.313 1.00 94.44 366 PRO A N 1
ATOM 2955 C CA . PRO A 1 366 ? 6.741 7.401 17.692 1.00 94.44 366 PRO A CA 1
ATOM 2956 C C . PRO A 1 366 ? 5.834 6.221 18.062 1.00 94.44 366 PRO A C 1
ATOM 2958 O O . PRO A 1 366 ? 6.231 5.390 18.878 1.00 94.44 366 PRO A O 1
ATOM 2961 N N . ALA A 1 367 ? 4.651 6.120 17.451 1.00 94.12 367 ALA A N 1
ATOM 2962 C CA . ALA A 1 367 ? 3.721 5.004 17.626 1.00 94.12 367 ALA A CA 1
ATOM 2963 C C . ALA A 1 367 ? 4.083 3.740 16.814 1.00 94.12 367 ALA A C 1
ATOM 2965 O O . ALA A 1 367 ? 3.356 2.751 16.849 1.00 94.12 367 ALA A O 1
ATOM 2966 N N . GLY A 1 368 ? 5.221 3.738 16.114 1.00 91.38 368 GLY A N 1
ATOM 2967 C CA . GLY A 1 368 ? 5.730 2.587 15.365 1.00 91.38 368 GLY A CA 1
ATOM 2968 C C . GLY A 1 368 ? 5.345 2.556 13.885 1.00 91.38 368 GLY A C 1
ATOM 2969 O O . GLY A 1 368 ? 5.616 1.563 13.207 1.00 91.38 368 GLY A O 1
ATOM 2970 N N . GLY A 1 369 ? 4.745 3.630 13.372 1.00 91.69 369 GLY A N 1
ATOM 2971 C CA . GLY A 1 369 ? 4.541 3.853 11.944 1.00 91.69 369 GLY A CA 1
ATOM 2972 C C . GLY A 1 369 ? 5.811 4.326 11.229 1.00 91.69 369 GLY A C 1
ATOM 2973 O O . GLY A 1 369 ? 6.932 4.119 11.694 1.00 91.69 369 GLY A O 1
ATOM 2974 N N . TYR A 1 370 ? 5.624 4.948 10.070 1.00 89.75 370 TYR A N 1
ATOM 2975 C CA . TYR A 1 370 ? 6.683 5.425 9.180 1.00 89.75 370 TYR A CA 1
ATOM 2976 C C . TYR A 1 370 ? 6.189 6.641 8.384 1.00 89.75 370 TYR A C 1
ATOM 2978 O O . TYR A 1 370 ? 4.985 6.883 8.327 1.00 89.75 370 TYR A O 1
ATOM 2986 N N . ASP A 1 371 ? 7.109 7.391 7.776 1.00 84.94 371 ASP A N 1
ATOM 2987 C CA . ASP A 1 371 ? 6.800 8.506 6.858 1.00 84.94 371 ASP A CA 1
ATOM 2988 C C . ASP A 1 371 ? 7.075 8.155 5.385 1.00 84.94 371 ASP A C 1
ATOM 2990 O O . ASP A 1 371 ? 6.731 8.904 4.472 1.00 84.94 371 ASP A O 1
ATOM 2994 N N . GLY A 1 372 ? 7.718 7.009 5.151 1.00 82.69 372 GLY A N 1
ATOM 2995 C CA . GLY A 1 372 ? 8.064 6.477 3.843 1.00 82.69 372 GLY A CA 1
ATOM 2996 C C . GLY A 1 372 ? 9.249 7.176 3.186 1.00 82.69 372 GLY A C 1
ATOM 2997 O O . GLY A 1 372 ? 9.657 6.743 2.107 1.00 82.69 372 GLY A O 1
ATOM 2998 N N . GLU A 1 373 ? 9.779 8.245 3.787 1.00 79.75 373 GLU A N 1
ATOM 2999 C CA . GLU A 1 373 ? 10.830 9.120 3.258 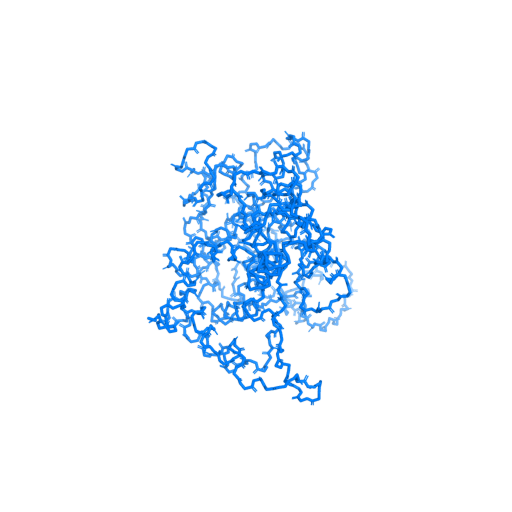1.00 79.75 373 GLU A CA 1
ATOM 3000 C C . GLU A 1 373 ? 12.145 8.932 4.020 1.00 79.75 373 GLU A C 1
ATOM 3002 O O . GLU A 1 373 ? 13.150 8.523 3.435 1.00 79.75 373 GLU A O 1
ATOM 3007 N N . ILE A 1 374 ? 12.127 9.192 5.328 1.00 84.00 374 ILE A N 1
ATOM 3008 C CA . ILE A 1 374 ? 13.270 9.037 6.231 1.00 84.00 374 ILE A CA 1
ATOM 3009 C C . ILE A 1 374 ? 13.176 7.684 6.933 1.00 84.00 374 ILE A C 1
ATOM 3011 O O . ILE A 1 374 ? 14.166 6.956 7.040 1.00 84.00 374 ILE A O 1
ATOM 3015 N N . ILE A 1 375 ? 11.978 7.341 7.399 1.00 88.44 375 ILE A N 1
ATOM 3016 C CA . ILE A 1 375 ? 11.655 6.062 8.014 1.00 88.44 375 ILE A CA 1
ATOM 3017 C C . ILE A 1 375 ? 10.831 5.278 6.998 1.00 88.44 375 ILE A C 1
ATOM 3019 O O . ILE A 1 375 ? 9.710 5.656 6.686 1.00 88.44 375 ILE A O 1
ATOM 3023 N N . ASP A 1 376 ? 11.384 4.184 6.470 1.00 87.50 376 ASP A N 1
ATOM 3024 C CA . ASP A 1 376 ? 10.770 3.398 5.387 1.00 87.50 376 ASP A CA 1
ATOM 3025 C C . ASP A 1 376 ? 10.156 2.067 5.854 1.00 87.50 376 ASP A C 1
ATOM 3027 O O . ASP A 1 376 ? 9.753 1.241 5.033 1.00 87.50 376 ASP A O 1
ATOM 3031 N N . LYS A 1 377 ? 10.113 1.828 7.173 1.00 87.69 377 LYS A N 1
ATOM 3032 C CA . LYS A 1 377 ? 9.599 0.595 7.788 1.00 87.69 377 LYS A CA 1
ATOM 3033 C C . LYS A 1 377 ? 8.942 0.863 9.134 1.00 87.69 377 LYS A C 1
ATOM 3035 O O . LYS A 1 377 ? 9.432 1.677 9.914 1.00 87.69 377 LYS A O 1
ATOM 3040 N N . ARG A 1 378 ? 7.903 0.081 9.436 1.00 87.75 378 ARG A N 1
ATOM 3041 C CA . ARG A 1 378 ? 7.275 0.032 10.761 1.00 87.75 378 ARG A CA 1
ATOM 3042 C C . ARG A 1 378 ? 8.241 -0.483 11.825 1.00 87.75 378 ARG A C 1
ATOM 3044 O O . ARG A 1 378 ? 9.072 -1.359 11.571 1.00 87.75 378 ARG A O 1
ATOM 3051 N N . SER A 1 379 ? 8.064 0.018 13.042 1.00 87.00 379 SER A N 1
ATOM 3052 C CA . SER A 1 379 ? 8.637 -0.578 14.244 1.00 87.00 379 SER A CA 1
ATOM 3053 C C . SER A 1 379 ? 7.608 -1.499 14.885 1.00 87.00 379 SER A C 1
ATOM 3055 O O . SER A 1 379 ? 6.518 -1.069 15.249 1.00 87.00 379 SER A O 1
ATOM 3057 N N . HIS A 1 380 ? 7.985 -2.757 15.089 1.00 82.69 380 HIS A N 1
ATOM 3058 C CA . HIS A 1 380 ? 7.178 -3.728 15.836 1.00 82.69 380 HIS A CA 1
ATOM 3059 C C . HIS A 1 380 ? 7.585 -3.813 17.316 1.00 82.69 380 HIS A C 1
ATOM 3061 O O . HIS A 1 380 ? 7.122 -4.684 18.048 1.00 82.69 380 HIS A O 1
ATOM 3067 N N . SER A 1 381 ? 8.473 -2.921 17.761 1.00 82.50 381 SER A N 1
ATOM 3068 C CA . SER A 1 381 ? 8.984 -2.893 19.129 1.00 82.50 381 SER A CA 1
ATOM 3069 C C . SER A 1 381 ? 8.128 -1.997 20.017 1.00 82.50 381 SER A C 1
ATOM 3071 O O . SER A 1 381 ? 7.841 -0.851 19.666 1.00 82.50 381 SER A O 1
ATOM 3073 N N . VAL A 1 382 ? 7.803 -2.477 21.218 1.00 85.50 382 VAL A N 1
ATOM 3074 C CA . VAL A 1 382 ? 7.177 -1.653 22.259 1.00 85.50 382 VAL A CA 1
ATOM 3075 C C . VAL A 1 382 ? 8.244 -0.747 22.868 1.00 85.50 382 VAL A C 1
ATOM 3077 O O . VAL A 1 382 ? 9.093 -1.189 23.640 1.00 85.50 382 VAL A O 1
ATOM 3080 N N . THR A 1 383 ? 8.218 0.531 22.497 1.00 87.19 383 THR A N 1
ATOM 3081 C CA . THR A 1 383 ? 9.133 1.550 23.026 1.00 87.19 383 THR A CA 1
ATOM 3082 C C . THR A 1 383 ? 8.418 2.444 24.046 1.00 87.19 383 THR A C 1
ATOM 3084 O O . THR A 1 383 ? 7.191 2.557 24.003 1.00 87.19 383 THR A O 1
ATOM 3087 N N . PRO A 1 384 ? 9.147 3.138 24.942 1.00 93.56 384 PRO A N 1
ATOM 3088 C CA . PRO A 1 384 ? 8.540 4.153 25.804 1.00 93.56 384 PRO A CA 1
ATOM 3089 C C . PRO A 1 384 ? 7.788 5.231 25.014 1.00 93.56 384 PRO A C 1
ATOM 3091 O O . PRO A 1 384 ? 6.736 5.682 25.451 1.00 93.56 384 PRO A O 1
ATOM 3094 N N . MET A 1 385 ? 8.296 5.601 23.834 1.00 93.44 385 MET A N 1
ATOM 3095 C CA . MET A 1 385 ? 7.647 6.576 22.955 1.00 93.44 385 MET A CA 1
ATOM 3096 C C . MET A 1 385 ? 6.297 6.078 22.445 1.00 93.44 385 MET A C 1
ATOM 3098 O O . MET A 1 385 ? 5.330 6.824 22.514 1.00 93.44 385 MET A O 1
ATOM 3102 N N . LEU A 1 386 ? 6.202 4.811 22.034 1.00 93.69 386 LEU A N 1
ATOM 3103 C CA . LEU A 1 386 ? 4.931 4.210 21.621 1.00 93.69 386 LEU A CA 1
ATOM 3104 C C . LEU A 1 386 ? 3.895 4.281 22.748 1.00 93.69 386 LEU A C 1
ATOM 3106 O O . LEU A 1 386 ? 2.765 4.707 22.523 1.00 93.69 386 LEU A O 1
ATOM 3110 N N . LEU A 1 387 ? 4.290 3.912 23.971 1.00 93.56 387 LEU A N 1
ATOM 3111 C CA . LEU A 1 387 ? 3.395 3.947 25.131 1.00 93.56 387 LEU A CA 1
ATOM 3112 C C . LEU A 1 387 ? 2.933 5.371 25.458 1.00 93.56 387 LEU A C 1
ATOM 3114 O O . LEU A 1 387 ? 1.751 5.579 25.714 1.00 93.56 387 LEU A O 1
ATOM 3118 N N . LEU A 1 388 ? 3.843 6.349 25.418 1.00 96.69 388 LEU A N 1
ATOM 3119 C CA . LEU A 1 388 ? 3.515 7.755 25.663 1.00 96.69 388 LEU A CA 1
ATOM 3120 C C . LEU A 1 388 ? 2.601 8.329 24.576 1.00 96.69 388 LEU A C 1
ATOM 3122 O O . LEU A 1 388 ? 1.668 9.060 24.896 1.00 96.69 388 LEU A O 1
ATOM 3126 N N . THR A 1 389 ? 2.818 7.975 23.309 1.00 96.75 389 THR A N 1
ATOM 3127 C CA . THR A 1 389 ? 1.951 8.411 22.211 1.00 96.75 389 THR A CA 1
ATOM 3128 C C . THR A 1 389 ? 0.553 7.816 22.335 1.00 96.75 389 THR A C 1
ATOM 3130 O O . THR A 1 389 ? -0.430 8.535 22.180 1.00 96.75 389 THR A O 1
ATOM 3133 N N . TYR A 1 390 ? 0.432 6.530 22.672 1.00 95.12 390 TYR A N 1
ATOM 3134 C CA . TYR A 1 390 ? -0.874 5.904 22.894 1.00 95.12 390 TYR A CA 1
ATOM 3135 C C . TYR A 1 390 ? -1.575 6.414 24.151 1.00 95.12 390 TYR A C 1
ATOM 3137 O O . TYR A 1 390 ? -2.793 6.578 24.137 1.00 95.12 390 TYR A O 1
ATOM 3145 N N . GLN A 1 391 ? -0.827 6.745 25.206 1.00 95.81 391 GLN A N 1
ATOM 3146 C CA . GLN A 1 391 ? -1.386 7.456 26.351 1.00 95.81 391 GLN A CA 1
ATOM 3147 C C . GLN A 1 391 ? -1.918 8.830 25.928 1.00 95.81 391 GLN A C 1
ATOM 3149 O O . GLN A 1 391 ? -3.048 9.168 26.265 1.00 95.81 391 GLN A O 1
ATOM 3154 N N . ARG A 1 392 ? -1.144 9.600 25.152 1.00 96.31 392 ARG A N 1
ATOM 3155 C CA . ARG A 1 392 ? -1.568 10.920 24.673 1.00 96.31 392 ARG A CA 1
ATOM 3156 C C . ARG A 1 392 ? -2.809 10.842 23.782 1.00 96.31 392 ARG A C 1
ATOM 3158 O O . ARG A 1 392 ? -3.698 11.675 23.920 1.00 96.31 392 ARG A O 1
ATOM 3165 N N . HIS A 1 393 ? -2.880 9.839 22.912 1.00 95.75 393 HIS A N 1
ATOM 3166 C CA . HIS A 1 393 ? -4.056 9.559 22.094 1.00 95.75 393 HIS A CA 1
ATOM 3167 C C . HIS A 1 393 ? -5.292 9.275 22.956 1.00 95.75 393 HIS A C 1
ATOM 3169 O O . HIS A 1 393 ? -6.336 9.887 22.750 1.00 95.75 393 HIS A O 1
ATOM 3175 N N . ALA A 1 394 ? -5.158 8.400 23.958 1.00 94.12 394 ALA A N 1
ATOM 3176 C CA . ALA A 1 394 ? -6.245 8.088 24.880 1.00 94.12 394 ALA A CA 1
ATOM 3177 C C . ALA A 1 394 ? -6.686 9.314 25.700 1.00 94.12 394 ALA A C 1
ATOM 3179 O O . ALA A 1 394 ? -7.879 9.506 25.907 1.00 94.12 394 ALA A O 1
ATOM 3180 N N . GLU A 1 395 ? -5.743 10.152 26.145 1.00 96.06 395 GLU A N 1
ATOM 3181 C CA . GLU A 1 395 ? -6.034 11.412 26.842 1.00 96.06 395 GLU A CA 1
ATOM 3182 C C . GLU A 1 395 ? -6.802 12.394 25.955 1.00 96.06 395 GLU A C 1
ATOM 3184 O O . GLU A 1 395 ? -7.777 12.974 26.420 1.00 96.06 395 GLU A O 1
ATOM 3189 N N . ALA A 1 396 ? -6.385 12.568 24.698 1.00 94.94 396 ALA A N 1
ATOM 3190 C CA . ALA A 1 396 ? -7.043 13.479 23.766 1.00 94.94 396 ALA A CA 1
ATOM 3191 C C . ALA A 1 396 ? -8.483 13.037 23.470 1.00 94.94 396 ALA A C 1
ATOM 3193 O O . ALA A 1 396 ? -9.409 13.817 23.647 1.00 94.94 396 ALA A O 1
ATOM 3194 N N . ILE A 1 397 ? -8.681 11.755 23.145 1.00 94.88 397 ILE A N 1
ATOM 3195 C CA . ILE A 1 397 ? -10.023 11.205 22.917 1.00 94.88 397 ILE A CA 1
ATOM 3196 C C . ILE A 1 397 ? -10.893 11.308 24.176 1.00 94.88 397 ILE A C 1
ATOM 3198 O O . ILE A 1 397 ? -12.086 11.583 24.084 1.00 94.88 397 ILE A O 1
ATOM 3202 N N . ALA A 1 398 ? -10.330 11.063 25.362 1.00 93.50 398 ALA A N 1
ATOM 3203 C CA . ALA A 1 398 ? -11.086 11.167 26.605 1.00 93.50 398 ALA A CA 1
ATOM 3204 C C . ALA A 1 398 ? -11.539 12.607 26.899 1.00 93.50 398 ALA A C 1
ATOM 3206 O O . ALA A 1 398 ? -12.623 12.784 27.459 1.00 93.50 398 ALA A O 1
ATOM 3207 N N . ASP A 1 399 ? -10.733 13.606 26.532 1.00 95.19 399 ASP A N 1
ATOM 3208 C CA . ASP A 1 399 ? -11.086 15.026 26.638 1.00 95.19 399 ASP A CA 1
ATOM 3209 C C . ASP A 1 399 ? -12.258 15.364 25.705 1.00 95.19 399 ASP A C 1
ATOM 3211 O O . ASP A 1 399 ? -13.256 15.919 26.164 1.00 95.19 399 ASP A O 1
ATOM 3215 N N . ASP A 1 400 ? -12.214 14.903 24.450 1.00 94.50 400 ASP A N 1
ATOM 3216 C CA . ASP A 1 400 ? -13.300 15.103 23.480 1.00 94.50 400 ASP A CA 1
ATOM 3217 C C . ASP A 1 400 ? -14.608 14.436 23.930 1.00 94.50 400 ASP A C 1
ATOM 3219 O O . ASP A 1 400 ? -15.669 15.064 23.919 1.00 94.50 400 ASP A O 1
ATOM 3223 N N . VAL A 1 401 ? -14.538 13.189 24.416 1.00 93.62 401 VAL A N 1
ATOM 3224 C CA . VAL A 1 401 ? -15.695 12.485 24.998 1.00 93.62 401 VAL A CA 1
ATOM 3225 C C . VAL A 1 401 ? -16.258 13.261 26.188 1.00 93.62 401 VAL A C 1
ATOM 3227 O O . VAL A 1 401 ? -17.475 13.371 26.340 1.00 93.62 401 VAL A O 1
ATOM 3230 N N . TYR A 1 402 ? -15.398 13.779 27.067 1.00 93.25 402 TYR A N 1
ATOM 3231 C CA . TYR A 1 402 ? -15.830 14.554 28.227 1.00 93.25 402 TYR A CA 1
ATOM 3232 C C . TYR A 1 402 ? -16.539 15.844 27.797 1.00 93.25 402 TYR A C 1
ATOM 3234 O O . TYR A 1 402 ? -17.647 16.131 28.272 1.00 93.25 402 TYR A O 1
ATOM 3242 N N . ASP A 1 403 ? -15.924 16.610 26.899 1.00 93.75 403 ASP A N 1
ATOM 3243 C CA . ASP A 1 403 ? -16.458 17.890 26.451 1.00 93.75 403 ASP A CA 1
ATOM 3244 C C . ASP A 1 403 ? -17.756 17.714 25.653 1.00 93.75 403 ASP A C 1
ATOM 3246 O O . ASP A 1 403 ? -18.706 18.478 25.856 1.00 93.75 403 ASP A O 1
ATOM 3250 N N . PHE A 1 404 ? -17.854 16.674 24.824 1.00 93.75 404 PHE A N 1
ATOM 3251 C CA . PHE A 1 404 ? -19.074 16.360 24.091 1.00 93.75 404 PHE A CA 1
ATOM 3252 C C . PHE A 1 404 ? -20.146 15.757 25.007 1.00 93.75 404 PHE A C 1
ATOM 3254 O O . PHE A 1 404 ? -21.190 16.370 25.230 1.00 93.75 404 PHE A O 1
ATOM 3261 N N . GLU A 1 405 ? -19.909 14.584 25.597 1.00 93.50 405 GLU A N 1
ATOM 3262 C CA . GLU A 1 405 ? -20.973 13.794 26.225 1.00 93.50 405 GLU A CA 1
ATOM 3263 C C . GLU A 1 405 ? -21.359 14.252 27.636 1.00 93.50 405 GLU A C 1
ATOM 3265 O O . GLU A 1 405 ? -22.526 14.115 28.025 1.00 93.50 405 GLU A O 1
ATOM 3270 N N . LEU A 1 406 ? -20.407 14.770 28.419 1.00 90.62 406 LEU A N 1
ATOM 3271 C CA . LEU A 1 406 ? -20.650 15.165 29.812 1.00 90.62 406 LEU A CA 1
ATOM 3272 C C . LEU A 1 406 ? -20.882 16.668 29.955 1.00 90.62 406 LEU A C 1
ATOM 3274 O O . LEU A 1 406 ? -21.815 17.085 30.646 1.00 90.62 406 LEU A O 1
ATOM 3278 N N . ARG A 1 407 ? -20.052 17.490 29.307 1.00 91.25 407 ARG A N 1
ATOM 3279 C CA . ARG A 1 407 ? -20.182 18.950 29.366 1.00 91.25 407 ARG A CA 1
ATOM 3280 C C . ARG A 1 407 ? -21.233 19.475 28.390 1.00 91.25 407 ARG A C 1
ATOM 3282 O O . ARG A 1 407 ? -22.043 20.311 28.794 1.00 91.25 407 ARG A O 1
ATOM 3289 N N . GLY A 1 408 ? -21.214 19.011 27.141 1.00 91.56 408 GLY A N 1
ATOM 3290 C CA . GLY A 1 408 ? -22.201 19.361 26.118 1.00 91.56 408 GLY A CA 1
ATOM 3291 C C . GLY A 1 408 ? -23.586 18.779 26.404 1.00 91.56 408 GLY A C 1
ATOM 3292 O O . GLY A 1 408 ? -24.590 19.427 26.119 1.00 91.56 408 GLY A O 1
ATOM 3293 N N . ASP A 1 409 ? -23.626 17.605 27.041 1.00 88.81 409 ASP A N 1
ATOM 3294 C CA . ASP A 1 409 ? -24.839 16.862 27.410 1.00 88.81 409 ASP A CA 1
ATOM 3295 C C . ASP A 1 409 ? -25.836 16.688 26.243 1.00 88.81 409 ASP A C 1
ATOM 3297 O O . ASP A 1 409 ? -26.994 17.111 26.340 1.00 88.81 409 ASP A O 1
ATOM 3301 N N . PRO A 1 410 ? -25.402 16.081 25.121 1.00 91.75 410 PRO A N 1
ATOM 3302 C CA . PRO A 1 410 ? -26.259 15.824 23.977 1.00 91.75 410 PRO A CA 1
ATOM 3303 C C . PRO A 1 410 ? -27.342 14.789 24.325 1.00 91.75 410 PRO A C 1
ATOM 3305 O O . PRO A 1 410 ? -27.264 14.095 25.350 1.00 91.75 410 PRO A O 1
ATOM 3308 N N . PRO A 1 411 ? -28.369 14.644 23.470 1.00 89.62 411 PRO A N 1
ATOM 3309 C CA . PRO A 1 411 ? -29.347 13.569 23.579 1.00 89.62 411 PRO A CA 1
ATOM 3310 C C . PRO A 1 411 ? -28.697 12.185 23.752 1.00 89.62 411 PRO A C 1
ATOM 3312 O O . PRO A 1 411 ? -27.654 11.887 23.180 1.00 89.62 411 PRO A O 1
ATOM 3315 N N . ALA A 1 412 ? -29.336 11.294 24.516 1.00 85.25 412 ALA A N 1
ATOM 3316 C CA . ALA A 1 412 ? -28.764 9.984 24.853 1.00 85.25 412 ALA A CA 1
ATOM 3317 C C . ALA A 1 412 ? -28.449 9.091 23.634 1.00 85.25 412 ALA A C 1
ATOM 3319 O O . ALA A 1 412 ? -27.604 8.210 23.732 1.00 85.25 412 ALA A O 1
ATOM 3320 N N . ASN A 1 413 ? -29.116 9.304 22.496 1.00 88.69 413 ASN A N 1
ATOM 3321 C CA . ASN A 1 413 ? -28.854 8.592 21.241 1.00 88.69 413 ASN A CA 1
ATOM 3322 C C . ASN A 1 413 ? -27.598 9.080 20.500 1.00 88.69 413 ASN A C 1
ATOM 3324 O O . ASN A 1 413 ? -27.233 8.469 19.502 1.00 88.69 413 ASN A O 1
ATOM 3328 N N . GLU A 1 414 ? -26.981 10.170 20.955 1.00 89.44 414 GLU A N 1
ATOM 3329 C CA . GLU A 1 414 ? -25.733 10.720 20.414 1.00 89.44 414 GLU A CA 1
ATOM 3330 C C . GLU A 1 414 ? -24.524 10.381 21.302 1.00 89.44 414 GLU A C 1
ATOM 3332 O O . GLU A 1 414 ? -23.391 10.563 20.877 1.00 89.44 414 GLU A O 1
ATOM 3337 N N . LYS A 1 415 ? -24.742 9.847 22.514 1.00 90.50 415 LYS A N 1
ATOM 3338 C CA . LYS A 1 415 ? -23.667 9.392 23.408 1.00 90.50 415 LYS A CA 1
ATOM 3339 C C . LYS A 1 415 ? -23.242 7.971 23.044 1.00 90.50 415 LYS A C 1
ATOM 3341 O O . LYS A 1 415 ? -24.081 7.076 22.928 1.00 90.50 415 LYS A O 1
ATOM 3346 N N . THR A 1 416 ? -21.943 7.750 22.924 1.00 89.81 416 THR A N 1
ATOM 3347 C CA . THR A 1 416 ? -21.335 6.445 22.651 1.00 89.81 416 THR A CA 1
ATOM 3348 C C . THR A 1 416 ? -20.735 5.829 23.917 1.00 89.81 416 THR A C 1
ATOM 3350 O O . THR A 1 416 ? -20.870 4.622 24.136 1.00 89.81 416 THR A O 1
ATOM 3353 N N . VAL A 1 417 ? -20.154 6.646 24.804 1.00 91.50 417 VAL A N 1
ATOM 3354 C CA . VAL A 1 417 ? -19.439 6.180 25.999 1.00 91.50 417 VAL A CA 1
ATOM 3355 C C . VAL A 1 417 ? -20.351 6.195 27.230 1.00 91.50 417 VAL A C 1
ATOM 3357 O O . VAL A 1 417 ? -20.607 5.153 27.844 1.00 91.50 417 VAL A O 1
ATOM 3360 N N . PHE A 1 418 ? -20.897 7.354 27.590 1.00 91.19 418 PHE A N 1
ATOM 3361 C CA . PHE A 1 418 ? -21.744 7.609 28.757 1.00 91.19 418 PHE A CA 1
ATOM 3362 C C . PHE A 1 418 ? -23.232 7.393 28.445 1.00 91.19 418 PHE A C 1
ATOM 3364 O O . PHE A 1 418 ? -24.052 8.308 28.456 1.00 91.19 418 PHE A O 1
ATOM 3371 N N . THR A 1 419 ? -23.591 6.139 28.165 1.00 89.94 419 THR A N 1
ATOM 3372 C CA . THR A 1 419 ? -24.955 5.750 27.752 1.00 89.94 419 THR A CA 1
ATOM 3373 C C . THR A 1 419 ? -25.930 5.495 28.908 1.00 89.94 419 THR A C 1
ATOM 3375 O O . THR A 1 419 ? -27.141 5.451 28.688 1.00 89.94 419 THR A O 1
ATOM 3378 N N . LEU A 1 420 ? -25.439 5.327 30.141 1.00 89.69 420 LEU A N 1
ATOM 3379 C CA . LEU A 1 420 ? -26.262 5.089 31.335 1.00 89.69 420 LEU A CA 1
ATOM 3380 C C . LEU A 1 420 ? -26.240 6.259 32.321 1.00 89.69 420 LEU A C 1
ATOM 3382 O O . LEU A 1 420 ? -27.252 6.524 32.968 1.00 89.69 420 LEU A O 1
ATOM 3386 N N . ALA A 1 421 ? -25.090 6.915 32.477 1.00 86.38 421 ALA A N 1
ATOM 3387 C CA . ALA A 1 421 ? -24.910 8.042 33.389 1.00 86.38 421 ALA A CA 1
ATOM 3388 C C . ALA A 1 421 ? -24.797 9.361 32.618 1.00 86.38 421 ALA A C 1
ATOM 3390 O O . ALA A 1 421 ? -24.216 9.411 31.540 1.00 86.38 421 ALA A O 1
ATOM 3391 N N . THR A 1 422 ? -25.313 10.441 33.195 1.00 82.88 422 THR A N 1
ATOM 3392 C CA . THR A 1 422 ? -25.240 11.794 32.622 1.00 82.88 422 THR A CA 1
ATOM 3393 C C . THR A 1 422 ? -24.002 12.567 33.077 1.00 82.88 422 THR A C 1
ATOM 3395 O O . THR A 1 422 ? -23.718 13.634 32.543 1.00 82.88 422 THR A O 1
ATOM 3398 N N . GLY A 1 423 ? -23.284 12.063 34.088 1.00 82.12 423 GLY A N 1
ATOM 3399 C CA . GLY A 1 423 ? -22.147 12.738 34.723 1.00 82.12 423 GLY A CA 1
ATOM 3400 C C . GLY A 1 423 ? -22.554 13.795 35.750 1.00 82.12 423 GLY A C 1
ATOM 3401 O O . GLY A 1 423 ? -21.693 14.400 36.384 1.00 82.12 423 GLY A O 1
ATOM 3402 N N . LYS A 1 424 ? -23.861 14.010 35.944 1.00 84.75 424 LYS A N 1
ATOM 3403 C CA . LYS A 1 424 ? -24.425 14.949 36.927 1.00 84.75 424 LYS A CA 1
ATOM 3404 C C . LYS A 1 424 ? -24.851 14.254 38.221 1.00 84.75 424 LYS A C 1
ATOM 3406 O O . LYS A 1 424 ? -25.277 14.917 39.166 1.00 84.75 424 LYS A O 1
ATOM 3411 N N . GLU A 1 425 ? -24.781 12.927 38.265 1.00 88.25 425 GLU A N 1
ATOM 3412 C CA . GLU A 1 425 ? -25.174 12.140 39.425 1.00 88.25 425 GLU A CA 1
ATOM 3413 C C . GLU A 1 425 ? -24.179 12.284 40.582 1.00 88.25 425 GLU A C 1
ATOM 3415 O O . GLU A 1 425 ? -22.964 12.254 40.392 1.00 88.25 425 GLU A O 1
ATOM 3420 N N . ASP A 1 426 ? -24.693 12.356 41.812 1.00 90.50 426 ASP A N 1
ATOM 3421 C CA . ASP A 1 426 ? -23.852 12.213 43.000 1.00 90.50 426 ASP A CA 1
ATOM 3422 C C . ASP A 1 426 ? -23.323 10.763 43.077 1.00 90.50 426 ASP A C 1
ATOM 3424 O O . ASP A 1 426 ? -24.116 9.818 43.178 1.00 90.50 426 ASP A O 1
ATOM 3428 N N . PRO A 1 427 ? -21.997 10.543 43.049 1.00 84.31 427 PRO A N 1
ATOM 3429 C CA . PRO A 1 427 ? -21.429 9.199 42.946 1.00 84.31 427 PRO A CA 1
ATOM 3430 C C . PRO A 1 427 ? -21.651 8.342 44.200 1.00 84.31 427 PRO A C 1
ATOM 3432 O O . PRO A 1 427 ? -21.547 7.114 44.132 1.00 84.31 427 PRO A O 1
ATOM 3435 N N . VAL A 1 428 ? -21.963 8.957 45.345 1.00 90.12 428 VAL A N 1
ATOM 3436 C CA . VAL A 1 428 ? -22.269 8.253 46.596 1.00 90.12 428 VAL A CA 1
ATOM 3437 C C . VAL A 1 428 ? -23.728 7.805 46.601 1.00 90.12 428 VAL A C 1
ATOM 3439 O O . VAL A 1 428 ? -24.016 6.665 46.965 1.00 90.12 428 VAL A O 1
ATOM 3442 N N . GLN A 1 429 ? -24.648 8.664 46.157 1.00 93.50 429 GLN A N 1
ATOM 3443 C CA . GLN A 1 429 ? -26.077 8.345 46.089 1.00 93.50 429 GLN A CA 1
ATOM 3444 C C . GLN A 1 429 ? -26.408 7.379 44.944 1.00 93.50 429 GLN A C 1
ATOM 3446 O O . GLN A 1 429 ? -27.223 6.474 45.120 1.00 93.50 429 GLN A O 1
ATOM 3451 N N . TYR A 1 430 ? -25.744 7.521 43.795 1.00 92.38 430 TYR A N 1
ATOM 3452 C CA . TYR A 1 430 ? -25.999 6.742 42.577 1.00 92.38 430 TYR A CA 1
ATOM 3453 C C . TYR A 1 430 ? -24.914 5.691 42.307 1.00 92.38 430 TYR A C 1
ATOM 3455 O O . TYR A 1 430 ? -24.622 5.347 41.160 1.00 92.38 430 TYR A O 1
ATOM 3463 N N . GLN A 1 431 ? -24.328 5.128 43.368 1.00 94.19 431 GLN A N 1
ATOM 3464 C CA . GLN A 1 431 ? -23.185 4.215 43.274 1.00 94.19 431 GLN A CA 1
ATOM 3465 C C . GLN A 1 431 ? -23.423 3.021 42.328 1.00 94.19 431 GLN A C 1
ATOM 3467 O O . GLN A 1 431 ? -22.514 2.616 41.603 1.00 94.19 431 GLN A O 1
ATOM 3472 N N . THR A 1 432 ? -24.631 2.446 42.317 1.00 95.38 432 THR A N 1
ATOM 3473 C CA . THR A 1 432 ? -24.984 1.325 41.427 1.00 95.38 432 THR A CA 1
ATOM 3474 C C . THR A 1 432 ? -24.952 1.733 39.956 1.00 95.38 432 THR A C 1
ATOM 3476 O O . THR A 1 432 ? -24.419 0.988 39.134 1.00 95.38 432 THR A O 1
ATOM 3479 N N . LEU A 1 433 ? -25.480 2.915 39.620 1.00 93.56 433 LEU A N 1
ATOM 3480 C CA . LEU A 1 433 ? -25.490 3.429 38.249 1.00 93.56 433 LEU A CA 1
ATOM 3481 C C . LEU A 1 433 ? -24.061 3.681 37.764 1.00 93.56 433 LEU A C 1
ATOM 3483 O O . LEU A 1 433 ? -23.665 3.143 36.735 1.00 93.56 433 LEU A O 1
ATOM 3487 N N . VAL A 1 434 ? -23.263 4.402 38.560 1.00 90.81 434 VAL A N 1
ATOM 3488 C CA . VAL A 1 434 ? -21.863 4.723 38.237 1.00 90.81 434 VAL A CA 1
ATOM 3489 C C . VAL A 1 434 ? -21.034 3.452 38.041 1.00 90.81 434 VAL A C 1
ATOM 3491 O O . VAL A 1 434 ? -20.314 3.326 37.055 1.00 90.81 434 VAL A O 1
ATOM 3494 N N . LYS A 1 435 ? -21.175 2.455 38.924 1.00 92.62 435 LYS A N 1
ATOM 3495 C CA . LYS A 1 435 ? -20.494 1.158 38.760 1.00 92.62 435 LYS A CA 1
ATOM 3496 C C . LYS A 1 435 ? -20.928 0.422 37.492 1.00 92.62 435 LYS A C 1
ATOM 3498 O O . LYS A 1 435 ? -20.096 -0.218 36.856 1.00 92.62 435 LYS A O 1
ATOM 3503 N N . THR A 1 436 ? -22.209 0.499 37.132 1.00 94.19 436 THR A N 1
ATOM 3504 C CA . THR A 1 436 ? -22.736 -0.153 35.924 1.00 94.19 436 THR A CA 1
ATOM 3505 C C . THR A 1 436 ? -22.193 0.518 34.664 1.00 94.19 436 THR A C 1
ATOM 3507 O O . THR A 1 436 ? -21.700 -0.183 33.786 1.00 94.19 436 THR A O 1
ATOM 3510 N N . GLN A 1 437 ? -22.185 1.854 34.621 1.00 91.94 437 GLN A N 1
ATOM 3511 C CA . GLN A 1 437 ? -21.568 2.644 33.552 1.00 91.94 437 GLN A CA 1
ATOM 3512 C C . GLN A 1 437 ? -20.083 2.288 33.378 1.00 91.94 437 GLN A C 1
ATOM 3514 O O . GLN A 1 437 ? -19.663 1.933 32.280 1.00 91.94 437 GLN A O 1
ATOM 3519 N N . ILE A 1 438 ? -19.297 2.287 34.463 1.00 89.94 438 ILE A N 1
ATOM 3520 C CA . ILE A 1 438 ? -17.873 1.907 34.416 1.00 89.94 438 ILE A CA 1
ATOM 3521 C C . ILE A 1 438 ? -17.710 0.465 33.921 1.00 89.94 438 ILE A C 1
ATOM 3523 O O . ILE A 1 438 ? -16.861 0.193 33.079 1.00 89.94 438 ILE A O 1
ATOM 3527 N N . SER A 1 439 ? -18.538 -0.471 34.395 1.00 91.06 439 SER A N 1
ATOM 3528 C CA . SER A 1 439 ? -18.477 -1.857 33.927 1.00 91.06 439 SER A CA 1
ATOM 3529 C C . SER A 1 439 ? -18.804 -1.987 32.438 1.00 91.06 439 SER A C 1
ATOM 3531 O O . SER A 1 439 ? -18.207 -2.839 31.780 1.00 91.06 439 SER A O 1
ATOM 3533 N N . GLN A 1 440 ? -19.731 -1.185 31.909 1.00 89.31 440 GLN A N 1
ATOM 3534 C CA . GLN A 1 440 ? -20.052 -1.164 30.483 1.00 89.31 440 GLN A CA 1
ATOM 3535 C C . GLN A 1 440 ? -18.892 -0.601 29.662 1.00 89.31 440 GLN A C 1
ATOM 3537 O O . GLN A 1 440 ? -18.530 -1.209 28.660 1.00 89.31 440 GLN A O 1
ATOM 3542 N N . MET A 1 441 ? -18.252 0.475 30.130 1.00 88.75 441 MET A N 1
ATOM 3543 C CA . MET A 1 441 ? -17.030 1.006 29.520 1.00 88.75 441 MET A CA 1
ATOM 3544 C C . MET A 1 441 ? -15.916 -0.044 29.510 1.00 88.75 441 MET A C 1
ATOM 3546 O O . MET A 1 441 ? -15.327 -0.300 28.467 1.00 88.75 441 MET A O 1
ATOM 3550 N N . CYS A 1 442 ? -15.665 -0.728 30.633 1.00 86.62 442 CYS A N 1
ATOM 3551 C CA . CYS A 1 442 ? -14.651 -1.782 30.684 1.00 86.62 442 CYS A CA 1
ATOM 3552 C C . CYS A 1 442 ? -14.936 -2.919 29.691 1.00 86.62 442 CYS A C 1
ATOM 3554 O O . CYS A 1 442 ? -14.013 -3.379 29.032 1.00 86.62 442 CYS A O 1
ATOM 3556 N N . LYS A 1 443 ? -16.194 -3.353 29.546 1.00 85.38 443 LYS A N 1
ATOM 3557 C CA . LYS A 1 443 ? -16.566 -4.366 28.541 1.00 85.38 443 LYS A CA 1
ATOM 3558 C C . LYS A 1 443 ? -16.388 -3.851 27.113 1.00 85.38 443 LYS A C 1
ATOM 3560 O O . LYS A 1 443 ? -15.884 -4.572 26.266 1.00 85.38 443 LYS A O 1
ATOM 3565 N N . GLY A 1 444 ? -16.770 -2.602 26.848 1.00 81.19 444 GLY A N 1
ATOM 3566 C CA . GLY A 1 444 ? -16.599 -1.983 25.532 1.00 81.19 444 GLY A CA 1
ATOM 3567 C C . GLY A 1 444 ? -15.130 -1.876 25.121 1.00 81.19 444 GLY A C 1
ATOM 3568 O O . GLY A 1 444 ? -14.781 -2.249 24.008 1.00 81.19 444 GLY A O 1
ATOM 3569 N N . PHE A 1 445 ? -14.265 -1.424 26.033 1.00 79.94 445 PHE A N 1
ATOM 3570 C CA . PHE A 1 445 ? -12.847 -1.198 25.745 1.00 79.94 445 PHE A CA 1
ATOM 3571 C C . PHE A 1 445 ? -11.982 -2.469 25.806 1.00 79.94 445 PHE A C 1
ATOM 3573 O O . PHE A 1 445 ? -10.963 -2.528 25.123 1.00 79.94 445 PHE A O 1
ATOM 3580 N N . TYR A 1 446 ? -12.353 -3.478 26.608 1.00 72.81 446 TYR A N 1
ATOM 3581 C CA . TYR A 1 446 ? -11.489 -4.640 26.883 1.00 72.81 446 TYR A CA 1
ATOM 3582 C C . TYR A 1 446 ? -12.104 -6.015 26.562 1.00 72.81 446 TYR A C 1
ATOM 3584 O O . TYR A 1 446 ? -11.374 -7.007 26.626 1.00 72.81 446 TYR A O 1
ATOM 3592 N N . GLY A 1 447 ? -13.386 -6.087 26.177 1.00 56.12 447 GLY A N 1
ATOM 3593 C CA . GLY A 1 447 ? -14.109 -7.338 25.892 1.00 56.12 447 GLY A CA 1
ATOM 3594 C C . GLY A 1 447 ? -14.868 -7.897 27.089 1.00 56.12 447 GLY A C 1
ATOM 3595 O O . GLY A 1 447 ? -14.212 -8.379 28.039 1.00 56.12 447 GLY A O 1
#

Secondary structure (DSSP, 8-state):
---HHHHHHHHHS-HHHHHHHHHHHHHHH--S----TTSTTTS-HHHHHHHHHHHHHHHHHHHHHHHHTT-BTTHHHH-SSEEE-HHHHHHHTB---S-TT----EEE-BTT-PPPBTBTT-HHHHHHS---TTTTTHHHHHHHHHHHH---GGG---------SS--HHHHHHHHHH-HHHHHHHHHHHHHHGGGTTB----TT-TTS-GGG---B-GGGGTTHHHH-SS-SEETTEE--S-HHHHHHHHHT-HHHHHHHHHHHHHHHHTS---GGGHHHHHHHHHHHHHTTTBHHHHHHHHHHSHHHHTTT--S---GGGS-------PPPHHHHHHHHHHHHS--SB-SSSBHHHH-HHHHTTTT---SSS--S---S--HHHHHHHHHHHHHHHHHHIIIIIII---TTT-SS-SS--S-S-TTTTHHHHHHHHHHHHHHHH-

Sequence (447 aa):
TLSTDDLIDRYLDDERFYHRLLWIANDFFLTERIDVPFFQDAFPDEMEDEIAASLGEEPLRLFQYLVSHDLPITGLATAPYTVADSTLANFWGIDYPGPDGGSEWLKCHYMDNRPHSGVLSMQSFYFRFGSTAANKQRGRANHITRIFLDDNHFQRNVSLEFRLANNRESDLDNAVRYNPGCLACHASLEGIVGHMQPMQIGPVGDSTQEMNDFNVYSHQGLERWQLISERVPSYYGRPSDGKLTTLGKYLADDPRFSYTMAKRMLGAMVQGLVDHHERELLVELDRVFRDSDFRLKDLMRAIVKSDLYRAVGVTELATEDEGRLVQPFKVITPEQMATLGYNLTGHTWGDEDRPSLEYDPSYKIPAGGYDGEIIDKRSHSVTPMLLLTYQRHAEAIADDVYDFELRGDPPANEKTVFTLATGKEDPVQYQTLVKTQISQMCKGFYG

Radius of gyration: 25.24 Å; chains: 1; bounding box: 73×52×74 Å

pLDDT: mean 85.28, std 13.5, range [37.84, 98.5]

Foldseek 3Di:
DDDPVSVLVCCLQDPVVLVVQLQLLCLQLLQQAFDPVLCVVVDPPVLNNVLRRQLSCFLSVQCSVCQNVQHASLLQFAVQWTWHALSPCVLQVWPDPDDRVGPDTDTIHRPPPAGDGHPLLRLSSCRRQDDALVCLCLSVLQSVCCRQQVDHLPPDDFDDPDDQVDPDPVSVLVCCVPPPRNCVRLLARLLQSLLCQQRHAPHPPPSPDDSVCGNRRHPVSNCCCVVRGSDHRAHSNHHDSSHSNRVSVVSSPDLSRLLSVLLSLLCSLQVHHDDPVCVVVSVVLSVQCVVSSNRVSSSNSSSCVDCLSVVPPCPDCDDPPPPDPSVSDNQQALVNLQVLLCVQWVDAPDDPVAGCCRHPCVLVVLLQHASSPPGSHGDRDDDPSNVVSSVVRVVRSVVVLCCVQAVVVDPLVPGRQQNQDNVPDDCVVPVVSVVVSVVVSCVSNPD